Protein AF-A0A537CFG8-F1 (afdb_monomer_lite)

Structure (mmCIF, N/CA/C/O backbone):
data_AF-A0A537CFG8-F1
#
_entry.id   AF-A0A537CFG8-F1
#
loop_
_atom_site.group_PDB
_atom_site.id
_atom_site.type_symbol
_atom_site.label_atom_id
_atom_site.label_alt_id
_atom_site.label_comp_id
_atom_site.label_asym_id
_atom_site.label_entity_id
_atom_site.label_seq_id
_atom_site.pdbx_PDB_ins_code
_atom_site.Cartn_x
_atom_site.Cartn_y
_atom_site.Cartn_z
_atom_site.occupancy
_atom_site.B_iso_or_equiv
_atom_site.auth_seq_id
_atom_site.auth_comp_id
_atom_site.auth_asym_id
_atom_site.auth_atom_id
_atom_site.pdbx_PDB_model_num
ATOM 1 N N . ALA A 1 1 ? -37.998 22.849 23.685 1.00 47.81 1 ALA A N 1
ATOM 2 C CA . ALA A 1 1 ? -37.611 21.467 23.330 1.00 47.81 1 ALA A CA 1
ATOM 3 C C . ALA A 1 1 ? -36.150 21.443 22.891 1.00 47.81 1 ALA A C 1
ATOM 5 O O . ALA A 1 1 ? -35.760 22.312 22.112 1.00 47.81 1 ALA A O 1
ATOM 6 N N . ALA A 1 2 ? -35.348 20.499 23.396 1.00 52.47 2 ALA A N 1
ATOM 7 C CA . ALA A 1 2 ? -33.994 20.275 22.889 1.00 52.47 2 ALA A CA 1
ATOM 8 C C . ALA A 1 2 ? -34.054 19.975 21.375 1.00 52.47 2 ALA A C 1
ATOM 10 O O . ALA A 1 2 ? -35.013 19.341 20.922 1.00 52.47 2 ALA A O 1
ATOM 11 N N . PRO A 1 3 ? -33.104 20.468 20.563 1.00 64.00 3 PRO A N 1
ATOM 12 C CA . PRO A 1 3 ? -33.109 20.185 19.133 1.00 64.00 3 PRO A CA 1
ATOM 13 C C . PRO A 1 3 ? -33.022 18.672 18.893 1.00 64.00 3 PRO A C 1
ATOM 15 O O . PRO A 1 3 ? -32.267 17.980 19.573 1.00 64.00 3 PRO A O 1
ATOM 18 N N . ARG A 1 4 ? -33.783 18.164 17.910 1.00 79.81 4 ARG A N 1
ATOM 19 C CA . ARG A 1 4 ? -33.703 16.754 17.493 1.00 79.81 4 ARG A CA 1
ATOM 20 C C . ARG A 1 4 ? -32.241 16.372 17.189 1.00 79.81 4 ARG A C 1
ATOM 22 O O . ARG A 1 4 ? -31.518 17.207 16.620 1.00 79.81 4 ARG A O 1
ATOM 29 N N . PRO A 1 5 ? -31.818 15.129 17.494 1.00 91.31 5 PRO A N 1
ATOM 30 C CA . PRO A 1 5 ? -30.469 14.655 17.198 1.00 91.31 5 PRO A CA 1
ATOM 31 C C . PRO A 1 5 ? -30.077 14.884 15.734 1.00 91.31 5 PRO A C 1
ATOM 33 O O . PRO A 1 5 ? -30.924 14.929 14.838 1.00 91.31 5 PRO A O 1
ATOM 36 N N . PHE A 1 6 ? -28.775 15.045 15.485 1.00 95.44 6 PHE A N 1
ATOM 37 C CA . PHE A 1 6 ? -28.215 15.275 14.148 1.00 95.44 6 PHE A CA 1
ATOM 38 C C . PHE A 1 6 ? -28.726 14.256 13.119 1.00 95.44 6 PHE A C 1
ATOM 40 O O . PHE A 1 6 ? -29.239 14.652 12.073 1.00 95.44 6 PHE A O 1
ATOM 47 N N . ALA A 1 7 ? -28.646 12.962 13.445 1.00 96.50 7 ALA A N 1
ATOM 48 C CA . ALA A 1 7 ? -29.046 11.887 12.546 1.00 96.50 7 ALA A CA 1
ATOM 49 C C . ALA A 1 7 ? -30.533 11.959 12.183 1.00 96.50 7 ALA A C 1
ATOM 51 O O . ALA A 1 7 ? -30.870 11.923 11.004 1.00 96.50 7 ALA A O 1
ATOM 52 N N . SER A 1 8 ? -31.418 12.179 13.161 1.00 96.00 8 SER A N 1
ATOM 53 C CA . SER A 1 8 ? -32.866 12.269 12.933 1.00 96.00 8 SER A CA 1
ATOM 54 C C . SER A 1 8 ? -33.247 13.409 11.982 1.00 96.00 8 SER A C 1
ATOM 56 O O . SER A 1 8 ? -34.162 13.265 11.174 1.00 96.00 8 SER A O 1
ATOM 58 N N . ARG A 1 9 ? -32.541 14.548 12.045 1.00 96.38 9 ARG A N 1
ATOM 59 C CA . ARG A 1 9 ? -32.751 15.671 11.112 1.00 96.38 9 ARG A CA 1
ATOM 60 C C . ARG A 1 9 ? -32.265 15.349 9.701 1.00 96.38 9 ARG A C 1
ATOM 62 O O . ARG A 1 9 ? -32.934 15.720 8.742 1.00 96.38 9 ARG A O 1
ATOM 69 N N . LEU A 1 10 ? -31.127 14.663 9.575 1.00 96.62 10 LEU A N 1
ATOM 70 C CA . LEU A 1 10 ? -30.616 14.201 8.281 1.00 96.62 10 LEU A CA 1
ATOM 71 C C . LEU A 1 10 ? -31.558 13.183 7.637 1.00 96.62 10 LEU A C 1
ATOM 73 O O . LEU A 1 10 ? -31.867 13.318 6.458 1.00 96.62 10 LEU A O 1
ATOM 77 N N . ILE A 1 11 ? -32.025 12.205 8.413 1.00 97.44 11 ILE A N 1
ATOM 78 C CA . ILE A 1 11 ? -32.939 11.155 7.954 1.00 97.44 11 ILE A CA 1
ATOM 79 C C . ILE A 1 11 ? -34.236 11.774 7.424 1.00 97.44 11 ILE A C 1
ATOM 81 O O . ILE A 1 11 ? -34.634 11.479 6.300 1.00 97.44 11 ILE A O 1
ATOM 85 N N . ALA A 1 12 ? -34.863 12.676 8.190 1.00 96.88 12 ALA A N 1
ATOM 86 C CA . ALA A 1 12 ? -36.084 13.359 7.758 1.00 96.88 12 ALA A CA 1
ATOM 87 C C . ALA A 1 12 ? -35.869 14.156 6.461 1.00 96.88 12 ALA A C 1
ATOM 89 O O . ALA A 1 12 ? -36.651 14.048 5.523 1.00 96.88 12 ALA A O 1
ATOM 90 N N . TRP A 1 13 ? -34.762 14.900 6.377 1.00 97.31 13 TRP A N 1
ATOM 91 C CA . TRP A 1 13 ? -34.423 15.659 5.176 1.00 97.31 13 TRP A CA 1
ATOM 92 C C . TRP A 1 13 ? -34.191 14.768 3.953 1.00 97.31 13 TRP A C 1
ATOM 94 O O . TRP A 1 13 ? -34.640 15.115 2.865 1.00 97.31 13 TRP A O 1
ATOM 104 N N . GLN A 1 14 ? -33.516 13.627 4.109 1.00 96.44 14 GLN A N 1
ATOM 105 C CA . GLN A 1 14 ? -33.256 12.726 2.988 1.00 96.44 14 GLN A CA 1
ATOM 106 C C . GLN A 1 14 ? -34.551 12.156 2.424 1.00 96.44 14 GLN A C 1
ATOM 108 O O . GLN A 1 14 ? -34.687 12.145 1.209 1.00 96.44 14 GLN A O 1
ATOM 113 N N . LYS A 1 15 ? -35.506 11.772 3.281 1.00 95.31 15 LYS A N 1
ATOM 114 C CA . LYS A 1 15 ? -36.804 11.228 2.851 1.00 95.31 15 LYS A CA 1
ATOM 115 C C . LYS A 1 15 ? -37.617 12.225 2.012 1.00 95.31 15 LYS A C 1
ATOM 117 O O . LYS A 1 15 ? -38.385 11.808 1.156 1.00 95.31 15 LYS A O 1
ATOM 122 N N . GLU A 1 16 ? -37.458 13.527 2.251 1.00 94.81 16 GLU A N 1
ATOM 123 C CA . GLU A 1 16 ? -38.231 14.575 1.566 1.00 94.81 16 GLU A CA 1
ATOM 124 C C . GLU A 1 16 ? -37.489 15.244 0.398 1.00 94.81 16 GLU A C 1
ATOM 126 O O . GLU A 1 16 ? -38.110 15.707 -0.559 1.00 94.81 16 GLU A O 1
ATOM 131 N N . ARG A 1 17 ? -36.165 15.400 0.511 1.00 92.81 17 ARG A N 1
ATOM 132 C CA . ARG A 1 17 ? -35.345 16.279 -0.344 1.00 92.81 17 ARG A CA 1
ATOM 133 C C . ARG A 1 17 ? -34.036 15.635 -0.812 1.00 92.81 17 ARG A C 1
ATOM 135 O O . ARG A 1 17 ? -33.270 16.292 -1.520 1.00 92.81 17 ARG A O 1
ATOM 142 N N . GLY A 1 18 ? -33.748 14.406 -0.382 1.00 89.75 18 GLY A N 1
ATOM 143 C CA . GLY A 1 18 ? -32.568 13.648 -0.789 1.00 89.75 18 GLY A CA 1
ATOM 144 C C . GLY A 1 18 ? -32.639 13.189 -2.245 1.00 89.75 18 GLY A C 1
ATOM 145 O O . GLY A 1 18 ? -33.624 13.411 -2.949 1.00 89.75 18 GLY A O 1
ATOM 146 N N . ARG A 1 19 ? -31.565 12.552 -2.722 1.00 90.62 19 ARG A N 1
ATOM 147 C CA . ARG A 1 19 ? -31.555 11.943 -4.058 1.00 90.62 19 ARG A CA 1
ATOM 148 C C . ARG A 1 19 ? -32.155 10.544 -3.993 1.00 90.62 19 ARG A C 1
ATOM 150 O O . ARG A 1 19 ? -31.791 9.764 -3.111 1.00 90.62 19 ARG A O 1
ATOM 157 N N . HIS A 1 20 ? -33.006 10.227 -4.965 1.00 90.25 20 HIS A N 1
ATOM 158 C CA . HIS A 1 20 ? -33.690 8.932 -5.087 1.00 90.25 20 HIS A CA 1
ATOM 159 C C . HIS A 1 20 ? -33.648 8.355 -6.513 1.00 90.25 20 HIS A C 1
ATOM 161 O O . HIS A 1 20 ? -34.312 7.360 -6.791 1.00 90.25 20 HIS A O 1
ATOM 167 N N . ASP A 1 21 ? -32.912 8.993 -7.423 1.00 88.56 21 ASP A N 1
ATOM 168 C CA . ASP A 1 21 ? -32.909 8.745 -8.866 1.00 88.56 21 ASP A CA 1
ATOM 169 C C . ASP A 1 21 ? -31.646 8.019 -9.369 1.00 88.56 21 ASP A C 1
ATOM 171 O O . ASP A 1 21 ? -31.475 7.819 -10.576 1.00 88.56 21 ASP A O 1
ATOM 175 N N . LEU A 1 22 ? -30.734 7.617 -8.474 1.00 90.56 22 LEU A N 1
ATOM 176 C CA . LEU A 1 22 ? -29.480 6.985 -8.885 1.00 90.56 22 LEU A CA 1
ATOM 177 C C . LEU A 1 22 ? -29.689 5.503 -9.257 1.00 90.56 22 LEU A C 1
ATOM 179 O O . LEU A 1 22 ? -30.390 4.792 -8.542 1.00 90.56 22 LEU A O 1
ATOM 183 N N . PRO A 1 23 ? -29.025 4.973 -10.307 1.00 91.12 23 PRO A N 1
ATOM 184 C CA . PRO A 1 23 ? -29.243 3.594 -10.777 1.00 91.12 23 PRO A CA 1
ATOM 185 C C . PRO A 1 23 ? -28.908 2.480 -9.775 1.00 91.12 23 PRO A C 1
ATOM 187 O O . PRO A 1 23 ? -29.306 1.337 -9.977 1.00 91.12 23 PRO A O 1
ATOM 190 N N . TRP A 1 24 ? -28.109 2.796 -8.759 1.00 92.44 24 TRP A N 1
ATOM 191 C CA . TRP A 1 24 ? -27.683 1.890 -7.690 1.00 92.44 24 TRP A CA 1
ATOM 192 C C . TRP A 1 24 ? -28.426 2.150 -6.371 1.00 92.44 24 TRP A C 1
ATOM 194 O O . TRP A 1 24 ? -28.102 1.538 -5.359 1.00 92.44 24 TRP A O 1
ATOM 204 N N . GLN A 1 25 ? -29.406 3.058 -6.362 1.00 87.88 25 GLN A N 1
ATOM 205 C CA . GLN A 1 25 ? -30.354 3.189 -5.257 1.00 87.88 25 GLN A CA 1
ATOM 206 C C . GLN A 1 25 ? -31.491 2.172 -5.415 1.00 87.88 25 GLN A C 1
ATOM 208 O O . GLN A 1 25 ? -31.711 1.633 -6.498 1.00 87.88 25 GLN A O 1
ATOM 213 N N . HIS A 1 26 ? -32.210 1.908 -4.320 1.00 85.50 26 HIS A N 1
ATOM 214 C CA . HIS A 1 26 ? -33.339 0.961 -4.265 1.00 85.50 26 HIS A CA 1
ATOM 215 C C . HIS A 1 26 ? -32.971 -0.497 -4.564 1.00 85.50 26 HIS A C 1
ATOM 217 O O . HIS A 1 26 ? -33.808 -1.288 -4.989 1.00 85.50 26 HIS A O 1
ATOM 223 N N . THR A 1 27 ? -31.719 -0.871 -4.312 1.00 91.25 27 THR A N 1
ATOM 224 C CA . THR A 1 27 ? -31.264 -2.259 -4.356 1.00 91.25 27 THR A CA 1
ATOM 225 C C . THR A 1 27 ? -30.522 -2.616 -3.074 1.00 91.25 27 THR A C 1
ATOM 227 O O . THR A 1 27 ? -29.831 -1.778 -2.499 1.00 91.25 27 THR A O 1
ATOM 230 N N . ARG A 1 28 ? -30.663 -3.873 -2.645 1.00 93.94 28 ARG A N 1
ATOM 231 C CA . ARG A 1 28 ? -29.850 -4.494 -1.584 1.00 93.94 28 ARG A CA 1
ATOM 232 C C . ARG A 1 28 ? -28.825 -5.486 -2.134 1.00 93.94 28 ARG A C 1
ATOM 234 O O . ARG A 1 28 ? -28.157 -6.181 -1.377 1.00 93.94 28 ARG A O 1
ATOM 241 N N . ASP A 1 29 ? -28.692 -5.558 -3.456 1.00 96.50 29 ASP A N 1
ATOM 242 C CA . ASP A 1 29 ? -27.673 -6.373 -4.103 1.00 96.50 29 ASP A CA 1
ATOM 243 C C . ASP A 1 29 ? -26.280 -5.793 -3.808 1.00 96.50 29 ASP A C 1
ATOM 245 O O . ASP A 1 29 ? -25.894 -4.736 -4.319 1.00 96.50 29 ASP A O 1
ATOM 249 N N . ALA A 1 30 ? -25.521 -6.509 -2.976 1.00 96.31 30 ALA A N 1
ATOM 250 C CA . ALA A 1 30 ? -24.191 -6.111 -2.540 1.00 96.31 30 ALA A CA 1
ATOM 251 C C . ALA A 1 30 ? -23.211 -5.931 -3.707 1.00 96.31 30 ALA A C 1
ATOM 253 O O . ALA A 1 30 ? -22.389 -5.017 -3.655 1.00 96.31 30 ALA A O 1
ATOM 254 N N . TYR A 1 31 ? -23.325 -6.728 -4.777 1.00 97.38 31 TYR A N 1
ATOM 255 C CA . TYR A 1 31 ? -22.478 -6.587 -5.961 1.00 97.38 31 TYR A CA 1
ATOM 256 C C . TYR A 1 31 ? -22.736 -5.248 -6.655 1.00 97.38 31 TYR A C 1
ATOM 258 O O . TYR A 1 31 ? -21.806 -4.486 -6.933 1.00 97.38 31 TYR A O 1
ATOM 266 N N . ARG A 1 32 ? -24.013 -4.920 -6.864 1.00 97.38 32 ARG A N 1
ATOM 267 C CA . ARG A 1 32 ? -24.445 -3.656 -7.473 1.00 97.38 32 ARG A CA 1
ATOM 268 C C . ARG A 1 32 ? -24.040 -2.440 -6.650 1.00 97.38 32 ARG A C 1
ATOM 270 O O . ARG A 1 32 ? -23.576 -1.460 -7.235 1.00 97.38 32 ARG A O 1
ATOM 277 N N . VAL A 1 33 ? -24.210 -2.503 -5.330 1.00 96.62 33 VAL A N 1
ATOM 278 C CA . VAL A 1 33 ? -23.815 -1.435 -4.400 1.00 96.62 33 VAL A CA 1
ATOM 279 C C . VAL A 1 33 ? -22.296 -1.258 -4.416 1.00 96.62 33 VAL A C 1
ATOM 281 O O . VAL A 1 33 ? -21.796 -0.160 -4.668 1.00 96.62 33 VAL A O 1
ATOM 284 N N . TRP A 1 34 ? -21.543 -2.343 -4.228 1.00 97.25 34 TRP A N 1
ATOM 285 C CA . TRP A 1 34 ? -20.081 -2.323 -4.238 1.00 97.25 34 TRP A CA 1
ATOM 286 C C . TRP A 1 34 ? -19.519 -1.762 -5.543 1.00 97.25 34 TRP A C 1
ATOM 288 O O . TRP A 1 34 ? -18.650 -0.888 -5.513 1.00 97.25 34 TRP A O 1
ATOM 298 N N . LEU A 1 35 ? -20.049 -2.194 -6.689 1.00 96.75 35 LEU A N 1
ATOM 299 C CA . LEU A 1 35 ? -19.605 -1.715 -7.991 1.00 96.75 35 LEU A CA 1
ATOM 300 C C . LEU A 1 35 ? -19.775 -0.195 -8.122 1.00 96.75 35 LEU A C 1
ATOM 302 O O . LEU A 1 35 ? -18.840 0.489 -8.553 1.00 96.75 35 LEU A O 1
ATOM 306 N N . SER A 1 36 ? -20.926 0.353 -7.709 1.00 95.31 36 SER A N 1
ATOM 307 C CA . SER A 1 36 ? -21.123 1.807 -7.704 1.00 95.31 36 SER A CA 1
ATOM 308 C C . SER A 1 36 ? -20.156 2.518 -6.762 1.00 95.31 36 SER A C 1
ATOM 310 O O . SER A 1 36 ? -19.538 3.507 -7.162 1.00 95.31 36 SER A O 1
ATOM 312 N N . GLU A 1 37 ? -19.947 1.987 -5.557 1.00 94.44 37 GLU A N 1
ATOM 313 C CA . GLU A 1 37 ? -19.079 2.593 -4.549 1.00 94.44 37 GLU A CA 1
ATOM 314 C C . GLU A 1 37 ? -17.620 2.662 -5.019 1.00 94.44 37 GLU A C 1
ATOM 316 O O . GLU A 1 37 ? -16.972 3.706 -4.901 1.00 94.44 37 GLU A O 1
ATOM 321 N N . ILE A 1 38 ? -17.100 1.595 -5.635 1.00 92.62 38 ILE A N 1
ATOM 322 C CA . ILE A 1 38 ? -15.740 1.598 -6.194 1.00 92.62 38 ILE A CA 1
ATOM 323 C C . ILE A 1 38 ? -15.625 2.574 -7.369 1.00 92.62 38 ILE A C 1
ATOM 325 O O . ILE A 1 38 ? -14.628 3.303 -7.477 1.00 92.62 38 ILE A O 1
ATOM 329 N N . MET A 1 39 ? -16.630 2.636 -8.247 1.00 92.56 39 MET A N 1
ATOM 330 C CA . MET A 1 39 ? -16.626 3.574 -9.371 1.00 92.56 39 MET A CA 1
ATOM 331 C C . MET A 1 39 ? -16.688 5.034 -8.916 1.00 92.56 39 MET A C 1
ATOM 333 O O . MET A 1 39 ? -16.021 5.873 -9.523 1.00 92.56 39 MET A O 1
ATOM 337 N N . LEU A 1 40 ? -17.409 5.341 -7.836 1.00 90.69 40 LEU A N 1
ATOM 338 C CA . LEU A 1 40 ? -17.570 6.696 -7.296 1.00 90.69 40 LEU A CA 1
ATOM 339 C C . LEU A 1 40 ? -16.331 7.228 -6.563 1.00 90.69 40 LEU A C 1
ATOM 341 O O . LEU A 1 40 ? -16.207 8.438 -6.357 1.00 90.69 40 LEU A O 1
ATOM 345 N N . GLN A 1 41 ? -15.356 6.378 -6.230 1.00 86.31 41 GLN A N 1
ATOM 346 C CA . GLN A 1 41 ? -14.103 6.831 -5.623 1.00 86.31 41 GLN A CA 1
ATOM 347 C C . GLN A 1 41 ? -13.390 7.861 -6.519 1.00 86.31 41 GLN A C 1
ATOM 349 O O . GLN A 1 41 ? -12.895 7.553 -7.601 1.00 86.31 41 GLN A O 1
ATOM 354 N N . GLN A 1 42 ? -13.320 9.115 -6.064 1.00 79.06 42 GLN A N 1
ATOM 355 C CA . GLN A 1 42 ? -12.720 10.231 -6.815 1.00 79.06 42 GLN A CA 1
ATOM 356 C C . GLN A 1 42 ? -13.336 10.457 -8.213 1.00 79.06 42 GLN A C 1
ATOM 358 O O . GLN A 1 42 ? -12.688 11.033 -9.084 1.00 79.06 42 GLN A O 1
ATOM 363 N N . THR A 1 43 ? -14.579 10.019 -8.439 1.00 84.69 43 THR A N 1
ATOM 364 C CA . THR A 1 43 ? -15.265 10.143 -9.733 1.00 84.69 43 THR A CA 1
ATOM 365 C C . THR A 1 43 ? -16.671 10.703 -9.528 1.00 84.69 43 THR A C 1
ATOM 367 O O . THR A 1 43 ? -17.353 10.367 -8.567 1.00 84.69 43 THR A O 1
ATOM 370 N N . GLN A 1 44 ? -17.113 11.593 -10.417 1.00 85.56 44 GLN A N 1
ATOM 371 C CA . GLN A 1 44 ? -18.433 12.216 -10.311 1.00 85.56 44 GLN A CA 1
ATOM 372 C C . GLN A 1 44 ? -19.552 11.263 -10.744 1.00 85.56 44 GLN A C 1
ATOM 374 O O . GLN A 1 44 ? -19.392 10.499 -11.694 1.00 85.56 44 GLN A O 1
ATOM 379 N N . VAL A 1 45 ? -20.714 11.383 -10.098 1.00 89.56 45 VAL A N 1
ATOM 380 C CA . VAL A 1 45 ? -21.908 10.555 -10.349 1.00 89.56 45 VAL A CA 1
ATOM 381 C C . VAL A 1 45 ? -22.304 10.530 -11.826 1.00 89.56 45 VAL A C 1
ATOM 383 O O . VAL A 1 45 ? -22.460 9.451 -12.389 1.00 89.56 45 VAL A O 1
ATOM 386 N N . ALA A 1 46 ? -22.395 11.696 -12.474 1.00 89.19 46 ALA A N 1
ATOM 387 C CA . ALA A 1 46 ? -22.775 11.795 -13.885 1.00 89.19 46 ALA A CA 1
ATOM 388 C C . ALA A 1 46 ? -21.830 11.007 -14.810 1.00 89.19 46 ALA A C 1
ATOM 390 O O . ALA A 1 46 ? -22.275 10.387 -15.772 1.00 89.19 46 ALA A O 1
ATOM 391 N N . THR A 1 47 ? -20.534 10.977 -14.482 1.00 89.50 47 THR A N 1
ATOM 392 C CA . THR A 1 47 ? -19.538 10.181 -15.207 1.00 89.50 47 THR A CA 1
ATOM 393 C C . THR A 1 47 ? -19.722 8.687 -14.960 1.00 89.50 47 THR A C 1
ATOM 395 O O . THR A 1 47 ? -19.533 7.904 -15.882 1.00 89.50 47 THR A O 1
ATOM 398 N N . VAL A 1 48 ? -20.088 8.277 -13.741 1.00 94.25 48 VAL A N 1
ATOM 399 C CA . VAL A 1 48 ? -20.209 6.860 -13.356 1.00 94.25 48 VAL A CA 1
ATOM 400 C C . VAL A 1 48 ? -21.433 6.185 -13.974 1.00 94.25 48 VAL A C 1
ATOM 402 O O . VAL A 1 48 ? -21.319 5.046 -14.414 1.00 94.25 48 VAL A O 1
ATOM 405 N N . ILE A 1 49 ? -22.580 6.865 -14.059 1.00 94.56 49 ILE A N 1
ATOM 406 C CA . ILE A 1 49 ? -23.853 6.286 -14.537 1.00 94.56 49 ILE A CA 1
ATOM 407 C C . ILE A 1 49 ? -23.720 5.456 -15.835 1.00 94.56 49 ILE A C 1
ATOM 409 O O . ILE A 1 49 ? -24.143 4.296 -15.832 1.00 94.56 49 ILE A O 1
ATOM 413 N N . PRO A 1 50 ? -23.142 5.971 -16.942 1.00 94.12 50 PRO A N 1
ATOM 414 C CA . PRO A 1 50 ? -23.016 5.185 -18.170 1.00 94.12 50 PRO A CA 1
ATOM 415 C C . PRO A 1 50 ? -22.045 4.001 -18.033 1.00 94.12 50 PRO A C 1
ATOM 417 O O . PRO A 1 50 ? -22.279 2.957 -18.640 1.00 94.12 50 PRO A O 1
ATOM 420 N N . TYR A 1 51 ? -20.988 4.123 -17.220 1.00 94.62 51 TYR A N 1
ATOM 421 C CA . TYR A 1 51 ? -20.050 3.023 -16.970 1.00 94.62 51 TYR A CA 1
ATOM 422 C C . TYR A 1 51 ? -20.717 1.921 -16.161 1.00 94.62 51 TYR A C 1
ATOM 424 O O . TYR A 1 51 ? -20.627 0.765 -16.546 1.00 94.62 51 TYR A O 1
ATOM 432 N N . TYR A 1 52 ? -21.432 2.285 -15.100 1.00 96.69 52 TYR A N 1
ATOM 433 C CA . TYR A 1 52 ? -22.162 1.358 -14.248 1.00 96.69 52 TYR A CA 1
ATOM 434 C C . TYR A 1 52 ? -23.147 0.500 -15.049 1.00 96.69 52 TYR A C 1
ATOM 436 O O . TYR A 1 52 ? -23.111 -0.725 -14.970 1.00 96.69 52 TYR A O 1
ATOM 444 N N . ARG A 1 53 ? -23.966 1.133 -15.902 1.00 96.12 53 ARG A N 1
ATOM 445 C CA . ARG A 1 53 ? -24.930 0.429 -16.765 1.00 96.12 53 ARG A CA 1
ATOM 446 C C . ARG A 1 53 ? -24.248 -0.541 -17.729 1.00 96.12 53 ARG A C 1
ATOM 448 O O . ARG A 1 53 ? -24.656 -1.691 -17.826 1.00 96.12 53 ARG A O 1
ATOM 455 N N . ARG A 1 54 ? -23.193 -0.089 -18.415 1.00 94.88 54 ARG A N 1
ATOM 456 C CA . ARG A 1 54 ? -22.397 -0.933 -19.318 1.00 94.88 54 ARG A CA 1
ATOM 457 C C . ARG A 1 54 ? -21.751 -2.107 -18.584 1.00 94.88 54 ARG A C 1
ATOM 459 O O . ARG A 1 54 ? -21.703 -3.205 -19.125 1.00 94.88 54 ARG A O 1
ATOM 466 N N . PHE A 1 55 ? -21.232 -1.862 -17.386 1.00 95.94 55 PHE A N 1
ATOM 467 C CA . PHE A 1 55 ? -20.596 -2.887 -16.575 1.00 95.94 55 PHE A CA 1
ATOM 468 C C . PHE A 1 55 ? -21.584 -3.964 -16.163 1.00 95.94 55 PHE A C 1
ATOM 470 O O . PHE A 1 55 ? -21.296 -5.125 -16.394 1.00 95.94 55 PHE A O 1
ATOM 477 N N . LEU A 1 56 ? -22.755 -3.585 -15.650 1.00 96.50 56 LEU A N 1
ATOM 478 C CA . LEU A 1 56 ? -23.791 -4.551 -15.284 1.00 96.50 56 LEU A CA 1
ATOM 479 C C . LEU A 1 56 ? -24.351 -5.319 -16.484 1.00 96.50 56 LEU A C 1
ATOM 481 O O . LEU A 1 56 ? -24.760 -6.463 -16.337 1.00 96.50 56 LEU A O 1
ATOM 485 N N . ALA A 1 57 ? -24.370 -4.713 -17.673 1.00 96.94 57 ALA A N 1
ATOM 486 C CA . ALA A 1 57 ? -24.763 -5.423 -18.888 1.00 96.94 57 ALA A CA 1
ATOM 487 C C . ALA A 1 57 ? -23.745 -6.506 -19.291 1.00 96.94 57 ALA A C 1
ATOM 489 O O . ALA A 1 57 ? -24.133 -7.530 -19.840 1.00 96.94 57 ALA A O 1
ATOM 490 N N . ALA A 1 58 ? -22.451 -6.280 -19.039 1.00 96.44 58 ALA A N 1
ATOM 491 C CA . ALA A 1 58 ? -21.388 -7.236 -19.358 1.00 96.44 58 ALA A CA 1
ATOM 492 C C . ALA A 1 58 ? -21.137 -8.256 -18.235 1.00 96.44 58 ALA A C 1
ATOM 494 O O . ALA A 1 58 ? -20.829 -9.411 -18.512 1.00 96.44 58 ALA A O 1
ATOM 495 N N . PHE A 1 59 ? -21.252 -7.815 -16.985 1.00 97.44 59 PHE A N 1
ATOM 496 C CA . PHE A 1 59 ? -21.019 -8.578 -15.765 1.00 97.44 59 PHE A CA 1
ATOM 497 C C . PHE A 1 59 ? -22.231 -8.377 -14.845 1.00 97.44 59 PHE A C 1
ATOM 499 O O . PHE A 1 59 ? -22.254 -7.439 -14.046 1.00 97.44 59 PHE A O 1
ATOM 506 N N . PRO A 1 60 ? -23.293 -9.181 -15.010 1.00 96.56 60 PRO A N 1
ATOM 507 C CA . PRO A 1 60 ? -24.522 -9.015 -14.238 1.00 96.56 60 PRO A CA 1
ATOM 508 C C . PRO A 1 60 ? -24.356 -9.344 -12.747 1.00 96.56 60 PRO A C 1
ATOM 510 O O . PRO A 1 60 ? -25.151 -8.866 -11.938 1.00 96.56 60 PRO A O 1
ATOM 513 N N . ASP A 1 61 ? -23.330 -10.113 -12.381 1.00 96.81 61 ASP A N 1
ATOM 514 C CA . ASP A 1 61 ? -23.064 -10.574 -11.017 1.00 96.81 61 ASP A CA 1
ATOM 515 C C . ASP A 1 61 ? -21.553 -10.637 -10.700 1.00 96.81 61 ASP A C 1
ATOM 517 O O . ASP A 1 61 ? -20.684 -10.392 -11.545 1.00 96.81 61 ASP A O 1
ATOM 521 N N . VAL A 1 62 ? -21.216 -10.953 -9.446 1.00 97.38 62 VAL A N 1
ATOM 522 C CA . VAL A 1 62 ? -19.815 -11.041 -9.006 1.00 97.38 62 VAL A CA 1
ATOM 523 C C . VAL A 1 62 ? -19.069 -12.216 -9.644 1.00 97.38 62 VAL A C 1
ATOM 525 O O . VAL A 1 62 ? -17.875 -12.094 -9.916 1.00 97.38 62 VAL A O 1
ATOM 528 N N . ALA A 1 63 ? -19.762 -13.321 -9.937 1.00 97.56 63 ALA A N 1
ATOM 529 C CA . ALA A 1 63 ? -19.167 -14.523 -10.516 1.00 97.56 63 ALA A CA 1
ATOM 530 C C . ALA A 1 63 ? -18.706 -14.286 -11.961 1.00 97.56 63 ALA A C 1
ATOM 532 O O . ALA A 1 63 ? -17.564 -14.585 -12.311 1.00 97.56 63 ALA A O 1
ATOM 533 N N . SER A 1 64 ? -19.553 -13.662 -12.780 1.00 97.75 64 SER A N 1
ATOM 534 C CA . SER A 1 64 ? -19.229 -13.248 -14.147 1.00 97.75 64 SER A CA 1
ATOM 535 C C . SER A 1 64 ? -18.087 -12.231 -14.184 1.00 97.75 64 SER A C 1
ATOM 537 O O . SER A 1 64 ? -17.211 -12.334 -15.044 1.00 97.75 64 SER A O 1
ATOM 539 N N . LEU A 1 65 ? -18.026 -11.297 -13.226 1.00 96.69 65 LEU A N 1
ATOM 540 C CA . LEU A 1 65 ? -16.886 -10.385 -13.099 1.00 96.69 65 LEU A CA 1
ATOM 541 C C . LEU A 1 65 ? -15.589 -11.121 -12.718 1.00 96.69 65 LEU A C 1
ATOM 543 O O . LEU A 1 65 ? -14.535 -10.818 -13.278 1.00 96.69 65 LEU A O 1
ATOM 547 N N . ALA A 1 66 ? -15.646 -12.062 -11.774 1.00 96.56 66 ALA A N 1
ATOM 548 C CA . ALA A 1 66 ? -14.484 -12.820 -11.308 1.00 96.56 66 ALA A CA 1
ATOM 549 C C . ALA A 1 66 ? -13.897 -13.730 -12.400 1.00 96.56 66 ALA A C 1
ATOM 551 O O . ALA A 1 66 ? -12.674 -13.805 -12.553 1.00 96.56 66 ALA A O 1
ATOM 552 N N . ALA A 1 67 ? -14.770 -14.379 -13.178 1.00 96.00 67 ALA A N 1
ATOM 553 C CA . ALA A 1 67 ? -14.400 -15.280 -14.268 1.00 96.00 67 ALA A CA 1
ATOM 554 C C . ALA A 1 67 ? -13.841 -14.548 -15.500 1.00 96.00 67 ALA A C 1
ATOM 556 O O . ALA A 1 67 ? -13.107 -15.136 -16.295 1.00 96.00 67 ALA A O 1
ATOM 557 N N . ALA A 1 68 ? -14.170 -13.265 -15.678 1.00 93.38 68 ALA A N 1
ATOM 558 C CA . ALA A 1 68 ? -13.730 -12.501 -16.836 1.00 93.38 68 ALA A CA 1
ATOM 559 C C . ALA A 1 68 ? -12.199 -12.306 -16.869 1.00 93.38 68 ALA A C 1
ATOM 561 O O . ALA A 1 68 ? -11.577 -12.085 -15.824 1.00 93.38 68 ALA A O 1
ATOM 562 N N . PRO A 1 69 ? -11.574 -12.276 -18.061 1.00 89.00 69 PRO A N 1
ATOM 563 C CA . PRO A 1 69 ? -10.202 -11.800 -18.210 1.00 89.00 69 PRO A CA 1
ATOM 564 C C . PRO A 1 69 ? -10.059 -10.351 -17.723 1.00 89.00 69 PRO A C 1
ATOM 566 O O . PRO A 1 69 ? -10.937 -9.511 -17.954 1.00 89.00 69 PRO A O 1
ATOM 569 N N . VAL A 1 70 ? -8.929 -10.026 -17.088 1.00 84.06 70 VAL A N 1
ATOM 570 C CA . VAL A 1 70 ? -8.680 -8.673 -16.556 1.00 84.06 70 VAL A CA 1
ATOM 571 C C . VAL A 1 70 ? -8.657 -7.620 -17.671 1.00 84.06 70 VAL A C 1
ATOM 573 O O . VAL A 1 70 ? -9.049 -6.474 -17.470 1.00 84.06 70 VAL A O 1
ATOM 576 N N . GLU A 1 71 ? -8.279 -8.006 -18.886 1.00 83.38 71 GLU A N 1
ATOM 577 C CA . GLU A 1 71 ? -8.304 -7.171 -20.084 1.00 83.38 71 GLU A CA 1
ATOM 578 C C . GLU A 1 71 ? -9.711 -6.650 -20.378 1.00 83.38 71 GLU A C 1
ATOM 580 O O . GLU A 1 71 ? -9.882 -5.45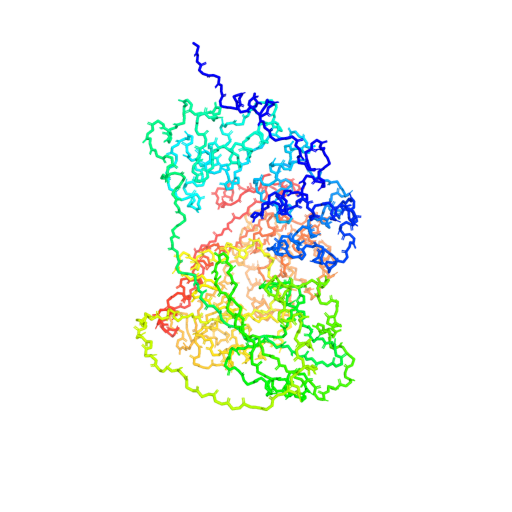6 -20.632 1.00 83.38 71 GLU A O 1
ATOM 585 N N . ARG A 1 72 ? -10.728 -7.517 -20.276 1.00 87.69 72 ARG A N 1
ATOM 586 C CA . ARG A 1 72 ? -12.125 -7.141 -20.518 1.00 87.69 72 ARG A CA 1
ATOM 587 C C . ARG A 1 72 ? -12.622 -6.155 -19.463 1.00 87.69 72 ARG A C 1
ATOM 589 O O . ARG A 1 72 ? -13.313 -5.189 -19.785 1.00 87.69 72 ARG A O 1
ATOM 596 N N . MET A 1 73 ? -12.214 -6.356 -18.209 1.00 88.38 73 MET A N 1
ATOM 597 C CA . MET A 1 73 ? -12.451 -5.407 -17.120 1.00 88.38 73 MET A CA 1
ATOM 598 C C . MET A 1 73 ? -11.832 -4.034 -17.433 1.00 88.38 73 MET A C 1
ATOM 600 O O . MET A 1 73 ? -12.502 -3.005 -17.326 1.00 88.38 73 MET A O 1
ATOM 604 N N . LEU A 1 74 ? -10.567 -3.995 -17.859 1.00 86.81 74 LEU A N 1
ATOM 605 C CA . LEU A 1 74 ? -9.860 -2.749 -18.175 1.00 86.81 74 LEU A CA 1
ATOM 606 C C . LEU A 1 74 ? -10.435 -2.024 -19.395 1.00 86.81 74 LEU A C 1
ATOM 608 O O . LEU A 1 74 ? -10.476 -0.793 -19.402 1.00 86.81 74 LEU A O 1
ATOM 612 N N . GLU A 1 75 ? -10.903 -2.761 -20.400 1.00 86.12 75 GLU A N 1
ATOM 613 C CA . GLU A 1 75 ? -11.576 -2.215 -21.578 1.00 86.12 75 GLU A CA 1
ATOM 614 C C . GLU A 1 75 ? -12.845 -1.448 -21.183 1.00 86.12 75 GLU A C 1
ATOM 616 O O . GLU A 1 75 ? -12.991 -0.266 -21.506 1.00 86.12 75 GLU A O 1
ATOM 621 N N . LEU A 1 76 ? -13.722 -2.074 -20.392 1.00 89.12 76 LEU A N 1
ATOM 622 C CA . LEU A 1 76 ? -14.967 -1.455 -19.930 1.00 89.12 76 LEU A CA 1
ATOM 623 C C . LEU A 1 76 ? -14.712 -0.294 -18.951 1.00 89.12 76 LEU A C 1
ATOM 625 O O . LEU A 1 76 ? -15.481 0.677 -18.929 1.00 89.12 76 LEU A O 1
ATOM 629 N N . TRP A 1 77 ? -13.622 -0.359 -18.174 1.00 89.38 77 TRP A N 1
ATOM 630 C CA . TRP A 1 77 ? -13.181 0.697 -17.248 1.00 89.38 77 TRP A CA 1
ATOM 631 C C . TRP A 1 77 ? -12.435 1.845 -17.946 1.00 89.38 77 TRP A C 1
ATOM 633 O O . TRP A 1 77 ? -12.237 2.918 -17.365 1.00 89.38 77 TRP A O 1
ATOM 643 N N . SER A 1 78 ? -12.006 1.642 -19.195 1.00 82.62 78 SER A N 1
ATOM 644 C CA . SER A 1 78 ? -11.208 2.604 -19.950 1.00 82.62 78 SER A CA 1
ATOM 645 C C . SER A 1 78 ? -11.913 3.953 -20.052 1.00 82.62 78 SER A C 1
ATOM 647 O O . SER A 1 78 ? -13.042 4.061 -20.526 1.00 82.62 78 SER A O 1
ATOM 649 N N . GLY A 1 79 ? -11.224 5.000 -19.596 1.00 78.94 79 GLY A N 1
ATOM 650 C CA . GLY A 1 79 ? -11.742 6.368 -19.553 1.00 78.94 79 GLY A CA 1
ATOM 651 C C . GLY A 1 79 ? -12.325 6.809 -18.206 1.00 78.94 79 GLY A C 1
ATOM 652 O O . GLY A 1 79 ? -12.431 8.021 -18.002 1.00 78.94 79 GLY A O 1
ATOM 653 N N . LEU A 1 80 ? -12.610 5.884 -17.277 1.00 81.00 80 LEU A N 1
ATOM 654 C CA . LEU A 1 80 ? -13.070 6.211 -15.916 1.00 81.00 80 LEU A CA 1
ATOM 655 C C . LEU A 1 80 ? -11.925 6.709 -15.015 1.00 81.00 80 LEU A C 1
ATOM 657 O O . LEU A 1 80 ? -12.141 7.461 -14.067 1.00 81.00 80 LEU A O 1
ATOM 661 N N . GLY A 1 81 ? -10.687 6.327 -15.342 1.00 75.88 81 GLY A N 1
ATOM 662 C CA . GLY A 1 81 ? -9.482 6.744 -14.630 1.00 75.88 81 GLY A CA 1
ATOM 663 C C . GLY A 1 81 ? -9.221 5.963 -13.338 1.00 75.88 81 GLY A C 1
ATOM 664 O O . GLY A 1 81 ? -10.054 5.207 -12.836 1.00 75.88 81 GLY A O 1
ATOM 665 N N . TYR A 1 82 ? -8.015 6.148 -12.795 1.00 74.88 82 TYR A N 1
ATOM 666 C CA . TYR A 1 82 ? -7.519 5.452 -11.603 1.00 74.88 82 TYR A CA 1
ATOM 667 C C . TYR A 1 82 ? -7.653 3.917 -11.701 1.00 74.88 82 TYR A C 1
ATOM 669 O O . TYR A 1 82 ? -8.270 3.267 -10.860 1.00 74.88 82 TYR A O 1
ATOM 677 N N . TYR A 1 83 ? -7.036 3.346 -12.740 1.00 79.38 83 TYR A N 1
ATOM 678 C CA . TYR A 1 83 ? -7.113 1.932 -13.145 1.00 79.38 83 TYR A CA 1
ATOM 679 C C . TYR A 1 83 ? -6.725 0.911 -12.074 1.00 79.38 83 TYR A C 1
ATOM 681 O O . TYR A 1 83 ? -7.175 -0.229 -12.117 1.00 79.38 83 TYR A O 1
ATOM 689 N N . ARG A 1 84 ? -5.967 1.326 -11.054 1.00 77.75 84 ARG A N 1
ATOM 690 C CA . ARG A 1 84 ? -5.721 0.500 -9.866 1.00 77.75 84 ARG A CA 1
ATOM 691 C C . ARG A 1 84 ? -7.028 0.031 -9.211 1.00 77.75 84 ARG A C 1
ATOM 693 O O . ARG A 1 84 ? -7.060 -1.075 -8.689 1.00 77.75 84 ARG A O 1
ATOM 700 N N . ARG A 1 85 ? -8.097 0.838 -9.265 1.00 86.56 85 ARG A N 1
ATOM 701 C CA . ARG A 1 85 ? -9.432 0.451 -8.779 1.00 86.56 85 ARG A CA 1
ATOM 702 C C . ARG A 1 85 ? -10.015 -0.721 -9.559 1.00 86.56 85 ARG A C 1
ATOM 704 O O . ARG A 1 85 ? -10.556 -1.617 -8.935 1.00 86.56 85 ARG A O 1
ATOM 711 N N . ALA A 1 86 ? -9.849 -0.747 -10.881 1.00 86.94 86 ALA A N 1
ATOM 712 C CA . ALA A 1 86 ? -10.344 -1.837 -11.717 1.00 86.94 86 ALA A CA 1
ATOM 713 C C . ALA A 1 86 ? -9.647 -3.162 -11.382 1.00 86.94 86 ALA A C 1
ATOM 715 O O . ALA A 1 86 ? -10.302 -4.169 -11.139 1.00 86.94 86 ALA A O 1
ATOM 716 N N . HIS A 1 87 ? -8.315 -3.128 -11.274 1.00 82.38 87 HIS A N 1
ATOM 717 C CA . HIS A 1 87 ? -7.508 -4.283 -10.868 1.00 82.38 87 HIS A CA 1
ATOM 718 C C . HIS A 1 87 ? -7.858 -4.785 -9.466 1.00 82.38 87 HIS A C 1
ATOM 720 O O . HIS A 1 87 ? -7.937 -5.986 -9.228 1.00 82.38 87 HIS A O 1
ATOM 726 N N . LEU A 1 88 ? -8.053 -3.870 -8.512 1.00 86.06 88 LEU A N 1
ATOM 727 C CA . LEU A 1 88 ? -8.464 -4.233 -7.156 1.00 86.06 88 LEU A CA 1
ATOM 728 C C . LEU A 1 88 ? -9.877 -4.812 -7.127 1.00 86.06 88 LEU A C 1
ATOM 730 O O . LEU A 1 88 ? -10.080 -5.819 -6.466 1.00 86.06 88 LEU A O 1
ATOM 734 N N . ALA A 1 89 ? -10.813 -4.229 -7.877 1.00 92.00 89 ALA A N 1
ATOM 735 C CA . ALA A 1 89 ? -12.173 -4.738 -7.971 1.00 92.00 89 ALA A CA 1
ATOM 736 C C . ALA A 1 89 ? -12.207 -6.147 -8.571 1.00 92.00 89 ALA A C 1
ATOM 738 O O . ALA A 1 89 ? -12.860 -7.022 -8.021 1.00 92.00 89 ALA A O 1
ATOM 739 N N . HIS A 1 90 ? -11.446 -6.404 -9.638 1.00 93.69 90 HIS A N 1
ATOM 740 C CA . HIS A 1 90 ? -11.350 -7.745 -10.222 1.00 93.69 90 HIS A CA 1
ATOM 741 C C . HIS A 1 90 ? -10.785 -8.770 -9.235 1.00 93.69 90 HIS A C 1
ATOM 743 O O . HIS A 1 90 ? -11.350 -9.847 -9.076 1.00 93.69 90 HIS A O 1
ATOM 749 N N . ARG A 1 91 ? -9.724 -8.410 -8.500 1.00 91.06 91 ARG A N 1
ATOM 750 C CA . ARG A 1 91 ? -9.183 -9.268 -7.435 1.00 91.06 91 ARG A CA 1
ATOM 751 C C . ARG A 1 91 ? -10.185 -9.511 -6.312 1.00 91.06 91 ARG A C 1
ATOM 753 O O . ARG A 1 91 ? -10.331 -10.646 -5.894 1.00 91.06 91 ARG A O 1
ATOM 760 N N . ALA A 1 92 ? -10.891 -8.480 -5.857 1.00 92.75 92 ALA A N 1
ATOM 761 C CA . ALA A 1 92 ? -11.918 -8.638 -4.836 1.00 92.75 92 ALA A CA 1
ATOM 762 C C . ALA A 1 92 ? -13.085 -9.511 -5.314 1.00 92.75 92 ALA A C 1
ATOM 764 O O . ALA A 1 92 ? -13.559 -10.326 -4.536 1.00 92.75 92 ALA A O 1
ATOM 765 N N . ALA A 1 93 ? -13.503 -9.410 -6.582 1.00 96.81 93 ALA A N 1
ATOM 766 C CA . ALA A 1 93 ? -14.508 -10.313 -7.147 1.00 96.81 93 ALA A CA 1
ATOM 767 C C . ALA A 1 93 ? -14.055 -11.778 -7.072 1.00 96.81 93 ALA A C 1
ATOM 769 O O . ALA A 1 93 ? -14.833 -12.627 -6.648 1.00 96.81 93 ALA A O 1
ATOM 770 N N . LYS A 1 94 ? -12.788 -12.058 -7.415 1.00 95.25 94 LYS A N 1
ATOM 771 C CA . LYS A 1 94 ? -12.197 -13.398 -7.270 1.00 95.25 94 LYS A CA 1
ATOM 772 C C . LYS A 1 94 ? -12.181 -13.861 -5.819 1.00 95.25 94 LYS A C 1
ATOM 774 O O . LYS A 1 94 ? -12.743 -14.902 -5.533 1.00 95.25 94 LYS A O 1
ATOM 779 N N . THR A 1 95 ? -11.681 -13.039 -4.896 1.00 94.94 95 THR A N 1
ATOM 780 C CA . THR A 1 95 ? -11.717 -13.329 -3.452 1.00 94.94 95 THR A CA 1
ATOM 781 C C . THR A 1 95 ? -13.135 -13.644 -2.957 1.00 94.94 95 THR A C 1
ATOM 783 O O . THR A 1 95 ? -13.329 -14.589 -2.206 1.00 94.94 95 THR A O 1
ATOM 786 N N . ILE A 1 96 ? -14.155 -12.903 -3.402 1.00 95.56 96 ILE A N 1
ATOM 787 C CA . ILE A 1 96 ? -15.554 -13.167 -3.023 1.00 95.56 96 ILE A CA 1
ATOM 788 C C . ILE A 1 96 ? -16.033 -14.531 -3.532 1.00 95.56 96 ILE A C 1
ATOM 790 O O . ILE A 1 96 ? -16.743 -15.236 -2.818 1.00 95.56 96 ILE A O 1
ATOM 794 N N . VAL A 1 97 ? -15.662 -14.920 -4.750 1.00 97.19 97 VAL A N 1
ATOM 795 C CA . VAL A 1 97 ? -16.018 -16.235 -5.299 1.00 97.19 97 VAL A CA 1
ATOM 796 C C . VAL A 1 97 ? -15.251 -17.350 -4.590 1.00 97.19 97 VAL A C 1
ATOM 798 O O . VAL A 1 97 ? -15.874 -18.291 -4.103 1.00 97.19 97 VAL A O 1
ATOM 801 N N . ASP A 1 98 ? -13.934 -17.206 -4.484 1.00 92.81 98 ASP A N 1
ATOM 802 C CA . ASP A 1 98 ? -13.018 -18.253 -4.035 1.00 92.81 98 ASP A CA 1
ATOM 803 C C . ASP A 1 98 ? -13.097 -18.485 -2.517 1.00 92.81 98 ASP A C 1
ATOM 805 O O . ASP A 1 98 ? -13.137 -19.626 -2.063 1.00 92.81 98 ASP A O 1
ATOM 809 N N . GLU A 1 99 ? -13.153 -17.414 -1.719 1.00 93.69 99 GLU A N 1
ATOM 810 C CA . GLU A 1 99 ? -13.088 -17.486 -0.250 1.00 93.69 99 GLU A CA 1
ATOM 811 C C . GLU A 1 99 ? -14.462 -17.344 0.419 1.00 93.69 99 GLU A C 1
ATOM 813 O O . GLU A 1 99 ? -14.661 -17.814 1.539 1.00 93.69 99 GLU A O 1
ATOM 818 N N . HIS A 1 100 ? -15.429 -16.715 -0.257 1.00 91.69 100 HIS A N 1
ATOM 819 C CA . HIS A 1 100 ? -16.765 -16.454 0.294 1.00 91.69 100 HIS A CA 1
ATOM 820 C C . HIS A 1 100 ? -17.907 -17.130 -0.486 1.00 91.69 100 HIS A C 1
ATOM 822 O O . HIS A 1 100 ? -19.080 -16.824 -0.259 1.00 91.69 100 HIS A O 1
ATOM 828 N N . GLY A 1 101 ? -17.595 -18.054 -1.403 1.00 92.81 101 GLY A N 1
ATOM 829 C CA . GLY A 1 101 ? -18.596 -18.844 -2.130 1.00 92.81 101 GLY A CA 1
ATOM 830 C C . GLY A 1 101 ? -19.518 -18.011 -3.025 1.00 92.81 101 GLY A C 1
ATOM 831 O O . GLY A 1 101 ? -20.675 -18.371 -3.231 1.00 92.81 101 GLY A O 1
ATOM 832 N N . GLY A 1 102 ? -19.043 -16.863 -3.511 1.00 92.31 102 GLY A N 1
ATOM 833 C CA . GLY A 1 102 ? -19.808 -15.944 -4.358 1.00 92.31 102 GLY A CA 1
ATOM 834 C C . GLY A 1 102 ? -20.748 -15.008 -3.593 1.00 92.31 102 GLY A C 1
ATOM 835 O O . GLY A 1 102 ? -21.437 -14.201 -4.218 1.00 92.31 102 GLY A O 1
ATOM 836 N N . ALA A 1 103 ? -20.767 -15.064 -2.259 1.00 94.19 103 ALA A N 1
ATOM 837 C CA . ALA A 1 103 ? -21.568 -14.181 -1.421 1.00 94.19 103 ALA A CA 1
ATOM 838 C C . ALA A 1 103 ? -20.701 -13.093 -0.778 1.00 94.19 103 ALA A C 1
ATOM 840 O O . ALA A 1 103 ? -19.641 -13.362 -0.220 1.00 94.19 103 ALA A O 1
ATOM 841 N N . PHE A 1 104 ? -21.166 -11.843 -0.803 1.00 93.81 104 PHE A N 1
ATOM 842 C CA . PHE A 1 104 ? -20.476 -10.774 -0.083 1.00 93.81 104 PHE A CA 1
ATOM 843 C C . PHE A 1 104 ? -20.525 -11.018 1.434 1.00 93.81 104 PHE A C 1
ATOM 845 O O . PHE A 1 104 ? -21.605 -11.318 1.962 1.00 93.81 104 PHE A O 1
ATOM 852 N N . PRO A 1 105 ? -19.406 -10.824 2.159 1.00 93.88 105 PRO A N 1
ATOM 853 C CA . PRO A 1 105 ? -19.441 -10.807 3.613 1.00 93.88 105 PRO A CA 1
ATOM 854 C C . PRO A 1 105 ? -20.361 -9.683 4.105 1.00 93.88 105 PRO A C 1
ATOM 856 O O . PRO A 1 105 ? -20.465 -8.636 3.471 1.00 93.88 105 PRO A O 1
ATOM 859 N N . ARG A 1 106 ? -21.035 -9.901 5.241 1.00 92.75 106 ARG A N 1
ATOM 860 C CA . ARG A 1 106 ? -21.983 -8.928 5.820 1.00 92.75 106 ARG A CA 1
ATOM 861 C C . ARG A 1 106 ? -21.342 -7.963 6.813 1.00 92.75 106 ARG A C 1
ATOM 863 O O . ARG A 1 106 ? -21.829 -6.851 6.996 1.00 92.75 106 ARG A O 1
ATOM 870 N N . ASP A 1 107 ? -20.274 -8.407 7.468 1.00 89.62 107 ASP A N 1
ATOM 871 C CA . ASP A 1 107 ? -19.562 -7.629 8.473 1.00 89.62 107 ASP A CA 1
ATOM 872 C C . ASP A 1 107 ? -18.668 -6.554 7.832 1.00 89.62 107 ASP A C 1
ATOM 874 O O . ASP A 1 107 ? -18.012 -6.788 6.815 1.00 89.62 107 ASP A O 1
ATOM 878 N N . VAL A 1 108 ? -18.613 -5.371 8.450 1.00 91.06 108 VAL A N 1
ATOM 879 C CA . VAL A 1 108 ? -17.845 -4.227 7.936 1.00 91.06 108 VAL A CA 1
ATOM 880 C C . VAL A 1 108 ? -16.348 -4.532 7.886 1.00 91.06 108 VAL A C 1
ATOM 882 O O . VAL A 1 108 ? -15.686 -4.125 6.930 1.00 91.06 108 VAL A O 1
ATOM 885 N N . ALA A 1 109 ? -15.793 -5.221 8.887 1.00 90.94 109 ALA A N 1
ATOM 886 C CA . ALA A 1 109 ? -14.370 -5.548 8.914 1.00 90.94 109 ALA A CA 1
ATOM 887 C C . ALA A 1 109 ? -14.030 -6.602 7.854 1.00 90.94 109 ALA A C 1
ATOM 889 O O . ALA A 1 109 ? -13.043 -6.440 7.137 1.00 90.94 109 ALA A O 1
ATOM 890 N N . ALA A 1 110 ? -14.890 -7.607 7.677 1.00 90.19 110 ALA A N 1
ATOM 891 C CA . ALA A 1 110 ? -14.746 -8.596 6.610 1.00 90.19 110 ALA A CA 1
ATOM 892 C C . ALA A 1 110 ? -14.834 -7.961 5.208 1.00 90.19 110 ALA A C 1
ATOM 894 O O . ALA A 1 110 ? -13.989 -8.225 4.357 1.00 90.19 110 ALA A O 1
ATOM 895 N N . ILE A 1 111 ? -15.782 -7.045 4.969 1.00 91.94 111 ILE A N 1
ATOM 896 C CA . ILE A 1 111 ? -15.847 -6.291 3.704 1.00 91.94 111 ILE A CA 1
ATOM 897 C C . ILE A 1 111 ? -14.592 -5.418 3.521 1.00 91.94 111 ILE A C 1
ATOM 899 O O . ILE A 1 111 ? -14.089 -5.288 2.407 1.00 91.94 111 ILE A O 1
ATOM 903 N N . ALA A 1 112 ? -14.060 -4.818 4.591 1.00 91.88 112 ALA A N 1
ATOM 904 C CA . ALA A 1 112 ? -12.846 -3.998 4.534 1.00 91.88 112 ALA A CA 1
ATOM 905 C C . ALA A 1 112 ? -11.561 -4.805 4.277 1.00 91.88 112 ALA A C 1
ATOM 907 O O . ALA A 1 112 ? -10.562 -4.221 3.855 1.00 91.88 112 ALA A O 1
ATOM 908 N N . ALA A 1 113 ? -11.571 -6.117 4.520 1.00 90.62 113 ALA A N 1
ATOM 909 C CA . ALA A 1 113 ? -10.457 -7.003 4.191 1.00 90.62 113 ALA A CA 1
ATOM 910 C C . ALA A 1 113 ? -10.354 -7.274 2.679 1.00 90.62 113 ALA A C 1
ATOM 912 O O . ALA A 1 113 ? -9.274 -7.599 2.181 1.00 90.62 113 ALA A O 1
ATOM 913 N N . LEU A 1 114 ? -11.444 -7.082 1.926 1.00 89.19 114 LEU A N 1
ATOM 914 C CA . LEU A 1 114 ? -11.450 -7.298 0.483 1.00 89.19 114 LEU A CA 1
ATOM 915 C C . LEU A 1 114 ? -10.525 -6.302 -0.251 1.00 89.19 114 LEU A C 1
ATOM 917 O O . LEU A 1 114 ? -10.484 -5.105 0.073 1.00 89.19 114 LEU A O 1
ATOM 921 N N . PRO A 1 115 ? -9.812 -6.746 -1.306 1.00 86.44 115 PRO A N 1
ATOM 922 C CA . PRO A 1 115 ? -8.886 -5.909 -2.058 1.00 86.44 115 PRO A CA 1
ATOM 923 C C . PRO A 1 115 ? -9.476 -4.566 -2.521 1.00 86.44 115 PRO A C 1
ATOM 925 O O . PRO A 1 115 ? -10.391 -4.485 -3.334 1.00 86.44 115 PRO A O 1
ATOM 928 N N . GLY A 1 116 ? -8.873 -3.468 -2.056 1.00 81.56 116 GLY A N 1
ATOM 929 C CA . GLY A 1 116 ? -9.213 -2.113 -2.505 1.00 81.56 116 GLY A CA 1
ATOM 930 C C . GLY A 1 116 ? -10.440 -1.492 -1.850 1.00 81.56 116 GLY A C 1
ATOM 931 O O . GLY A 1 116 ? -10.810 -0.375 -2.224 1.00 81.56 116 GLY A O 1
ATOM 932 N N . ILE A 1 117 ? -11.024 -2.159 -0.856 1.00 88.44 117 ILE A N 1
ATOM 933 C CA . ILE A 1 117 ? -12.114 -1.614 -0.058 1.00 88.44 117 ILE A CA 1
ATOM 934 C C . ILE A 1 117 ? -11.537 -1.009 1.226 1.00 88.44 117 ILE A C 1
ATOM 936 O O . ILE A 1 117 ? -10.876 -1.671 2.012 1.00 88.44 117 ILE A O 1
ATOM 940 N N . GLY A 1 118 ? -11.735 0.295 1.424 1.00 86.12 118 GLY A N 1
ATOM 941 C CA . GLY A 1 118 ? -11.343 0.974 2.663 1.00 86.12 118 GLY A CA 1
ATOM 942 C C . GLY A 1 118 ? -12.484 1.016 3.679 1.00 86.12 118 GLY A C 1
ATOM 943 O O . GLY A 1 118 ? -13.645 0.873 3.304 1.00 86.12 118 GLY A O 1
ATOM 944 N N . ARG A 1 119 ? -12.168 1.331 4.943 1.00 92.25 119 ARG A N 1
ATOM 945 C CA . ARG A 1 119 ? -13.123 1.425 6.069 1.00 92.25 119 ARG A CA 1
ATOM 946 C C . ARG A 1 119 ? -14.454 2.106 5.719 1.00 92.25 119 ARG A C 1
ATOM 948 O O . ARG A 1 119 ? -15.515 1.549 5.966 1.00 92.25 119 ARG A O 1
ATOM 955 N N . SER A 1 120 ? -14.400 3.305 5.133 1.00 93.88 120 SER A N 1
ATOM 956 C CA . SER A 1 120 ? -15.612 4.063 4.779 1.00 93.88 120 SER A CA 1
ATOM 957 C C . SER A 1 120 ? -16.428 3.394 3.675 1.00 93.88 120 SER A C 1
ATOM 959 O O . SER A 1 120 ? -17.649 3.476 3.696 1.00 93.88 120 SER A O 1
ATOM 961 N N . THR A 1 121 ? -15.765 2.790 2.689 1.00 94.44 121 THR A N 1
ATOM 962 C CA . THR A 1 121 ? -16.434 2.105 1.577 1.00 94.44 121 THR A CA 1
ATOM 963 C C . THR A 1 121 ? -17.073 0.811 2.067 1.00 94.44 121 THR A C 1
ATOM 965 O O . THR A 1 121 ? -18.211 0.530 1.718 1.00 94.44 121 THR A O 1
ATOM 968 N N . ALA A 1 122 ? -16.386 0.067 2.936 1.00 95.75 122 ALA A N 1
ATOM 969 C CA . ALA A 1 122 ? -16.932 -1.129 3.563 1.00 95.75 122 ALA A CA 1
ATOM 970 C C . ALA A 1 122 ? -18.187 -0.820 4.387 1.00 95.75 122 ALA A C 1
ATOM 972 O O . ALA A 1 122 ? -19.198 -1.491 4.225 1.00 95.75 122 ALA A O 1
ATOM 973 N N . ALA A 1 123 ? -18.151 0.242 5.200 1.00 96.00 123 ALA A N 1
ATOM 974 C CA . ALA A 1 123 ? -19.311 0.684 5.969 1.00 96.00 123 ALA A CA 1
ATOM 975 C C . ALA A 1 123 ? -20.493 1.089 5.073 1.00 96.00 123 ALA A C 1
ATOM 977 O O . ALA A 1 123 ? -21.624 0.727 5.375 1.00 96.00 123 ALA A O 1
ATOM 978 N N . ALA A 1 124 ? -20.241 1.786 3.957 1.00 96.06 124 ALA A N 1
ATOM 979 C CA . ALA A 1 124 ? -21.290 2.146 3.002 1.00 96.06 124 ALA A CA 1
ATOM 980 C C . ALA A 1 124 ? -21.936 0.906 2.362 1.00 96.06 124 ALA A C 1
ATOM 982 O O . ALA A 1 124 ? -23.159 0.793 2.344 1.00 96.06 124 ALA A O 1
ATOM 983 N N . ILE A 1 125 ? -21.124 -0.050 1.895 1.00 96.31 125 ILE A N 1
ATOM 984 C CA . ILE A 1 125 ? -21.613 -1.311 1.317 1.00 96.31 125 ILE A CA 1
ATOM 985 C C . ILE A 1 125 ? -22.438 -2.082 2.346 1.00 96.31 125 ILE A C 1
ATOM 987 O O . ILE A 1 125 ? -23.552 -2.501 2.047 1.00 96.31 125 ILE A O 1
ATOM 991 N N . ALA A 1 126 ? -21.911 -2.235 3.563 1.00 96.50 126 ALA A N 1
ATOM 992 C CA . ALA A 1 126 ? -22.569 -2.983 4.623 1.00 96.50 126 ALA A CA 1
ATOM 993 C C . ALA A 1 126 ? -23.898 -2.341 5.046 1.00 96.50 126 ALA A C 1
ATOM 995 O O . ALA A 1 126 ? -24.886 -3.046 5.246 1.00 96.50 126 ALA A O 1
ATOM 996 N N . ALA A 1 127 ? -23.942 -1.007 5.134 1.00 95.81 127 ALA A N 1
ATOM 997 C CA . ALA A 1 127 ? -25.168 -0.274 5.411 1.00 95.81 127 ALA A CA 1
ATOM 998 C C . ALA A 1 127 ? -26.197 -0.508 4.297 1.00 95.81 127 ALA A C 1
ATOM 1000 O O . ALA A 1 127 ? -27.268 -1.037 4.564 1.00 95.81 127 ALA A O 1
ATOM 1001 N N . PHE A 1 128 ? -25.871 -0.197 3.041 1.00 96.00 128 PHE A N 1
ATOM 1002 C CA . PHE A 1 128 ? -26.851 -0.260 1.951 1.00 96.00 128 PHE A CA 1
ATOM 1003 C C . PHE A 1 128 ? -27.303 -1.682 1.593 1.00 96.00 128 PHE A C 1
ATOM 1005 O O . PHE A 1 128 ? -28.474 -1.882 1.277 1.00 96.00 128 PHE A O 1
ATOM 1012 N N . ALA A 1 129 ? -26.406 -2.670 1.642 1.00 96.56 129 ALA A N 1
ATOM 1013 C CA . ALA A 1 129 ? -26.742 -4.047 1.281 1.00 96.56 129 ALA A CA 1
ATOM 1014 C C . ALA A 1 129 ? -27.353 -4.840 2.447 1.00 96.56 129 ALA A C 1
ATOM 1016 O O . ALA A 1 129 ? -28.237 -5.669 2.230 1.00 96.56 129 ALA A O 1
ATOM 1017 N N . PHE A 1 130 ? -26.898 -4.594 3.681 1.00 96.06 130 PHE A N 1
ATOM 1018 C CA . PHE A 1 130 ? -27.196 -5.463 4.826 1.00 96.06 130 PHE A CA 1
ATOM 1019 C C . PHE A 1 130 ? -27.780 -4.739 6.045 1.00 96.06 130 PHE A C 1
ATOM 1021 O O . PHE A 1 130 ? -28.048 -5.395 7.048 1.00 96.06 130 PHE A O 1
ATOM 1028 N N . GLY A 1 131 ? -27.974 -3.419 5.991 1.00 94.50 131 GLY A N 1
ATOM 1029 C CA . GLY A 1 131 ? -28.452 -2.634 7.134 1.00 94.50 131 GLY A CA 1
ATOM 1030 C C . GLY A 1 131 ? -27.447 -2.573 8.289 1.00 94.50 131 GLY A C 1
ATOM 1031 O O . GLY A 1 131 ? -27.828 -2.329 9.432 1.00 94.50 131 GLY A O 1
ATOM 1032 N N . ALA A 1 132 ? -26.159 -2.829 8.032 1.00 94.81 132 ALA A N 1
ATOM 1033 C CA . ALA A 1 132 ? -25.149 -2.842 9.083 1.00 94.81 132 ALA A CA 1
ATOM 1034 C C . ALA A 1 132 ? -24.826 -1.421 9.571 1.00 94.81 132 ALA A C 1
ATOM 1036 O O . ALA A 1 132 ? -24.605 -0.496 8.785 1.00 94.81 132 ALA A O 1
ATOM 1037 N N . ARG A 1 133 ? -24.732 -1.257 10.893 1.00 94.88 133 ARG A N 1
ATOM 1038 C CA . ARG A 1 133 ? -24.404 0.023 11.526 1.00 94.88 133 ARG A CA 1
ATOM 1039 C C . ARG A 1 133 ? -22.912 0.335 11.394 1.00 94.88 133 ARG A C 1
ATOM 1041 O O . ARG A 1 133 ? -22.085 -0.284 12.057 1.00 94.88 133 ARG A O 1
ATOM 1048 N N . GLY A 1 134 ? -22.560 1.325 10.572 1.00 94.69 134 GLY A N 1
ATOM 1049 C CA . GLY A 1 134 ? -21.166 1.715 10.342 1.00 94.69 134 GLY A CA 1
ATOM 1050 C C . GLY A 1 134 ? -20.997 3.167 9.897 1.00 94.69 134 GLY A C 1
ATOM 1051 O O . GLY A 1 134 ? -21.807 3.705 9.148 1.00 94.69 134 GLY A O 1
ATOM 1052 N N . ALA A 1 135 ? -19.927 3.817 10.362 1.00 96.62 135 ALA A N 1
ATOM 1053 C CA . ALA A 1 135 ? -19.622 5.200 10.004 1.00 96.62 135 ALA A CA 1
ATOM 1054 C C . ALA A 1 135 ? -18.926 5.301 8.641 1.00 96.62 135 ALA A C 1
ATOM 1056 O O . ALA A 1 135 ? -17.976 4.571 8.352 1.00 96.62 135 ALA A O 1
ATOM 1057 N N . ILE A 1 136 ? -19.349 6.281 7.842 1.00 96.50 136 ILE A N 1
ATOM 1058 C CA . ILE A 1 136 ? -18.685 6.677 6.598 1.00 96.50 136 ILE A CA 1
ATOM 1059 C C . ILE A 1 136 ? -17.911 7.984 6.798 1.00 96.50 136 ILE A C 1
ATOM 1061 O O . ILE A 1 136 ? -18.292 8.836 7.603 1.00 96.50 136 ILE A O 1
ATOM 1065 N N . LEU A 1 137 ? -16.821 8.162 6.053 1.00 95.50 137 LEU A N 1
ATOM 1066 C CA . LEU A 1 137 ? -15.986 9.359 6.118 1.00 95.50 137 LEU A CA 1
ATOM 1067 C C . LEU A 1 137 ? -15.269 9.640 4.784 1.00 95.50 137 LEU A C 1
ATOM 1069 O O . LEU A 1 137 ? -14.040 9.748 4.712 1.00 95.50 137 LEU A O 1
ATOM 1073 N N . ASP A 1 138 ? -16.044 9.764 3.707 1.00 90.88 138 ASP A N 1
ATOM 1074 C CA . ASP A 1 138 ? -15.529 10.179 2.400 1.00 90.88 138 ASP A CA 1
ATOM 1075 C C . ASP A 1 138 ? -15.157 11.683 2.369 1.00 90.88 138 ASP A C 1
ATOM 1077 O O . ASP A 1 138 ? -15.332 12.425 3.337 1.00 90.88 138 ASP A O 1
ATOM 1081 N N . GLY A 1 139 ? -14.639 12.181 1.241 1.00 89.06 139 GLY A N 1
ATOM 1082 C CA . GLY A 1 139 ? -14.243 13.592 1.120 1.00 89.06 139 GLY A CA 1
ATOM 1083 C C . GLY A 1 139 ? -15.389 14.605 1.300 1.00 89.06 139 GLY A C 1
ATOM 1084 O O . GLY A 1 139 ? -15.145 15.742 1.720 1.00 89.06 139 GLY A O 1
ATOM 1085 N N . ASN A 1 140 ? -16.631 14.219 1.001 1.00 93.75 140 ASN A N 1
ATOM 1086 C CA . ASN A 1 140 ? -17.813 15.052 1.203 1.00 93.75 140 ASN A CA 1
ATOM 1087 C C . ASN A 1 140 ? -18.225 15.069 2.673 1.00 93.75 140 ASN A C 1
ATOM 1089 O O . ASN A 1 140 ? -18.419 16.148 3.237 1.00 93.75 140 ASN A O 1
ATOM 1093 N N . VAL A 1 141 ? -18.256 13.903 3.309 1.00 97.00 141 VAL A N 1
ATOM 1094 C CA . VAL A 1 141 ? -18.575 13.746 4.725 1.00 97.00 141 VAL A CA 1
ATOM 1095 C C . VAL A 1 141 ? -17.519 14.412 5.604 1.00 97.00 141 VAL A C 1
ATOM 1097 O O . VAL A 1 141 ? -17.879 15.162 6.509 1.00 97.00 141 VAL A O 1
ATOM 1100 N N . LYS A 1 142 ? -16.222 14.272 5.290 1.00 97.44 142 LYS A N 1
ATOM 1101 C CA . LYS A 1 142 ? -15.137 15.001 5.978 1.00 97.44 142 LYS A CA 1
ATOM 1102 C C . LYS A 1 142 ? -15.406 16.505 6.017 1.00 97.44 142 LYS A C 1
ATOM 1104 O O . LYS A 1 142 ? -15.227 17.134 7.054 1.00 97.44 142 LYS A O 1
ATOM 1109 N N . ARG A 1 143 ? -15.871 17.090 4.907 1.00 97.69 143 ARG A N 1
ATOM 1110 C CA . ARG A 1 143 ? -16.209 18.520 4.831 1.00 97.69 143 ARG A CA 1
ATOM 1111 C C . ARG A 1 143 ? -17.443 18.870 5.660 1.00 97.69 143 ARG A C 1
ATOM 1113 O O . ARG A 1 143 ? -17.407 19.872 6.371 1.00 97.69 143 ARG A O 1
ATOM 1120 N N . VAL A 1 144 ? -18.506 18.070 5.567 1.00 98.50 144 VAL A N 1
ATOM 1121 C CA . VAL A 1 144 ? -19.733 18.257 6.359 1.00 98.50 144 VAL A CA 1
ATOM 1122 C C . VAL A 1 144 ? -19.405 18.243 7.848 1.00 98.50 144 VAL A C 1
ATOM 1124 O O . VAL A 1 144 ? -19.736 19.195 8.548 1.00 98.50 144 VAL A O 1
ATOM 1127 N N . LEU A 1 145 ? -18.708 17.208 8.322 1.00 98.56 145 LEU A N 1
ATOM 1128 C CA . LEU A 1 145 ? -18.397 17.034 9.739 1.00 98.56 145 LEU A CA 1
ATOM 1129 C C . LEU A 1 145 ? -17.380 18.059 10.240 1.00 98.56 145 LEU A C 1
ATOM 1131 O O . LEU A 1 145 ? -17.565 18.596 11.330 1.00 98.56 145 LEU A O 1
ATOM 1135 N N . ALA A 1 146 ? -16.368 18.408 9.438 1.00 98.50 146 ALA A N 1
ATOM 1136 C CA . ALA A 1 146 ? -15.433 19.474 9.794 1.00 98.50 146 ALA A CA 1
ATOM 1137 C C . ALA A 1 146 ? -16.153 20.810 10.009 1.00 98.50 146 ALA A C 1
ATOM 1139 O O . ALA A 1 146 ? -15.880 21.514 10.977 1.00 98.50 146 ALA A O 1
ATOM 1140 N N . ARG A 1 147 ? -17.110 21.150 9.138 1.00 98.62 147 ARG A N 1
ATOM 1141 C CA . ARG A 1 147 ? -17.901 22.379 9.267 1.00 98.62 147 ARG A CA 1
ATOM 1142 C C . ARG A 1 147 ? -18.897 22.307 10.420 1.00 98.62 147 ARG A C 1
ATOM 1144 O O . ARG A 1 147 ? -18.959 23.239 11.216 1.00 98.62 147 ARG A O 1
ATOM 1151 N N . HIS A 1 148 ? -19.655 21.216 10.527 1.00 98.56 148 HIS A N 1
ATOM 1152 C CA . HIS A 1 148 ? -20.679 21.058 11.562 1.00 98.56 148 HIS A CA 1
ATOM 1153 C C . HIS A 1 148 ? -20.070 21.084 12.963 1.00 98.56 148 HIS A C 1
ATOM 1155 O O . HIS A 1 148 ? -20.530 21.852 13.800 1.00 98.56 148 HIS A O 1
ATOM 1161 N N . ALA A 1 149 ? -18.996 20.324 13.186 1.00 98.00 149 ALA A N 1
ATOM 1162 C CA . ALA A 1 149 ? -18.330 20.225 14.482 1.00 98.00 149 ALA A CA 1
ATOM 1163 C C . ALA A 1 149 ? -17.222 21.274 14.702 1.00 98.00 149 ALA A C 1
ATOM 1165 O O . ALA A 1 149 ? -16.642 21.326 15.780 1.00 98.00 149 ALA A O 1
ATOM 1166 N N . GLY A 1 150 ? -16.898 22.097 13.698 1.00 97.88 150 GLY A N 1
ATOM 1167 C CA . GLY A 1 150 ? -15.852 23.122 13.806 1.00 97.88 150 GLY A CA 1
ATOM 1168 C C . GLY A 1 150 ? -14.422 22.574 13.868 1.00 97.88 150 GLY A C 1
ATOM 1169 O O . GLY A 1 150 ? -13.524 23.261 14.357 1.00 97.88 150 GLY A O 1
ATOM 1170 N N . ILE A 1 151 ? -14.197 21.349 13.384 1.00 98.19 151 ILE A N 1
ATOM 1171 C CA . ILE A 1 151 ? -12.892 20.679 13.410 1.00 98.19 151 ILE A CA 1
ATOM 1172 C C . ILE A 1 151 ? -11.963 21.360 12.398 1.00 98.19 151 ILE A C 1
ATOM 1174 O O . ILE A 1 151 ? -12.167 21.280 11.185 1.00 98.19 151 ILE A O 1
ATOM 1178 N N . ALA A 1 152 ? -10.939 22.040 12.914 1.00 96.44 152 ALA A N 1
ATOM 1179 C CA . ALA A 1 152 ? -9.946 22.759 12.126 1.00 96.44 152 ALA A CA 1
ATOM 1180 C C . ALA A 1 152 ? -8.800 21.858 11.647 1.00 96.44 152 ALA A C 1
ATOM 1182 O O . ALA A 1 152 ? -8.459 20.875 12.299 1.00 96.44 152 ALA A O 1
ATOM 1183 N N . GLY A 1 153 ? -8.175 22.245 10.533 1.00 95.50 153 GLY A N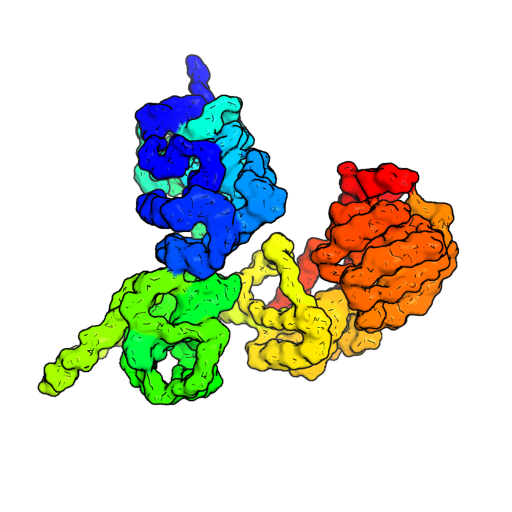 1
ATOM 1184 C CA . GLY A 1 153 ? -7.012 21.564 9.959 1.00 95.50 153 GLY A CA 1
ATOM 1185 C C . GLY A 1 153 ? -7.314 20.809 8.664 1.00 95.50 153 GLY A C 1
ATOM 1186 O O . GLY A 1 153 ? -8.452 20.788 8.179 1.00 95.50 153 GLY A O 1
ATOM 1187 N N . PHE A 1 154 ? -6.263 20.253 8.058 1.00 94.38 154 PHE A N 1
ATOM 1188 C CA . PHE A 1 154 ? -6.370 19.523 6.802 1.00 94.38 154 PHE A CA 1
ATOM 1189 C C . PHE A 1 154 ? -6.846 18.086 7.089 1.00 94.38 154 PHE A C 1
ATOM 1191 O O . PHE A 1 154 ? -6.212 17.388 7.873 1.00 94.38 154 PHE A O 1
ATOM 1198 N N . PRO A 1 155 ? -7.921 17.574 6.454 1.00 91.00 155 PRO A N 1
ATOM 1199 C CA . PRO A 1 155 ? -8.465 16.245 6.765 1.00 91.00 155 PRO A CA 1
ATOM 1200 C C . PRO A 1 155 ? -7.577 15.049 6.389 1.00 91.00 155 PRO A C 1
ATOM 1202 O O . PRO A 1 155 ? -8.028 13.908 6.518 1.00 91.00 155 PRO A O 1
ATOM 1205 N N . GLY A 1 156 ? -6.386 15.297 5.834 1.00 85.00 156 GLY A N 1
ATOM 1206 C CA . GLY A 1 156 ? -5.345 14.287 5.639 1.00 85.00 156 GLY A CA 1
ATOM 1207 C C . GLY A 1 156 ? -4.312 14.242 6.769 1.00 85.00 156 GLY A C 1
ATOM 1208 O O . GLY A 1 156 ? -3.474 13.349 6.756 1.00 85.00 156 GLY A O 1
ATOM 1209 N N . ASP A 1 157 ? -4.362 15.167 7.732 1.00 90.38 157 ASP A N 1
ATOM 1210 C CA . ASP A 1 157 ? -3.536 15.107 8.936 1.00 90.38 157 ASP A CA 1
ATOM 1211 C C . ASP A 1 157 ? -4.129 14.082 9.910 1.00 90.38 157 ASP A C 1
ATOM 1213 O O . ASP A 1 157 ? -5.318 14.148 10.237 1.00 90.38 157 ASP A O 1
ATOM 1217 N N . THR A 1 158 ? -3.303 13.180 10.445 1.00 89.00 158 THR A N 1
ATOM 1218 C CA . THR A 1 158 ? -3.740 12.072 11.317 1.00 89.00 158 THR A CA 1
ATOM 1219 C C . THR A 1 158 ? -4.598 12.536 12.498 1.00 89.00 158 THR A C 1
ATOM 1221 O O . THR A 1 158 ? -5.597 11.902 12.836 1.00 89.00 158 THR A O 1
ATOM 1224 N N . LYS A 1 159 ? -4.245 13.670 13.123 1.00 93.44 159 LYS A N 1
ATOM 1225 C CA . LYS A 1 159 ? -4.994 14.241 14.256 1.00 93.44 159 LYS A CA 1
ATOM 1226 C C . LYS A 1 159 ? -6.400 14.693 13.846 1.00 93.44 159 LYS A C 1
ATOM 1228 O O . LYS A 1 159 ? -7.362 14.427 14.562 1.00 93.44 159 LYS A O 1
ATOM 1233 N N . VAL A 1 160 ? -6.512 15.360 12.699 1.00 95.00 160 VAL A N 1
ATOM 1234 C CA . VAL A 1 160 ? -7.782 15.879 12.169 1.00 95.00 160 VAL A CA 1
ATOM 1235 C C . VAL A 1 160 ? -8.656 14.724 11.693 1.00 95.00 160 VAL A C 1
ATOM 1237 O O . VAL A 1 160 ? -9.843 14.674 12.004 1.00 95.00 160 VAL A O 1
ATOM 1240 N N . GLU A 1 161 ? -8.067 13.759 10.987 1.00 94.38 161 GLU A N 1
ATOM 1241 C CA . GLU A 1 161 ? -8.767 12.567 10.517 1.00 94.38 161 GLU A CA 1
ATOM 1242 C C . GLU A 1 161 ? -9.325 11.730 11.676 1.00 94.38 161 GLU A C 1
ATOM 1244 O O . GLU A 1 161 ? -10.480 11.312 11.618 1.00 94.38 161 GLU A O 1
ATOM 1249 N N . ARG A 1 162 ? -8.561 11.551 12.763 1.00 96.38 162 ARG A N 1
ATOM 1250 C CA . ARG A 1 162 ? -9.035 10.860 13.973 1.00 96.38 162 ARG A CA 1
ATOM 1251 C C . ARG A 1 162 ? -10.239 11.561 14.604 1.00 96.38 162 ARG A C 1
ATOM 1253 O O . ARG A 1 162 ? -11.220 10.896 14.922 1.00 96.38 162 ARG A O 1
ATOM 1260 N N . ALA A 1 163 ? -10.189 12.887 14.744 1.00 97.62 163 ALA A N 1
ATOM 1261 C CA . ALA A 1 163 ? -11.304 13.665 15.287 1.00 97.62 163 ALA A CA 1
ATOM 1262 C C . ALA A 1 163 ? -12.563 13.556 14.408 1.00 97.62 163 ALA A C 1
ATOM 1264 O O . ALA A 1 163 ? -13.679 13.454 14.914 1.00 97.62 163 ALA A O 1
ATOM 1265 N N . LEU A 1 164 ? -12.389 13.534 13.083 1.00 98.12 164 LEU A N 1
ATOM 1266 C CA . LEU A 1 164 ? -13.488 13.347 12.139 1.00 98.12 164 LEU A CA 1
ATOM 1267 C C . LEU A 1 164 ? -14.102 11.943 12.228 1.00 98.12 164 LEU A C 1
ATOM 1269 O O . LEU A 1 164 ? -15.325 11.830 12.184 1.00 98.12 164 LEU A O 1
ATOM 1273 N N . TRP A 1 165 ? -13.291 10.894 12.393 1.00 97.69 165 TRP A N 1
ATOM 1274 C CA . TRP A 1 165 ? -13.783 9.527 12.604 1.00 97.69 165 TRP A CA 1
ATOM 1275 C C . TRP A 1 165 ? -14.573 9.388 13.902 1.00 97.69 165 TRP A C 1
ATOM 1277 O O . TRP A 1 165 ? -15.712 8.932 13.862 1.00 97.69 165 TRP A O 1
ATOM 1287 N N . GLN A 1 166 ? -14.021 9.870 15.019 1.00 98.00 166 GLN A N 1
ATOM 1288 C CA . GLN A 1 166 ? -14.719 9.886 16.310 1.00 98.00 166 GLN A CA 1
ATOM 1289 C C . GLN A 1 166 ? -16.057 10.620 16.204 1.00 98.00 166 GLN A C 1
ATOM 1291 O O . GLN A 1 166 ? -17.081 10.168 16.718 1.00 98.00 166 GLN A O 1
ATOM 1296 N N . ARG A 1 167 ? -16.074 11.747 15.480 1.00 98.00 167 ARG A N 1
ATOM 1297 C CA . ARG A 1 167 ? -17.309 12.490 15.252 1.00 98.00 167 ARG A CA 1
ATOM 1298 C C . ARG A 1 167 ? -18.303 11.695 14.411 1.00 98.00 167 ARG A C 1
ATOM 1300 O O . ARG A 1 167 ? -19.471 11.659 14.780 1.00 98.00 167 ARG A O 1
ATOM 1307 N N . ALA A 1 168 ? -17.869 11.059 13.326 1.00 98.12 168 ALA A N 1
ATOM 1308 C CA . ALA A 1 168 ? -18.739 10.246 12.478 1.00 98.12 168 ALA A CA 1
ATOM 1309 C C . ALA A 1 168 ? -19.373 9.083 13.258 1.00 98.12 168 ALA A C 1
ATOM 1311 O O . ALA A 1 168 ? -20.575 8.859 13.147 1.00 98.12 168 ALA A O 1
ATOM 1312 N N . GLU A 1 169 ? -18.586 8.399 14.092 1.00 97.75 169 GLU A N 1
ATOM 1313 C CA . GLU A 1 169 ? -19.035 7.300 14.957 1.00 97.75 169 GLU A CA 1
ATOM 1314 C C . GLU A 1 169 ? -20.051 7.770 16.005 1.00 97.75 169 GLU A C 1
ATOM 1316 O O . GLU A 1 169 ? -21.094 7.143 16.173 1.00 97.75 169 GLU A O 1
ATOM 1321 N N . SER A 1 170 ? -19.807 8.920 16.646 1.00 96.88 170 SER A N 1
ATOM 1322 C CA . SER A 1 170 ? -20.715 9.484 17.660 1.00 96.88 170 SER A CA 1
ATOM 1323 C C . SER A 1 170 ? -22.097 9.884 17.125 1.00 96.88 170 SER A C 1
ATOM 1325 O O . SER A 1 170 ? -23.010 10.138 17.906 1.00 96.88 170 SER A O 1
ATOM 1327 N N . LEU A 1 171 ? -22.239 10.004 15.802 1.00 96.88 171 LEU A N 1
ATOM 1328 C CA . LEU A 1 171 ? -23.455 10.474 15.137 1.00 96.88 171 LEU A CA 1
ATOM 1329 C C . LEU A 1 171 ? -24.279 9.335 14.528 1.00 96.88 171 LEU A C 1
ATOM 1331 O O . LEU A 1 171 ? -25.310 9.610 13.916 1.00 96.88 171 LEU A O 1
ATOM 1335 N N . LEU A 1 172 ? -23.838 8.081 14.669 1.00 96.62 172 LEU A N 1
ATOM 1336 C CA . LEU A 1 172 ? -24.549 6.930 14.121 1.00 96.62 172 LEU A CA 1
ATOM 1337 C C . LEU A 1 172 ? -25.912 6.746 14.802 1.00 96.62 172 LEU A C 1
ATOM 1339 O O . LEU A 1 172 ? -25.939 6.566 16.025 1.00 96.62 172 LEU A O 1
ATOM 1343 N N . PRO A 1 173 ? -27.022 6.724 14.043 1.00 96.25 173 PRO A N 1
ATOM 1344 C CA . PRO A 1 173 ? -28.331 6.436 14.613 1.00 96.25 173 PRO A CA 1
ATOM 1345 C C . PRO A 1 173 ? -28.432 4.970 15.052 1.00 96.25 173 PRO A C 1
ATOM 1347 O O . PRO A 1 173 ? -27.600 4.142 14.671 1.00 96.25 173 PRO A O 1
ATOM 1350 N N . GLU A 1 174 ? -29.440 4.670 15.866 1.00 92.50 174 GLU A N 1
ATOM 1351 C CA . GLU A 1 174 ? -29.813 3.294 16.219 1.00 92.50 174 GLU A CA 1
ATOM 1352 C C . GLU A 1 174 ? -30.580 2.628 15.066 1.00 92.50 174 GLU A C 1
ATOM 1354 O O . GLU A 1 174 ? -30.243 1.508 14.694 1.00 92.50 174 GLU A O 1
ATOM 1359 N N . ASP A 1 175 ? -31.484 3.375 14.419 1.00 92.69 175 ASP A N 1
ATOM 1360 C CA . ASP A 1 175 ? -32.322 2.925 13.299 1.00 92.69 175 ASP A CA 1
ATOM 1361 C C . ASP A 1 175 ? -32.097 3.752 12.015 1.00 92.69 175 ASP A C 1
ATOM 1363 O O . ASP A 1 175 ? -31.453 4.804 12.035 1.00 92.69 175 ASP A O 1
ATOM 1367 N N . ASP A 1 176 ? -32.664 3.309 10.884 1.00 95.31 176 ASP A N 1
ATOM 1368 C CA . ASP A 1 176 ? -32.617 4.009 9.585 1.00 95.31 176 ASP A CA 1
ATOM 1369 C C . ASP A 1 176 ? -31.178 4.305 9.093 1.00 95.31 176 ASP A C 1
ATOM 1371 O O . ASP A 1 176 ? -30.891 5.363 8.512 1.00 95.31 176 ASP A O 1
ATOM 1375 N N . ILE A 1 177 ? -30.240 3.374 9.319 1.00 96.12 177 ILE A N 1
ATOM 1376 C CA . ILE A 1 177 ? -28.824 3.570 8.981 1.00 96.12 177 ILE A CA 1
ATOM 1377 C C . ILE A 1 177 ? -28.602 3.793 7.483 1.00 96.12 177 ILE A C 1
ATOM 1379 O O . ILE A 1 177 ? -27.771 4.625 7.107 1.00 96.12 177 ILE A O 1
ATOM 1383 N N . GLU A 1 178 ? -29.343 3.104 6.617 1.00 95.25 178 GLU A N 1
ATOM 1384 C CA . GLU A 1 178 ? -29.226 3.255 5.166 1.00 95.25 178 GLU A CA 1
ATOM 1385 C C . GLU A 1 178 ? -29.621 4.672 4.748 1.00 95.25 178 GLU A C 1
ATOM 1387 O O . GLU A 1 178 ? -28.872 5.364 4.051 1.00 95.25 178 GLU A O 1
ATOM 1392 N N . THR A 1 179 ? -30.763 5.144 5.254 1.00 96.50 179 THR A N 1
ATOM 1393 C CA . THR A 1 179 ? -31.250 6.502 5.013 1.00 96.50 179 THR A CA 1
ATOM 1394 C C . THR A 1 179 ? -30.279 7.540 5.560 1.00 96.50 179 THR A C 1
ATOM 1396 O O . THR A 1 179 ? -29.965 8.499 4.859 1.00 96.50 179 THR A O 1
ATOM 1399 N N . TYR A 1 180 ? -29.752 7.352 6.771 1.00 97.81 180 TYR A N 1
ATOM 1400 C CA . TYR A 1 180 ? -28.753 8.248 7.355 1.00 97.81 180 TYR A CA 1
ATOM 1401 C C . TYR A 1 180 ? -27.463 8.309 6.530 1.00 97.81 180 TYR A C 1
ATOM 1403 O O . TYR A 1 180 ? -26.937 9.394 6.272 1.00 97.81 180 TYR A O 1
ATOM 1411 N N . THR A 1 181 ? -26.962 7.156 6.088 1.00 96.44 181 THR A N 1
ATOM 1412 C CA . THR A 1 181 ? -25.735 7.048 5.291 1.00 96.44 181 THR A CA 1
ATOM 1413 C C . THR A 1 181 ? -25.903 7.787 3.964 1.00 96.44 181 THR A C 1
ATOM 1415 O O . THR A 1 181 ? -25.081 8.646 3.628 1.00 96.44 181 THR A O 1
ATOM 1418 N N . GLN A 1 182 ? -27.018 7.553 3.261 1.00 95.62 182 GLN A N 1
ATOM 1419 C CA . GLN A 1 182 ? -27.362 8.282 2.039 1.00 95.62 182 GLN A CA 1
ATOM 1420 C C . GLN A 1 182 ? -27.537 9.783 2.306 1.00 95.62 182 GLN A C 1
ATOM 1422 O O . GLN A 1 182 ? -27.012 10.604 1.554 1.00 95.62 182 GLN A O 1
ATOM 1427 N N . ALA A 1 183 ? -28.219 10.155 3.394 1.00 96.88 183 ALA A N 1
ATOM 1428 C CA . ALA A 1 183 ? -28.449 11.545 3.779 1.00 96.88 183 ALA A CA 1
ATOM 1429 C C . ALA A 1 183 ? -27.134 12.301 3.959 1.00 96.88 183 ALA A C 1
ATOM 1431 O O . ALA A 1 183 ? -26.982 13.426 3.487 1.00 96.88 183 ALA A O 1
ATOM 1432 N N . LEU A 1 184 ? -26.167 11.681 4.635 1.00 97.50 184 LEU A N 1
ATOM 1433 C CA . LEU A 1 184 ? -24.880 12.294 4.928 1.00 97.50 184 LEU A CA 1
ATOM 1434 C C . LEU A 1 184 ? -24.046 12.496 3.652 1.00 97.50 184 LEU A C 1
ATOM 1436 O O . LEU A 1 184 ? -23.437 13.558 3.476 1.00 97.50 184 LEU A O 1
ATOM 1440 N N . MET A 1 185 ? -24.073 11.524 2.733 1.00 94.69 185 MET A N 1
ATOM 1441 C CA . MET A 1 185 ? -23.455 11.646 1.407 1.00 94.69 185 MET A CA 1
ATOM 1442 C C . MET A 1 185 ? -24.130 12.738 0.561 1.00 94.69 185 MET A C 1
ATOM 1444 O O . MET A 1 185 ? -23.449 13.604 0.002 1.00 94.69 185 MET A O 1
ATOM 1448 N N . ASP A 1 186 ? -25.464 12.740 0.498 1.00 95.50 186 ASP A N 1
ATOM 1449 C CA . ASP A 1 186 ? -26.262 13.698 -0.274 1.00 95.50 186 ASP A CA 1
ATOM 1450 C C . ASP A 1 186 ? -26.100 15.123 0.236 1.00 95.50 186 ASP A C 1
ATOM 1452 O O . ASP A 1 186 ? -25.927 16.051 -0.560 1.00 95.50 186 ASP A O 1
ATOM 1456 N N . LEU A 1 187 ? -26.086 15.299 1.558 1.00 97.69 187 LEU A N 1
ATOM 1457 C CA . LEU A 1 187 ? -25.868 16.587 2.197 1.00 97.69 187 LEU A CA 1
ATOM 1458 C C . LEU A 1 187 ? -24.533 17.183 1.751 1.00 97.69 187 LEU A C 1
ATOM 1460 O O . LEU A 1 187 ? -24.466 18.350 1.365 1.00 97.69 187 LEU A O 1
ATOM 1464 N N . GLY A 1 188 ? -23.466 16.384 1.763 1.00 96.19 188 GLY A N 1
ATOM 1465 C CA . GLY A 1 188 ? -22.161 16.820 1.284 1.00 96.19 188 GLY A CA 1
ATOM 1466 C C . GLY A 1 188 ? -22.148 17.099 -0.221 1.00 96.19 188 GLY A C 1
ATOM 1467 O O . GLY A 1 188 ? -21.550 18.089 -0.648 1.00 96.19 188 GLY A O 1
ATOM 1468 N N . ALA A 1 189 ? -22.815 16.268 -1.019 1.00 92.81 189 ALA A N 1
ATOM 1469 C CA . ALA A 1 189 ? -22.807 16.359 -2.476 1.00 92.81 189 ALA A CA 1
ATOM 1470 C C . ALA A 1 189 ? -23.657 17.508 -3.049 1.00 92.81 189 ALA A C 1
ATOM 1472 O O . ALA A 1 189 ? -23.319 18.014 -4.116 1.00 92.81 189 ALA A O 1
ATOM 1473 N N . THR A 1 190 ? -24.735 17.918 -2.372 1.00 94.56 190 THR A N 1
ATOM 1474 C CA . THR A 1 190 ? -25.756 18.821 -2.949 1.00 94.56 190 THR A CA 1
ATOM 1475 C C . THR A 1 190 ? -25.999 20.106 -2.153 1.00 94.56 190 THR A C 1
ATOM 1477 O O . THR A 1 190 ? -26.426 21.108 -2.729 1.00 94.56 190 THR A O 1
ATOM 1480 N N . VAL A 1 191 ? -25.690 20.121 -0.850 1.00 97.69 191 VAL A N 1
ATOM 1481 C CA . VAL A 1 191 ? -26.007 21.249 0.044 1.00 97.69 191 VAL A CA 1
ATOM 1482 C C . VAL A 1 191 ? -24.747 21.867 0.639 1.00 97.69 191 VAL A C 1
ATOM 1484 O O . VAL A 1 191 ? -24.449 23.039 0.402 1.00 97.69 191 VAL A O 1
ATOM 1487 N N . CYS A 1 192 ? -23.966 21.093 1.393 1.00 97.88 192 CYS A N 1
ATOM 1488 C CA . CYS A 1 192 ? -22.720 21.530 2.017 1.00 97.88 192 CYS A CA 1
ATOM 1489 C C . CYS A 1 192 ? -21.574 21.516 0.993 1.00 97.88 192 CYS A C 1
ATOM 1491 O O . CYS A 1 192 ? -20.555 20.847 1.167 1.00 97.88 192 CYS A O 1
ATOM 1493 N N . LEU A 1 193 ? -21.749 22.244 -0.108 1.00 95.75 193 LEU A N 1
ATOM 1494 C CA . LEU A 1 193 ? -20.817 22.304 -1.228 1.00 95.75 193 LEU A CA 1
ATOM 1495 C C . LEU A 1 193 ? -19.497 22.972 -0.835 1.00 95.75 193 LEU A C 1
ATOM 1497 O O . LEU A 1 193 ? -19.434 23.796 0.080 1.00 95.75 193 LEU A O 1
ATOM 1501 N N . ARG A 1 194 ? -18.410 22.612 -1.526 1.00 91.88 194 ARG A N 1
ATOM 1502 C CA . ARG A 1 194 ? -17.092 23.223 -1.288 1.00 91.88 194 ARG A CA 1
ATOM 1503 C C . ARG A 1 194 ? -17.151 24.735 -1.504 1.00 91.88 194 ARG A C 1
ATOM 1505 O O . ARG A 1 194 ? -16.738 25.481 -0.621 1.00 91.88 194 ARG A O 1
ATOM 1512 N N . GLN A 1 195 ? -17.682 25.135 -2.653 1.00 92.75 195 GLN A N 1
ATOM 1513 C CA . GLN A 1 195 ? -17.953 26.516 -3.035 1.00 92.75 195 GLN A CA 1
ATOM 1514 C C . GLN A 1 195 ? -19.457 26.767 -2.927 1.00 92.75 195 GLN A C 1
ATOM 1516 O O . GLN A 1 195 ? -20.240 25.888 -3.280 1.00 92.75 195 GLN A O 1
ATOM 1521 N N . SER A 1 196 ? -19.836 27.940 -2.422 1.00 93.31 196 SER A N 1
ATOM 1522 C CA . SER A 1 196 ? -21.232 28.390 -2.310 1.00 93.31 196 SER A CA 1
ATOM 1523 C C . SER A 1 196 ? -22.189 27.355 -1.680 1.00 93.31 196 SER A C 1
ATOM 1525 O O . SER A 1 196 ? -23.156 26.936 -2.319 1.00 93.31 196 SER A O 1
ATOM 1527 N N . PRO A 1 197 ? -21.928 26.888 -0.440 1.00 96.94 197 PRO A N 1
ATOM 1528 C CA . PRO A 1 197 ? -22.826 25.959 0.238 1.00 96.94 197 PRO A CA 1
ATOM 1529 C C . PRO A 1 197 ? -24.190 26.596 0.512 1.00 96.94 197 PRO A C 1
ATOM 1531 O O . PRO A 1 197 ? -24.289 27.752 0.918 1.00 96.94 197 PRO A O 1
ATOM 1534 N N . ARG A 1 198 ? -25.247 25.800 0.360 1.00 97.44 198 ARG A N 1
ATOM 1535 C CA . ARG A 1 198 ? -26.642 26.212 0.552 1.00 97.44 198 ARG A CA 1
ATOM 1536 C C . ARG A 1 198 ? -27.030 26.109 2.028 1.00 97.44 198 ARG A C 1
ATOM 1538 O O . ARG A 1 198 ? -27.841 25.270 2.408 1.00 97.44 198 ARG A O 1
ATOM 1545 N N . CYS A 1 199 ? -26.395 26.915 2.878 1.00 97.12 199 CYS A N 1
ATOM 1546 C CA . CYS A 1 199 ? -26.559 26.837 4.334 1.00 97.12 199 CYS A CA 1
ATOM 1547 C C . CYS A 1 199 ? -28.013 27.018 4.797 1.00 97.12 199 CYS A C 1
ATOM 1549 O O . CYS A 1 199 ? -28.394 26.396 5.785 1.00 97.12 199 CYS A O 1
ATOM 1551 N N . ASP A 1 200 ? -28.826 27.802 4.089 1.00 95.12 200 ASP A N 1
ATOM 1552 C CA . ASP A 1 200 ? -30.244 28.013 4.427 1.00 95.12 200 ASP A CA 1
ATOM 1553 C C . ASP A 1 200 ? -31.117 26.786 4.159 1.00 95.12 200 ASP A C 1
ATOM 1555 O O . ASP A 1 200 ? -32.088 26.554 4.868 1.00 95.12 200 ASP A O 1
ATOM 1559 N N . ALA A 1 201 ? -30.713 25.942 3.207 1.00 94.69 201 ALA A N 1
ATOM 1560 C CA . ALA A 1 201 ? -31.367 24.671 2.907 1.00 94.69 201 ALA A CA 1
ATOM 1561 C C . ALA A 1 201 ? -30.773 23.487 3.698 1.00 94.69 201 ALA A C 1
ATOM 1563 O O . ALA A 1 201 ? -31.147 22.338 3.466 1.00 94.69 201 ALA A O 1
ATOM 1564 N N . CYS A 1 202 ? -29.808 23.728 4.593 1.00 97.38 202 CYS A N 1
ATOM 1565 C CA . CYS A 1 202 ? -29.115 22.662 5.309 1.00 97.38 202 CYS A CA 1
ATOM 1566 C C . CYS A 1 202 ? -29.886 22.237 6.577 1.00 97.38 202 CYS A C 1
ATOM 1568 O O . CYS A 1 202 ? -30.062 23.054 7.485 1.00 97.38 202 CYS A O 1
ATOM 1570 N N . PRO A 1 203 ? -30.269 20.949 6.716 1.00 96.94 203 PRO A N 1
ATOM 1571 C CA . PRO A 1 203 ? -31.073 20.459 7.845 1.00 96.94 203 PRO A CA 1
ATOM 1572 C C . PRO A 1 203 ? -30.357 20.546 9.203 1.00 96.94 203 PRO A C 1
ATOM 1574 O O . PRO A 1 203 ? -30.981 20.506 10.265 1.00 96.94 203 PRO A O 1
ATOM 1577 N N . VAL A 1 204 ? -29.030 20.690 9.182 1.00 96.94 204 VAL A N 1
ATOM 1578 C CA . VAL A 1 204 ? -28.168 20.783 10.372 1.00 96.94 204 VAL A CA 1
ATOM 1579 C C . VAL A 1 204 ? -27.461 22.126 10.489 1.00 96.94 204 VAL A C 1
ATOM 1581 O O . VAL A 1 204 ? -26.427 22.246 11.138 1.00 96.94 204 VAL A O 1
ATOM 1584 N N . ALA A 1 205 ? -28.003 23.167 9.854 1.00 96.69 205 ALA A N 1
ATOM 1585 C CA . ALA A 1 205 ? -27.376 24.481 9.878 1.00 96.69 205 ALA A CA 1
ATOM 1586 C C . ALA A 1 205 ? -27.492 25.191 11.232 1.00 96.69 205 ALA A C 1
ATOM 1588 O O . ALA A 1 205 ? -26.607 25.971 11.575 1.00 96.69 205 ALA A O 1
ATOM 1589 N N . ARG A 1 206 ? -28.567 24.920 11.986 1.00 94.44 206 ARG A N 1
ATOM 1590 C CA . ARG A 1 206 ? -28.897 25.603 13.249 1.00 94.44 206 ARG A CA 1
ATOM 1591 C C . ARG A 1 206 ? -27.790 25.490 14.303 1.00 94.44 206 ARG A C 1
ATOM 1593 O O . ARG A 1 206 ? -27.570 26.428 15.054 1.00 94.44 206 ARG A O 1
ATOM 1600 N N . ASP A 1 207 ? -27.115 24.350 14.350 1.00 95.56 207 ASP A N 1
ATOM 1601 C CA . ASP A 1 207 ? -26.056 24.005 15.303 1.00 95.56 207 ASP A CA 1
ATOM 1602 C C . ASP A 1 207 ? -24.695 23.794 14.617 1.00 95.56 207 ASP A C 1
ATOM 1604 O O . ASP A 1 207 ? -23.769 23.250 15.210 1.00 95.56 207 ASP A O 1
ATOM 1608 N N . CYS A 1 208 ? -24.556 24.222 13.359 1.00 98.19 208 CYS A N 1
ATOM 1609 C CA . CYS A 1 208 ? -23.298 24.130 12.627 1.00 98.19 208 CYS A CA 1
ATOM 1610 C C . CYS A 1 208 ? -22.305 25.180 13.142 1.00 98.19 208 CYS A C 1
ATOM 1612 O O . CYS A 1 208 ? -22.487 26.380 12.915 1.00 98.19 208 CYS A O 1
ATOM 1614 N N . VAL A 1 209 ? -21.216 24.724 13.767 1.00 98.44 209 VAL A N 1
ATOM 1615 C CA . VAL A 1 209 ? -20.170 25.588 14.337 1.00 98.44 209 VAL A CA 1
ATOM 1616 C C . VAL A 1 209 ? -19.573 26.515 13.280 1.00 98.44 209 VAL A C 1
ATOM 1618 O O . VAL A 1 209 ? -19.471 27.718 13.495 1.00 98.44 209 VAL A O 1
ATOM 1621 N N . ALA A 1 210 ? -19.253 26.002 12.089 1.00 98.19 210 ALA A N 1
ATOM 1622 C CA . ALA A 1 210 ? -18.694 26.835 11.029 1.00 98.19 210 ALA A CA 1
ATOM 1623 C C . ALA A 1 210 ? -19.672 27.900 10.513 1.00 98.19 210 ALA A C 1
ATOM 1625 O O . ALA A 1 210 ? -19.215 28.951 10.074 1.00 98.19 210 ALA A O 1
ATOM 1626 N N . ARG A 1 211 ? -20.992 27.654 10.545 1.00 97.75 211 ARG A N 1
ATOM 1627 C CA . ARG A 1 211 ? -21.993 28.669 10.172 1.00 97.75 211 ARG A CA 1
ATOM 1628 C C . ARG A 1 211 ? -22.071 29.747 11.247 1.00 97.75 211 ARG A C 1
ATOM 1630 O O . ARG A 1 211 ? -21.987 30.920 10.908 1.00 97.75 211 ARG A O 1
ATOM 1637 N N . ARG A 1 212 ? -22.196 29.337 12.513 1.00 97.81 212 ARG A N 1
ATOM 1638 C CA . ARG A 1 212 ? -22.254 30.233 13.677 1.00 97.81 212 ARG A CA 1
ATOM 1639 C C . ARG A 1 212 ? -21.027 31.147 13.751 1.00 97.81 212 ARG A C 1
ATOM 1641 O O . ARG A 1 212 ? -21.179 32.338 13.973 1.00 97.81 212 ARG A O 1
ATOM 1648 N N . ASP A 1 213 ? -19.841 30.595 13.502 1.00 97.88 213 ASP A N 1
ATOM 1649 C CA . ASP A 1 213 ? -18.564 31.302 13.668 1.00 97.88 213 ASP A CA 1
ATOM 1650 C C . ASP A 1 213 ? -18.060 31.966 12.370 1.00 97.88 213 ASP A C 1
ATOM 1652 O O . ASP A 1 213 ? -16.944 32.475 12.332 1.00 97.88 213 ASP A O 1
ATOM 1656 N N . GLY A 1 214 ? -18.815 31.906 11.264 1.00 96.81 214 GLY A N 1
ATOM 1657 C CA . GLY A 1 214 ? -18.381 32.470 9.976 1.00 96.81 214 GLY A CA 1
ATOM 1658 C C . GLY A 1 214 ? -17.194 31.745 9.315 1.00 96.81 214 GLY A C 1
ATOM 1659 O O . GLY A 1 214 ? -16.500 32.306 8.473 1.00 96.81 214 GLY A O 1
ATOM 1660 N N . ARG A 1 215 ? -16.945 30.473 9.654 1.00 97.44 215 ARG A N 1
ATOM 1661 C CA . ARG A 1 215 ? -15.770 29.679 9.227 1.00 97.44 215 ARG A CA 1
ATOM 1662 C C . ARG A 1 215 ? -16.035 28.709 8.070 1.00 97.44 215 ARG A C 1
ATOM 1664 O O . ARG A 1 215 ? -15.201 27.853 7.778 1.00 97.44 215 ARG A O 1
ATOM 1671 N N . ILE A 1 216 ? -17.171 28.822 7.380 1.00 97.06 216 ILE A N 1
ATOM 1672 C CA . ILE A 1 216 ? -17.556 27.924 6.271 1.00 97.06 216 ILE A CA 1
ATOM 1673 C C . ILE A 1 216 ? -16.508 27.881 5.143 1.00 97.06 216 ILE A C 1
ATOM 1675 O O . ILE A 1 216 ? -16.236 26.807 4.597 1.00 97.06 216 ILE A O 1
ATOM 1679 N N . GLY A 1 217 ? -15.914 29.030 4.803 1.00 93.81 217 GLY A N 1
ATOM 1680 C CA . GLY A 1 217 ? -14.863 29.130 3.782 1.00 93.81 217 GLY A CA 1
ATOM 1681 C C . GLY A 1 217 ? -13.495 28.617 4.245 1.00 93.81 217 GLY A C 1
ATOM 1682 O O . GLY A 1 217 ? -12.689 28.202 3.417 1.00 93.81 217 GLY A O 1
ATOM 1683 N N . ALA A 1 218 ? -13.252 28.600 5.558 1.00 94.31 218 ALA A N 1
ATOM 1684 C CA . ALA A 1 218 ? -11.988 28.174 6.156 1.00 94.31 218 ALA A CA 1
ATOM 1685 C C . ALA A 1 218 ? -11.946 26.672 6.484 1.00 94.31 218 ALA A C 1
ATOM 1687 O O . ALA A 1 218 ? -10.862 26.110 6.643 1.00 94.31 218 ALA A O 1
ATOM 1688 N N . LEU A 1 219 ? -13.111 26.025 6.616 1.00 96.19 219 LEU A N 1
ATOM 1689 C CA . LEU A 1 219 ? -13.224 24.633 7.041 1.00 96.19 219 LEU A CA 1
ATOM 1690 C C . LEU A 1 219 ? -13.750 23.703 5.934 1.00 96.19 219 LEU A C 1
ATOM 1692 O O . LEU A 1 219 ? -14.769 24.003 5.300 1.00 96.19 219 LEU A O 1
ATOM 1696 N N . PRO A 1 220 ? -13.127 22.524 5.753 1.00 96.44 220 PRO A N 1
ATOM 1697 C CA . PRO A 1 220 ? -11.838 22.126 6.327 1.00 96.44 220 PRO A CA 1
ATOM 1698 C C . PRO A 1 220 ? -10.675 22.906 5.689 1.00 96.44 220 PRO A C 1
ATOM 1700 O O . PRO A 1 220 ? -10.824 23.440 4.586 1.00 96.44 220 PRO A O 1
ATOM 1703 N N . ALA A 1 221 ? -9.510 22.932 6.345 1.00 94.19 221 ALA A N 1
ATOM 1704 C CA . ALA A 1 221 ? -8.345 23.596 5.766 1.00 94.19 221 ALA A CA 1
ATOM 1705 C C . ALA A 1 221 ? -7.935 22.895 4.452 1.00 94.19 221 ALA A C 1
ATOM 1707 O O . ALA A 1 221 ? -8.071 21.667 4.329 1.00 94.19 221 ALA A O 1
ATOM 1708 N N . PRO A 1 222 ? -7.463 23.645 3.439 1.00 88.62 222 PRO A N 1
ATOM 1709 C CA . PRO A 1 222 ? -7.037 23.054 2.181 1.00 88.62 222 PRO A CA 1
ATOM 1710 C C . PRO A 1 222 ? -5.837 22.128 2.393 1.00 88.62 222 PRO A C 1
ATOM 1712 O O . PRO A 1 222 ? -5.059 22.293 3.330 1.00 88.62 222 PRO A O 1
ATOM 1715 N N . ARG A 1 223 ? -5.660 21.173 1.472 1.00 84.19 223 ARG A N 1
ATOM 1716 C CA . ARG A 1 223 ? -4.418 20.398 1.398 1.00 84.19 223 ARG A CA 1
ATOM 1717 C C . ARG A 1 223 ? -3.239 21.371 1.277 1.00 84.19 223 ARG A C 1
ATOM 1719 O O . ARG A 1 223 ? -3.312 22.241 0.403 1.00 84.19 223 ARG A O 1
ATOM 1726 N N . PRO A 1 224 ? -2.176 21.222 2.087 1.00 82.75 224 PRO A N 1
ATOM 1727 C CA . PRO A 1 224 ? -0.960 22.006 1.923 1.00 82.75 224 PRO A CA 1
ATOM 1728 C C . PRO A 1 224 ? -0.476 21.923 0.474 1.00 82.75 224 PRO A C 1
ATOM 1730 O O . PRO A 1 224 ? -0.403 20.829 -0.097 1.00 82.75 224 PRO A O 1
ATOM 1733 N N . LYS A 1 225 ? -0.207 23.079 -0.142 1.00 73.81 225 LYS A N 1
ATOM 1734 C CA . LYS A 1 225 ? 0.320 23.124 -1.507 1.00 73.81 225 LYS A CA 1
ATOM 1735 C C . LYS A 1 225 ? 1.687 22.441 -1.508 1.00 73.81 225 LYS A C 1
ATOM 1737 O O . LYS A 1 225 ? 2.538 22.762 -0.687 1.00 73.81 225 LYS A O 1
ATOM 1742 N N . ARG A 1 226 ? 1.871 21.501 -2.426 1.00 68.38 226 ARG A N 1
ATOM 1743 C CA . ARG A 1 226 ? 3.169 20.922 -2.771 1.00 68.38 226 ARG A CA 1
ATOM 1744 C C . ARG A 1 226 ? 3.394 21.172 -4.249 1.00 68.38 226 ARG A C 1
ATOM 1746 O O . ARG A 1 226 ? 2.432 21.113 -5.022 1.00 68.38 226 ARG A O 1
ATOM 1753 N N . GLU A 1 227 ? 4.629 21.457 -4.630 1.00 71.62 227 GLU A N 1
ATOM 1754 C CA . GLU A 1 227 ? 4.997 21.446 -6.040 1.00 71.62 227 GLU A CA 1
ATOM 1755 C C . GLU A 1 227 ? 4.812 20.028 -6.575 1.00 71.62 227 GLU A C 1
ATOM 1757 O O . GLU A 1 227 ? 5.264 19.056 -5.974 1.00 71.62 227 GLU A O 1
ATOM 1762 N N . LEU A 1 228 ? 4.055 19.904 -7.665 1.00 69.25 228 LEU A N 1
ATOM 1763 C CA . LEU A 1 228 ? 3.871 18.621 -8.325 1.00 69.25 228 LEU A CA 1
ATOM 1764 C C . LEU A 1 228 ? 5.091 18.388 -9.220 1.00 69.25 228 LEU A C 1
ATOM 1766 O O . LEU A 1 228 ? 5.322 19.218 -10.103 1.00 69.25 228 LEU A O 1
ATOM 1770 N N . PRO A 1 229 ? 5.831 17.278 -9.051 1.00 74.69 229 PRO A N 1
ATOM 1771 C CA . PRO A 1 229 ? 6.918 16.928 -9.950 1.00 74.69 229 PRO A CA 1
ATOM 1772 C C . PRO A 1 229 ? 6.455 16.957 -11.409 1.00 74.69 229 PRO A C 1
ATOM 1774 O O . PRO A 1 229 ? 5.359 16.486 -11.732 1.00 74.69 229 PRO A O 1
ATOM 1777 N N . LEU A 1 230 ? 7.290 17.505 -12.289 1.00 74.31 230 LEU A N 1
ATOM 1778 C CA . LEU A 1 230 ? 7.083 17.460 -13.733 1.00 74.31 230 LEU A CA 1
ATOM 1779 C C . LEU A 1 230 ? 7.869 16.280 -14.298 1.00 74.31 230 LEU A C 1
ATOM 1781 O O . LEU A 1 230 ? 9.067 16.146 -14.047 1.00 74.31 230 LEU A O 1
ATOM 1785 N N . ARG A 1 231 ? 7.191 15.425 -15.056 1.00 84.56 231 ARG A N 1
ATOM 1786 C CA . ARG A 1 231 ? 7.786 14.309 -15.792 1.00 84.56 231 ARG A CA 1
ATOM 1787 C C . ARG A 1 231 ? 7.525 14.520 -17.274 1.00 84.56 231 ARG A C 1
ATOM 1789 O O . ARG A 1 231 ? 6.454 14.997 -17.635 1.00 84.56 231 ARG A O 1
ATOM 1796 N N . ALA A 1 232 ? 8.473 14.135 -18.113 1.00 85.81 232 ALA A N 1
ATOM 1797 C CA . ALA A 1 232 ? 8.321 14.175 -19.558 1.00 85.81 232 ALA A CA 1
ATOM 1798 C C . ALA A 1 232 ? 8.725 12.827 -20.151 1.00 85.81 232 ALA A C 1
ATOM 1800 O O . ALA A 1 232 ? 9.646 12.181 -19.650 1.00 85.81 232 ALA A O 1
ATOM 1801 N N . VAL A 1 233 ? 8.020 12.406 -21.197 1.00 91.19 233 VAL A N 1
ATOM 1802 C CA . VAL A 1 233 ? 8.292 11.164 -21.925 1.00 91.19 233 VAL A CA 1
ATOM 1803 C C . VAL A 1 233 ? 7.996 11.371 -23.405 1.00 91.19 233 VAL A C 1
ATOM 1805 O O . VAL A 1 233 ? 7.033 12.060 -23.751 1.00 91.19 233 VAL A O 1
ATOM 1808 N N . SER A 1 234 ? 8.799 10.771 -24.276 1.00 92.50 234 SER A N 1
ATOM 1809 C CA . SER A 1 234 ? 8.463 10.648 -25.694 1.00 92.50 234 SER A CA 1
ATOM 1810 C C . SER A 1 234 ? 7.611 9.400 -25.901 1.00 92.50 234 SER A C 1
ATOM 1812 O O . SER A 1 234 ? 7.907 8.347 -25.340 1.00 92.50 234 SER A O 1
ATOM 1814 N N . VAL A 1 235 ? 6.537 9.515 -26.683 1.00 93.44 235 VAL A N 1
ATOM 1815 C CA . VAL A 1 235 ? 5.672 8.381 -27.042 1.00 93.44 235 VAL A CA 1
ATOM 1816 C C . VAL A 1 235 ? 5.718 8.150 -28.543 1.00 93.44 235 VAL A C 1
ATOM 1818 O O . VAL A 1 235 ? 5.491 9.076 -29.321 1.00 93.44 235 VAL A O 1
ATOM 1821 N N . LEU A 1 236 ? 6.026 6.926 -28.957 1.00 93.12 236 LEU A N 1
ATOM 1822 C CA . LEU A 1 236 ? 6.244 6.590 -30.360 1.00 93.12 236 LEU A CA 1
ATOM 1823 C C . LEU A 1 236 ? 4.933 6.181 -31.025 1.00 93.12 236 LEU A C 1
ATOM 1825 O O . LEU A 1 236 ? 4.282 5.231 -30.597 1.00 93.12 236 LEU A O 1
ATOM 1829 N N . LEU A 1 237 ? 4.556 6.873 -32.098 1.00 91.69 237 LEU A N 1
ATOM 1830 C CA . LEU A 1 237 ? 3.468 6.444 -32.976 1.00 91.69 237 LEU A CA 1
ATOM 1831 C C . LEU A 1 237 ? 4.094 5.671 -34.138 1.00 91.69 237 LEU A C 1
ATOM 1833 O O . LEU A 1 237 ? 4.302 6.226 -35.215 1.00 91.69 237 LEU A O 1
ATOM 1837 N N . LEU A 1 238 ? 4.450 4.413 -33.876 1.00 91.06 238 LEU A N 1
ATOM 1838 C CA . LEU A 1 238 ? 4.982 3.495 -34.880 1.00 91.06 238 LEU A CA 1
ATOM 1839 C C . LEU A 1 238 ? 3.835 2.973 -35.737 1.00 91.06 238 LEU A C 1
ATOM 1841 O O . LEU A 1 238 ? 2.957 2.272 -35.231 1.00 91.06 238 LEU A O 1
ATOM 1845 N N . GLU A 1 239 ? 3.842 3.326 -37.017 1.00 86.88 239 GLU A N 1
ATOM 1846 C CA . GLU A 1 239 ? 2.758 3.010 -37.940 1.00 86.88 239 GLU A CA 1
ATOM 1847 C C . GLU A 1 239 ? 3.224 2.102 -39.080 1.00 86.88 239 GLU A C 1
ATOM 1849 O O . GLU A 1 239 ? 4.271 2.328 -39.694 1.00 86.88 239 GLU A O 1
ATOM 1854 N N . ARG A 1 240 ? 2.405 1.097 -39.403 1.00 85.81 240 ARG A N 1
ATOM 1855 C CA . ARG A 1 240 ? 2.592 0.211 -40.553 1.00 85.81 240 ARG A CA 1
ATOM 1856 C C . ARG A 1 240 ? 1.229 -0.205 -41.100 1.00 85.81 240 ARG A C 1
ATOM 1858 O O . ARG A 1 240 ? 0.369 -0.588 -40.326 1.00 85.81 240 ARG A O 1
ATOM 1865 N N . HIS A 1 241 ? 1.015 -0.156 -42.416 1.00 82.31 241 HIS A N 1
ATOM 1866 C CA . HIS A 1 241 ? -0.224 -0.636 -43.064 1.00 82.31 241 HIS A CA 1
ATOM 1867 C C . HIS A 1 241 ? -1.549 -0.179 -42.398 1.00 82.31 241 HIS A C 1
ATOM 1869 O O . HIS A 1 241 ? -2.520 -0.926 -42.395 1.00 82.31 241 HIS A O 1
ATOM 1875 N N . ASN A 1 242 ? -1.624 1.059 -41.883 1.00 81.00 242 ASN A N 1
ATOM 1876 C CA . ASN A 1 242 ? -2.795 1.595 -41.158 1.00 81.00 242 ASN A CA 1
ATOM 1877 C C . ASN A 1 242 ? -3.066 0.951 -39.776 1.00 81.00 242 ASN A C 1
ATOM 1879 O O . ASN A 1 242 ? -4.160 1.080 -39.221 1.00 81.00 242 ASN A O 1
ATOM 1883 N N . GLU A 1 243 ? -2.056 0.302 -39.211 1.00 86.88 243 GLU A N 1
ATOM 1884 C CA . GLU A 1 243 ? -1.993 -0.202 -37.844 1.00 86.88 243 GLU A CA 1
ATOM 1885 C C . GLU A 1 243 ? -0.993 0.628 -37.035 1.00 86.88 243 GLU A C 1
ATOM 1887 O O . GLU A 1 243 ? -0.028 1.169 -37.583 1.00 86.88 243 GLU A O 1
ATOM 1892 N N . VAL A 1 244 ? -1.206 0.702 -35.724 1.00 90.38 244 VAL A N 1
ATOM 1893 C CA . VAL A 1 244 ? -0.273 1.310 -34.773 1.00 90.38 244 VAL A CA 1
ATOM 1894 C C . VAL A 1 244 ? 0.246 0.255 -33.809 1.00 90.38 244 VAL A C 1
ATOM 1896 O O . VAL A 1 244 ? -0.516 -0.597 -33.348 1.00 90.38 244 VAL A O 1
ATOM 1899 N N . LEU A 1 245 ? 1.536 0.320 -33.489 1.00 90.75 245 LEU A N 1
ATOM 1900 C CA . LEU A 1 245 ? 2.114 -0.535 -32.464 1.00 90.75 245 LEU A CA 1
ATOM 1901 C C . LEU A 1 245 ? 1.705 -0.044 -31.074 1.00 90.75 245 LEU A C 1
ATOM 1903 O O . LEU A 1 245 ? 1.901 1.120 -30.716 1.00 90.75 245 LEU A O 1
ATOM 1907 N N . LEU A 1 246 ? 1.191 -0.964 -30.273 1.00 91.00 246 LEU A N 1
ATOM 1908 C CA . LEU A 1 246 ? 0.936 -0.797 -28.856 1.00 91.00 246 LEU A CA 1
ATOM 1909 C C . LEU A 1 246 ? 1.839 -1.737 -28.060 1.00 91.00 246 LEU A C 1
ATOM 1911 O O . LEU A 1 246 ? 2.093 -2.871 -28.457 1.00 91.00 246 LEU A O 1
ATOM 1915 N N . GLU A 1 247 ? 2.279 -1.267 -26.902 1.00 90.19 247 GLU A N 1
ATOM 1916 C CA . GLU A 1 247 ? 3.045 -2.031 -25.926 1.00 90.19 247 GLU A CA 1
ATOM 1917 C C . GLU A 1 247 ? 2.254 -2.127 -24.619 1.00 90.19 247 GLU A C 1
ATOM 1919 O O . GLU A 1 247 ? 1.651 -1.153 -24.144 1.00 90.19 247 GLU A O 1
ATOM 1924 N N . LYS A 1 248 ? 2.211 -3.328 -24.041 1.00 88.12 248 LYS A N 1
ATOM 1925 C CA . LYS A 1 248 ? 1.516 -3.581 -22.783 1.00 88.12 248 LYS A CA 1
ATOM 1926 C C . LYS A 1 248 ? 2.328 -2.986 -21.641 1.00 88.12 248 LYS A C 1
ATOM 1928 O O . LYS A 1 248 ? 3.494 -3.312 -21.440 1.00 88.12 248 LYS A O 1
ATOM 1933 N N . ARG A 1 249 ? 1.695 -2.111 -20.861 1.00 85.75 249 ARG A N 1
ATOM 1934 C CA . ARG A 1 249 ? 2.307 -1.531 -19.667 1.00 85.75 249 ARG A CA 1
ATOM 1935 C C . ARG A 1 249 ? 2.559 -2.619 -18.622 1.00 85.75 249 ARG A C 1
ATOM 1937 O O . ARG A 1 249 ? 1.726 -3.523 -18.491 1.00 85.75 249 ARG A O 1
ATOM 1944 N N . PRO A 1 250 ? 3.636 -2.497 -17.824 1.00 75.31 250 PRO A N 1
ATOM 1945 C CA . PRO A 1 250 ? 3.906 -3.418 -16.726 1.00 75.31 250 PRO A CA 1
ATOM 1946 C C . PRO A 1 250 ? 2.704 -3.584 -15.788 1.00 75.31 250 PRO A C 1
ATOM 1948 O O . PRO A 1 250 ? 1.834 -2.716 -15.698 1.00 75.31 250 PRO A O 1
ATOM 1951 N N . ALA A 1 251 ? 2.671 -4.681 -15.032 1.00 64.00 251 ALA A N 1
ATOM 1952 C CA . ALA A 1 251 ? 1.599 -4.958 -14.070 1.00 64.00 251 ALA A CA 1
ATOM 1953 C C . ALA A 1 251 ? 1.540 -3.955 -12.895 1.00 64.00 251 ALA A C 1
ATOM 1955 O O . ALA A 1 251 ? 0.565 -3.930 -12.142 1.00 64.00 251 ALA A O 1
ATOM 1956 N N . ILE A 1 252 ? 2.562 -3.106 -12.746 1.00 53.97 252 ILE A N 1
ATOM 1957 C CA . ILE A 1 252 ? 2.681 -2.078 -11.710 1.00 53.97 252 ILE A CA 1
ATOM 1958 C C . ILE A 1 252 ? 3.050 -0.719 -12.317 1.00 53.97 252 ILE A C 1
ATOM 1960 O O . ILE A 1 252 ? 3.595 -0.630 -13.414 1.00 53.97 252 ILE A O 1
ATOM 1964 N N . GLY A 1 253 ? 2.762 0.358 -11.585 1.00 64.75 253 GLY A N 1
ATOM 1965 C CA . GLY A 1 253 ? 3.102 1.722 -11.991 1.00 64.75 253 GLY A CA 1
ATOM 1966 C C . GLY A 1 253 ? 1.999 2.448 -12.770 1.00 64.75 253 GLY A C 1
ATOM 1967 O O . GLY A 1 253 ? 0.804 2.158 -12.647 1.00 64.75 253 GLY A O 1
ATOM 1968 N N . VAL A 1 254 ? 2.395 3.477 -13.522 1.00 74.75 254 VAL A N 1
ATOM 1969 C CA . VAL A 1 254 ? 1.463 4.345 -14.255 1.00 74.75 254 VAL A CA 1
ATOM 1970 C C . VAL A 1 254 ? 0.817 3.555 -15.393 1.00 74.75 254 VAL A C 1
ATOM 1972 O O . VAL A 1 254 ? 1.511 2.985 -16.232 1.00 74.75 254 VAL A O 1
ATOM 1975 N N . TRP A 1 255 ? -0.522 3.551 -15.412 1.00 79.81 255 TRP A N 1
ATOM 1976 C CA . TRP A 1 255 ? -1.342 2.838 -16.403 1.00 79.81 255 TRP A CA 1
ATOM 1977 C C . TRP A 1 255 ? -1.127 1.319 -16.434 1.00 79.81 255 TRP A C 1
ATOM 1979 O O . TRP A 1 255 ? -1.266 0.700 -17.483 1.00 79.81 255 TRP A O 1
ATOM 1989 N N . ALA A 1 256 ? -0.828 0.730 -15.274 1.00 73.50 256 ALA A N 1
ATOM 1990 C CA . ALA A 1 256 ? -0.562 -0.695 -15.122 1.00 73.50 256 ALA A CA 1
ATOM 1991 C C . ALA A 1 256 ? -1.549 -1.605 -15.881 1.00 73.50 256 ALA A C 1
ATOM 1993 O O . ALA A 1 256 ? -2.770 -1.488 -15.713 1.00 73.50 256 ALA A O 1
ATOM 1994 N N . GLY A 1 257 ? -1.008 -2.512 -16.698 1.00 78.88 257 GLY A N 1
ATOM 1995 C CA . GLY A 1 257 ? -1.757 -3.497 -17.485 1.00 78.88 257 GLY A CA 1
ATOM 1996 C C . GLY A 1 257 ? -2.546 -2.955 -18.685 1.00 78.88 257 GLY A C 1
ATOM 1997 O O . GLY A 1 257 ? -3.163 -3.750 -19.392 1.00 78.88 257 GLY A O 1
ATOM 1998 N N . LEU A 1 258 ? -2.547 -1.639 -18.936 1.00 85.38 258 LEU A N 1
ATOM 1999 C CA . LEU A 1 258 ? -3.134 -1.068 -20.152 1.00 85.38 258 LEU A CA 1
ATOM 2000 C C . LEU A 1 258 ? -2.211 -1.251 -21.355 1.00 85.38 258 LEU A C 1
ATOM 2002 O O . LEU A 1 258 ? -0.997 -1.366 -21.209 1.00 85.38 258 LEU A O 1
ATOM 2006 N N . TRP A 1 259 ? -2.788 -1.185 -22.548 1.00 89.38 259 TRP A N 1
ATOM 2007 C CA . TRP A 1 259 ? -2.019 -0.952 -23.766 1.00 89.38 259 TRP A CA 1
ATOM 2008 C C . TRP A 1 259 ? -1.643 0.531 -23.852 1.00 89.38 259 TRP A C 1
ATOM 2010 O O . TRP A 1 259 ? -2.439 1.393 -23.483 1.00 89.38 259 TRP A O 1
ATOM 2020 N N . SER A 1 260 ? -0.442 0.853 -24.319 1.00 92.00 260 SER A N 1
ATOM 2021 C CA . SER A 1 260 ? 0.011 2.232 -24.536 1.00 92.00 260 SER A CA 1
ATOM 2022 C C . SER A 1 260 ? 0.890 2.310 -25.780 1.00 92.00 260 SER A C 1
ATOM 2024 O O . SER A 1 260 ? 1.286 1.288 -26.328 1.00 92.00 260 SER A O 1
ATOM 2026 N N . LEU A 1 261 ? 1.206 3.524 -26.218 1.00 92.25 261 LEU A N 1
ATOM 2027 C CA . LEU A 1 261 ? 2.280 3.730 -27.186 1.00 92.25 261 LEU A CA 1
ATOM 2028 C C . LEU A 1 261 ? 3.634 3.418 -26.516 1.00 92.25 261 LEU A C 1
ATOM 2030 O O . LEU A 1 261 ? 3.770 3.723 -25.323 1.00 92.25 261 LEU A O 1
ATOM 2034 N N . PRO A 1 262 ? 4.619 2.853 -27.240 1.00 92.12 262 PRO A N 1
ATOM 2035 C CA . PRO A 1 262 ? 5.973 2.674 -26.721 1.00 92.12 262 PRO A CA 1
ATOM 2036 C C . PRO A 1 262 ? 6.574 3.992 -26.226 1.00 92.12 262 PRO A C 1
ATOM 2038 O O . PRO A 1 262 ? 6.369 5.048 -26.830 1.00 92.12 262 PRO A O 1
ATOM 2041 N N . GLU A 1 263 ? 7.303 3.931 -25.114 1.00 91.31 263 GLU A N 1
ATOM 2042 C CA . GLU A 1 263 ? 7.812 5.098 -24.386 1.00 91.31 263 GLU A CA 1
ATOM 2043 C C . GLU A 1 263 ? 9.344 5.107 -24.337 1.00 91.31 263 GLU A C 1
ATOM 2045 O O . GLU A 1 263 ? 9.976 4.078 -24.107 1.00 91.31 263 GLU A O 1
ATOM 2050 N N . LEU A 1 264 ? 9.937 6.294 -24.466 1.00 90.62 264 LEU A N 1
ATOM 2051 C CA . LEU A 1 264 ? 11.366 6.529 -24.254 1.00 90.62 264 LEU A CA 1
ATOM 2052 C C . LEU A 1 264 ? 11.617 7.888 -23.589 1.00 90.62 264 LEU A C 1
ATOM 2054 O O . LEU A 1 264 ? 10.729 8.744 -23.520 1.00 90.62 264 LEU A O 1
ATOM 2058 N N . ALA A 1 265 ? 12.834 8.088 -23.080 1.00 85.62 265 ALA A N 1
ATOM 2059 C CA . ALA A 1 265 ? 13.232 9.376 -22.519 1.00 85.62 265 ALA A CA 1
ATOM 2060 C C . ALA A 1 265 ? 13.118 10.493 -23.585 1.00 85.62 265 ALA A C 1
ATOM 2062 O O . ALA A 1 265 ? 13.383 10.224 -24.758 1.00 85.62 265 ALA A O 1
ATOM 2063 N N . PRO A 1 266 ? 12.721 11.730 -23.220 1.00 79.06 266 PRO A N 1
ATOM 2064 C CA . PRO A 1 266 ? 12.490 12.817 -24.181 1.00 79.06 266 PRO A CA 1
ATOM 2065 C C . PRO A 1 266 ? 13.660 13.132 -25.123 1.00 79.06 266 PRO A C 1
ATOM 2067 O O . PRO A 1 266 ? 13.442 13.614 -26.229 1.00 79.06 266 PRO A O 1
ATOM 2070 N N . ASP A 1 267 ? 14.882 12.875 -24.669 1.00 82.31 267 ASP A N 1
ATOM 2071 C CA . ASP A 1 267 ? 16.158 13.154 -25.325 1.00 82.31 267 ASP A CA 1
ATOM 2072 C C . ASP A 1 267 ? 16.810 11.915 -25.962 1.00 82.31 267 ASP A C 1
ATOM 2074 O O . ASP A 1 267 ? 17.899 12.008 -26.526 1.00 82.31 267 ASP A O 1
ATOM 2078 N N . ALA A 1 268 ? 16.163 10.751 -25.883 1.00 86.50 268 ALA A N 1
ATOM 2079 C CA . ALA A 1 268 ? 16.692 9.524 -26.460 1.00 86.50 268 ALA A CA 1
ATOM 2080 C C . ALA A 1 268 ? 16.572 9.506 -27.994 1.00 86.50 268 ALA A C 1
ATOM 2082 O O . ALA A 1 268 ? 15.594 9.982 -28.574 1.00 86.50 268 ALA A O 1
ATOM 2083 N N . ASP A 1 269 ? 17.556 8.889 -28.653 1.00 91.25 269 ASP A N 1
ATOM 2084 C CA . ASP A 1 269 ? 17.544 8.669 -30.100 1.00 91.25 269 ASP A CA 1
ATOM 2085 C C . ASP A 1 269 ? 16.478 7.629 -30.477 1.00 91.25 269 ASP A C 1
ATOM 2087 O O . ASP A 1 269 ? 16.597 6.434 -30.185 1.00 91.25 269 ASP A O 1
ATOM 2091 N N . VAL A 1 270 ? 15.424 8.103 -31.142 1.00 90.88 270 VAL A N 1
ATOM 2092 C CA . VAL A 1 270 ? 14.260 7.303 -31.535 1.00 90.88 270 VAL A CA 1
ATOM 2093 C C . VAL A 1 270 ? 14.618 6.225 -32.557 1.00 90.88 270 VAL A C 1
ATOM 2095 O O . VAL A 1 270 ? 14.125 5.101 -32.447 1.00 90.88 270 VAL A O 1
ATOM 2098 N N . VAL A 1 271 ? 15.466 6.534 -33.542 1.00 90.88 271 VAL A N 1
ATOM 2099 C CA . VAL A 1 271 ? 15.812 5.592 -34.619 1.00 90.88 271 VAL A CA 1
ATOM 2100 C C . VAL A 1 271 ? 16.685 4.478 -34.053 1.00 90.88 271 VAL A C 1
ATOM 2102 O O . VAL A 1 271 ? 16.398 3.297 -34.266 1.00 90.88 271 VAL A O 1
ATOM 2105 N N . ALA A 1 272 ? 17.700 4.842 -33.264 1.00 89.62 272 ALA A N 1
ATOM 2106 C CA . ALA A 1 272 ? 18.550 3.872 -32.582 1.00 89.62 272 ALA A CA 1
ATOM 2107 C C . ALA A 1 272 ? 17.738 2.988 -31.624 1.00 89.62 272 ALA A C 1
ATOM 2109 O O . ALA A 1 272 ? 17.921 1.769 -31.603 1.00 89.62 272 ALA A O 1
ATOM 2110 N N . HIS A 1 273 ? 16.794 3.577 -30.880 1.00 89.06 273 HIS A N 1
ATOM 2111 C CA . HIS A 1 273 ? 15.898 2.833 -30.000 1.00 89.06 273 HIS A CA 1
ATOM 2112 C C . HIS A 1 273 ? 15.035 1.828 -30.773 1.00 89.06 273 HIS A C 1
ATOM 2114 O O . HIS A 1 273 ? 14.992 0.660 -30.395 1.00 89.06 273 HIS A O 1
ATOM 2120 N N . CYS A 1 274 ? 14.390 2.236 -31.872 1.00 88.56 274 CYS A N 1
ATOM 2121 C CA . CYS A 1 274 ? 13.546 1.335 -32.664 1.00 88.56 274 CYS A CA 1
ATOM 2122 C C . CYS A 1 274 ? 14.344 0.166 -33.252 1.00 88.56 274 CYS A C 1
ATOM 2124 O O . CYS A 1 274 ? 13.889 -0.980 -33.217 1.00 88.56 274 CYS A O 1
ATOM 2126 N N . LYS A 1 275 ? 15.571 0.433 -33.710 1.00 87.19 275 LYS A N 1
ATOM 2127 C CA . LYS A 1 275 ? 16.475 -0.602 -34.209 1.00 87.19 275 LYS A CA 1
ATOM 2128 C C . LYS A 1 275 ? 16.917 -1.566 -33.108 1.00 87.19 275 LYS A C 1
ATOM 2130 O O . LYS A 1 275 ? 16.922 -2.772 -33.325 1.00 87.19 275 LYS A O 1
ATOM 2135 N N . ALA A 1 276 ? 17.248 -1.067 -31.919 1.00 85.50 276 ALA A N 1
ATOM 2136 C CA . ALA A 1 276 ? 17.693 -1.905 -30.806 1.00 85.50 276 ALA A CA 1
ATOM 2137 C C . ALA A 1 276 ? 16.552 -2.719 -30.168 1.00 85.50 276 ALA A C 1
ATOM 2139 O O . ALA A 1 276 ? 16.726 -3.899 -29.874 1.00 85.50 276 ALA A O 1
ATOM 2140 N N . ARG A 1 277 ? 15.387 -2.097 -29.947 1.00 85.62 277 ARG A N 1
ATOM 2141 C CA . ARG A 1 277 ? 14.257 -2.689 -29.212 1.00 85.62 277 ARG A CA 1
ATOM 2142 C C . ARG A 1 277 ? 13.333 -3.525 -30.092 1.00 85.62 277 ARG A C 1
ATOM 2144 O O . ARG A 1 277 ? 12.808 -4.529 -29.613 1.00 85.62 277 ARG A O 1
ATOM 2151 N N . PHE A 1 278 ? 13.112 -3.103 -31.336 1.00 85.75 278 PHE A N 1
ATOM 2152 C CA . PHE A 1 278 ? 12.149 -3.728 -32.249 1.00 85.75 278 PHE A CA 1
ATOM 2153 C C . PHE A 1 278 ? 12.800 -4.326 -33.501 1.00 85.75 278 PHE A C 1
ATOM 2155 O O . PHE A 1 278 ? 12.102 -4.945 -34.303 1.00 85.75 278 PHE A O 1
ATOM 2162 N N . ALA A 1 279 ? 14.115 -4.138 -33.694 1.00 86.25 279 ALA A N 1
ATOM 2163 C CA . ALA A 1 279 ? 14.812 -4.487 -34.935 1.00 86.25 279 ALA A CA 1
ATOM 2164 C C . ALA A 1 279 ? 14.119 -3.908 -36.185 1.00 86.25 279 ALA A C 1
ATOM 2166 O O . ALA A 1 279 ? 14.120 -4.523 -37.249 1.00 86.25 279 ALA A O 1
ATOM 2167 N N . ALA A 1 280 ? 13.517 -2.724 -36.030 1.00 86.56 280 ALA A N 1
ATOM 2168 C CA . ALA A 1 280 ? 12.745 -2.042 -37.058 1.00 86.56 280 ALA A CA 1
ATOM 2169 C C . ALA A 1 280 ? 13.504 -0.827 -37.602 1.00 86.56 280 ALA A C 1
ATOM 2171 O O . ALA A 1 280 ? 14.006 -0.017 -36.817 1.00 86.56 280 ALA A O 1
ATOM 2172 N N . ASP A 1 281 ? 13.530 -0.666 -38.928 1.00 87.56 281 ASP A N 1
ATOM 2173 C CA . ASP A 1 281 ? 13.962 0.583 -39.557 1.00 87.56 281 ASP A CA 1
ATOM 2174 C C . ASP A 1 281 ? 12.759 1.517 -39.708 1.00 87.56 281 ASP A C 1
ATOM 2176 O O . ASP A 1 281 ? 11.717 1.155 -40.272 1.00 87.56 281 ASP A O 1
ATOM 2180 N N . VAL A 1 282 ? 12.910 2.737 -39.196 1.00 90.06 282 VAL A N 1
ATOM 2181 C CA . VAL A 1 282 ? 11.835 3.729 -39.115 1.00 90.06 282 VAL A CA 1
ATOM 2182 C C . VAL A 1 282 ? 12.276 5.064 -39.704 1.00 90.06 282 VAL A C 1
ATOM 2184 O O . VAL A 1 282 ? 13.427 5.466 -39.535 1.00 90.06 282 VAL A O 1
ATOM 2187 N N . ALA A 1 283 ? 11.355 5.774 -40.352 1.00 90.19 283 ALA A N 1
ATOM 2188 C CA . ALA A 1 283 ? 11.528 7.181 -40.702 1.00 90.19 283 ALA A CA 1
ATOM 2189 C C . ALA A 1 283 ? 10.740 8.067 -39.737 1.00 90.19 283 ALA A C 1
ATOM 2191 O O . ALA A 1 283 ? 9.552 7.844 -39.498 1.00 90.19 283 ALA A O 1
ATOM 2192 N N . LEU A 1 284 ? 11.408 9.082 -39.189 1.00 91.62 284 LEU A N 1
ATOM 2193 C CA . LEU A 1 284 ? 10.775 10.062 -38.312 1.00 91.62 284 LEU A CA 1
ATOM 2194 C C . LEU A 1 284 ? 9.939 11.047 -39.128 1.00 91.62 284 LEU A C 1
ATOM 2196 O O . LEU A 1 284 ? 10.404 11.593 -40.128 1.00 91.62 284 LEU A O 1
ATOM 2200 N N . GLU A 1 285 ? 8.732 11.326 -38.652 1.00 88.88 285 GLU A N 1
ATOM 2201 C CA . GLU A 1 285 ? 7.901 12.414 -39.166 1.00 88.88 285 GLU A CA 1
ATOM 2202 C C . GLU A 1 285 ? 7.909 13.612 -38.204 1.00 88.88 285 GLU A C 1
ATOM 2204 O O . GLU A 1 285 ? 8.509 13.575 -37.128 1.00 88.88 285 GLU A O 1
ATOM 2209 N N . SER A 1 286 ? 7.252 14.715 -38.575 1.00 88.56 286 SER A N 1
ATOM 2210 C CA . SER A 1 286 ? 7.186 15.891 -37.701 1.00 88.56 286 SER A CA 1
ATOM 2211 C C . SER A 1 286 ? 6.490 15.560 -36.367 1.00 88.56 286 SER A C 1
ATOM 2213 O O . SER A 1 286 ? 5.397 14.981 -36.385 1.00 88.56 286 SER A O 1
ATOM 2215 N N . PRO A 1 287 ? 7.068 15.953 -35.213 1.00 89.56 287 PRO A N 1
ATOM 2216 C CA . PRO A 1 287 ? 6.482 15.674 -33.907 1.00 89.56 287 PRO A CA 1
ATOM 2217 C C . PRO A 1 287 ? 5.111 16.338 -33.761 1.00 89.56 287 PRO A C 1
ATOM 2219 O O . PRO A 1 287 ? 4.870 17.451 -34.243 1.00 89.56 287 PRO A O 1
ATOM 2222 N N . LEU A 1 288 ? 4.200 15.664 -33.060 1.00 90.31 288 LEU A N 1
ATOM 2223 C CA . LEU A 1 288 ? 2.908 16.248 -32.715 1.00 90.31 288 LEU A CA 1
ATOM 2224 C C . LEU A 1 288 ? 3.051 17.159 -31.485 1.00 90.31 288 LEU A C 1
ATOM 2226 O O . LEU A 1 288 ? 3.958 16.974 -30.673 1.00 90.31 288 LEU A O 1
ATOM 2230 N N . PRO A 1 289 ? 2.135 18.126 -31.283 1.00 91.81 289 PRO A N 1
ATOM 2231 C CA . PRO A 1 289 ? 2.168 18.965 -30.089 1.00 91.81 289 PRO A CA 1
ATOM 2232 C C . PRO A 1 289 ? 2.080 18.155 -28.797 1.00 91.81 289 PRO A C 1
ATOM 2234 O O . PRO A 1 289 ? 1.310 17.193 -28.709 1.00 91.81 289 PRO A O 1
ATOM 2237 N N . ALA A 1 290 ? 2.856 18.587 -27.802 1.00 91.38 290 ALA A N 1
ATOM 2238 C CA . ALA A 1 290 ? 2.936 17.932 -26.507 1.00 91.38 290 ALA A CA 1
ATOM 2239 C C . ALA A 1 290 ? 1.567 17.865 -25.814 1.00 91.38 290 ALA A C 1
ATOM 2241 O O . ALA A 1 290 ? 0.726 18.761 -25.943 1.00 91.38 290 ALA A O 1
ATOM 2242 N N . ILE A 1 291 ? 1.346 16.781 -25.075 1.00 91.75 291 ILE A N 1
ATOM 2243 C CA . ILE A 1 291 ? 0.109 16.521 -24.343 1.00 91.75 291 ILE A CA 1
ATOM 2244 C C . ILE A 1 291 ? 0.409 16.620 -22.856 1.00 91.75 291 ILE A C 1
ATOM 2246 O O . ILE A 1 291 ? 1.125 15.789 -22.302 1.00 91.75 291 ILE A O 1
ATOM 2250 N N . GLU A 1 292 ? -0.196 17.603 -22.203 1.00 89.62 292 GLU A N 1
ATOM 2251 C CA . GLU A 1 292 ? -0.131 17.759 -20.755 1.00 89.62 292 GLU A CA 1
ATOM 2252 C C . GLU A 1 292 ? -1.192 16.892 -20.073 1.00 89.62 292 GLU A C 1
ATOM 2254 O O . GLU A 1 292 ? -2.390 16.980 -20.366 1.00 89.62 292 GLU A O 1
ATOM 2259 N N . HIS A 1 293 ? -0.766 16.060 -19.127 1.00 86.12 293 HIS A N 1
ATOM 2260 C CA . HIS A 1 293 ? -1.654 15.225 -18.333 1.00 86.12 293 HIS A CA 1
ATOM 2261 C C . HIS A 1 293 ? -1.339 15.336 -16.840 1.00 86.12 293 HIS A C 1
ATOM 2263 O O . HIS A 1 293 ? -0.265 14.969 -16.368 1.00 86.12 293 HIS A O 1
ATOM 2269 N N . GLY A 1 294 ? -2.305 15.835 -16.068 1.00 78.88 294 GLY A N 1
ATOM 2270 C CA . GLY A 1 294 ? -2.176 15.966 -14.620 1.00 78.88 294 GLY A CA 1
ATOM 2271 C C . GLY A 1 294 ? -2.583 14.695 -13.879 1.00 78.88 294 GLY A C 1
ATOM 2272 O O . GLY A 1 294 ? -3.716 14.234 -14.009 1.00 78.88 294 GLY A O 1
ATOM 2273 N N . PHE A 1 295 ? -1.694 14.192 -13.026 1.00 74.94 295 PHE A N 1
ATOM 2274 C CA . PHE A 1 295 ? -2.024 13.255 -11.958 1.00 74.94 295 PHE A CA 1
ATOM 2275 C C . PHE A 1 295 ? -2.155 14.004 -10.626 1.00 74.94 295 PHE A C 1
ATOM 2277 O O . PHE A 1 295 ? -1.718 15.141 -10.464 1.00 74.94 295 PHE A O 1
ATOM 2284 N N . THR A 1 296 ? -2.730 13.346 -9.620 1.00 61.41 296 THR A N 1
ATOM 2285 C CA . THR A 1 296 ? -2.864 13.909 -8.262 1.00 61.41 296 THR A CA 1
ATOM 2286 C C . THR A 1 296 ? -1.529 14.129 -7.540 1.00 61.41 296 THR A C 1
ATOM 2288 O O . THR A 1 296 ? -1.514 14.776 -6.493 1.00 61.41 296 THR A O 1
ATOM 2291 N N . HIS A 1 297 ? -0.438 13.564 -8.065 1.00 62.81 297 HIS A N 1
ATOM 2292 C CA . HIS A 1 297 ? 0.882 13.504 -7.433 1.00 62.81 297 HIS A CA 1
ATOM 2293 C C . HIS A 1 297 ? 2.046 13.888 -8.368 1.00 62.81 297 HIS A C 1
ATOM 2295 O O . HIS A 1 297 ? 3.161 14.002 -7.887 1.00 62.81 297 HIS A O 1
ATOM 2301 N N . PHE A 1 298 ? 1.811 14.123 -9.666 1.00 78.81 298 PHE A N 1
ATOM 2302 C CA . PHE A 1 298 ? 2.784 14.687 -10.619 1.00 78.81 298 PHE A CA 1
ATOM 2303 C C . PHE A 1 298 ? 2.058 15.183 -11.882 1.00 78.81 298 PHE A C 1
ATOM 2305 O O . PHE A 1 298 ? 0.875 14.890 -12.071 1.00 78.81 298 PHE A O 1
ATOM 2312 N N . ARG A 1 299 ? 2.741 15.911 -12.766 1.00 78.62 299 ARG A N 1
ATOM 2313 C CA . ARG A 1 299 ? 2.266 16.184 -14.135 1.00 78.62 299 ARG A CA 1
ATOM 2314 C C . ARG A 1 299 ? 3.158 15.471 -15.142 1.00 78.62 299 ARG A C 1
ATOM 2316 O O . ARG A 1 299 ? 4.366 15.397 -14.938 1.00 78.62 299 ARG A O 1
ATOM 2323 N N . LEU A 1 300 ? 2.550 14.935 -16.192 1.00 86.50 300 LEU A N 1
ATOM 2324 C CA . LEU A 1 300 ? 3.222 14.237 -17.278 1.00 86.50 300 LEU A CA 1
ATOM 2325 C C . LEU A 1 300 ? 3.032 15.000 -18.583 1.00 86.50 300 LEU A C 1
ATOM 2327 O O . LEU A 1 300 ? 1.898 15.166 -19.030 1.00 86.50 300 LEU A O 1
ATOM 2331 N N . THR A 1 301 ? 4.136 15.374 -19.208 1.00 91.69 301 THR A N 1
ATOM 2332 C CA . THR A 1 301 ? 4.178 15.858 -20.583 1.00 91.69 301 THR A CA 1
ATOM 2333 C C . THR A 1 301 ? 4.509 14.683 -21.499 1.00 91.69 301 THR A C 1
ATOM 2335 O O . THR A 1 301 ? 5.556 14.051 -21.355 1.00 91.69 301 THR A O 1
ATOM 2338 N N . LEU A 1 302 ? 3.612 14.358 -22.429 1.00 92.88 302 LEU A N 1
ATOM 2339 C CA . LEU A 1 302 ? 3.875 13.374 -23.477 1.00 92.88 302 LEU A CA 1
ATOM 2340 C C . LEU A 1 302 ? 4.290 14.110 -24.750 1.00 92.88 302 LEU A C 1
ATOM 2342 O O . LEU A 1 302 ? 3.566 15.004 -25.189 1.00 92.88 302 LEU A O 1
ATOM 2346 N N . HIS A 1 303 ? 5.397 13.701 -25.364 1.00 93.38 303 HIS A N 1
ATOM 2347 C CA . HIS A 1 303 ? 5.881 14.193 -26.654 1.00 93.38 303 HIS A CA 1
ATOM 2348 C C . HIS A 1 303 ? 5.625 13.128 -27.728 1.00 93.38 303 HIS A C 1
ATOM 2350 O O . HIS A 1 303 ? 6.384 12.163 -27.818 1.00 93.38 303 HIS A O 1
ATOM 2356 N N . PRO A 1 304 ? 4.535 13.224 -28.511 1.00 93.75 304 PRO A N 1
ATOM 2357 C CA . PRO A 1 304 ? 4.218 12.196 -29.487 1.00 93.75 304 PRO A CA 1
ATOM 2358 C C . PRO A 1 304 ? 5.091 12.350 -30.735 1.00 93.75 304 PRO A C 1
ATOM 2360 O O . PRO A 1 304 ? 5.040 13.382 -31.406 1.00 93.75 304 PRO A O 1
ATOM 2363 N N . GLN A 1 305 ? 5.851 11.305 -31.056 1.00 93.69 305 GLN A N 1
ATOM 2364 C CA . GLN A 1 305 ? 6.765 11.243 -32.192 1.00 93.69 305 GLN A CA 1
ATOM 2365 C C . GLN A 1 305 ? 6.267 10.202 -33.203 1.00 93.69 305 GLN A C 1
ATOM 2367 O O . GLN A 1 305 ? 6.394 8.997 -32.958 1.00 93.69 305 GLN A O 1
ATOM 2372 N N . PRO A 1 306 ? 5.690 10.628 -34.337 1.00 92.56 306 PRO A N 1
ATOM 2373 C CA . PRO A 1 306 ? 5.296 9.697 -35.379 1.00 92.56 306 PRO A CA 1
ATOM 2374 C C . PRO A 1 306 ? 6.489 9.131 -36.141 1.00 92.56 306 PRO A C 1
ATOM 2376 O O . PRO A 1 306 ? 7.476 9.830 -36.392 1.00 92.56 306 PRO A O 1
ATOM 2379 N N . CYS A 1 307 ? 6.385 7.840 -36.445 1.00 91.38 307 CYS A N 1
ATOM 2380 C CA . CYS A 1 307 ? 7.437 7.032 -37.038 1.00 91.38 307 CYS A CA 1
ATOM 2381 C C . CYS A 1 307 ? 6.821 6.076 -38.072 1.00 91.38 307 CYS A C 1
ATOM 2383 O O . CYS A 1 307 ? 6.074 5.163 -37.708 1.00 91.38 307 CYS A O 1
ATOM 2385 N N . ALA A 1 308 ? 7.157 6.251 -39.348 1.00 89.56 308 ALA A N 1
ATOM 2386 C CA . ALA A 1 308 ? 6.763 5.325 -40.404 1.00 89.56 308 ALA A CA 1
ATOM 2387 C C . ALA A 1 308 ? 7.685 4.099 -40.381 1.00 89.56 308 ALA A C 1
ATOM 2389 O O . ALA A 1 308 ? 8.902 4.233 -40.510 1.00 89.56 308 ALA A O 1
ATOM 2390 N N . VAL A 1 309 ? 7.121 2.901 -40.212 1.00 88.31 309 VAL A N 1
ATOM 2391 C CA . VAL A 1 309 ? 7.895 1.653 -40.167 1.00 88.31 309 VAL A CA 1
ATOM 2392 C C . VAL A 1 309 ? 8.118 1.126 -41.585 1.00 88.31 309 VAL A C 1
ATOM 2394 O O . VAL A 1 309 ? 7.166 0.745 -42.267 1.00 88.31 309 VAL A O 1
ATOM 2397 N N . HIS A 1 310 ? 9.378 1.084 -42.026 1.00 84.69 310 HIS A N 1
ATOM 2398 C CA . HIS A 1 310 ? 9.763 0.592 -43.354 1.00 84.69 310 HIS A CA 1
ATOM 2399 C C . HIS A 1 310 ? 10.037 -0.906 -43.357 1.00 84.69 310 HIS A C 1
ATOM 2401 O O . HIS A 1 310 ? 9.565 -1.628 -44.234 1.00 84.69 310 HIS A O 1
ATOM 2407 N N . THR A 1 311 ? 10.777 -1.374 -42.358 1.00 81.38 311 THR A N 1
ATOM 2408 C CA . THR A 1 311 ? 11.064 -2.788 -42.155 1.00 81.38 311 THR A CA 1
ATOM 2409 C C . THR A 1 311 ? 10.610 -3.177 -40.758 1.00 81.38 311 THR A C 1
ATOM 2411 O O . THR A 1 311 ? 10.832 -2.477 -39.771 1.00 81.38 311 THR A O 1
ATOM 2414 N N . TRP A 1 312 ? 9.924 -4.310 -40.681 1.00 79.50 312 TRP A N 1
ATOM 2415 C CA . TRP A 1 312 ? 9.553 -4.931 -39.422 1.00 79.50 312 TRP A CA 1
ATOM 2416 C C . TRP A 1 312 ? 9.839 -6.421 -39.559 1.00 79.50 312 TRP A C 1
ATOM 2418 O O . TRP A 1 312 ? 9.297 -7.047 -40.480 1.00 79.50 312 TRP A O 1
ATOM 2428 N N . PRO A 1 313 ? 10.680 -7.009 -38.700 1.00 71.12 313 PRO A N 1
ATOM 2429 C CA . PRO A 1 313 ? 10.963 -8.429 -38.785 1.00 71.12 313 PRO A CA 1
ATOM 2430 C C . PRO A 1 313 ? 9.665 -9.215 -38.576 1.00 71.12 313 PRO A C 1
ATOM 2432 O O . PRO A 1 313 ? 8.882 -8.911 -37.677 1.00 71.12 313 PRO A O 1
ATOM 2435 N N . ARG A 1 314 ? 9.432 -10.259 -39.385 1.00 57.88 314 ARG A N 1
ATOM 2436 C CA . ARG A 1 314 ? 8.365 -11.252 -39.154 1.00 57.88 314 ARG A CA 1
ATOM 2437 C C . ARG A 1 314 ? 8.710 -12.128 -37.936 1.00 57.88 314 ARG A C 1
ATOM 2439 O O . ARG A 1 314 ? 8.792 -13.344 -38.040 1.00 57.88 314 ARG A O 1
ATOM 2446 N N . ARG A 1 315 ? 8.966 -11.523 -36.777 1.00 50.62 315 ARG A N 1
ATOM 2447 C CA . ARG A 1 315 ? 8.836 -12.221 -35.499 1.00 50.62 315 ARG A CA 1
ATOM 2448 C C . ARG A 1 315 ? 7.350 -12.197 -35.185 1.00 50.62 315 ARG A C 1
ATOM 2450 O O . ARG A 1 315 ? 6.777 -11.115 -35.087 1.00 50.62 315 ARG A O 1
ATOM 2457 N N . ALA A 1 316 ? 6.722 -13.365 -35.135 1.00 39.97 316 ALA A N 1
ATOM 2458 C CA . ALA A 1 316 ? 5.364 -13.491 -34.634 1.00 39.97 316 ALA A CA 1
ATOM 2459 C C . ALA A 1 316 ? 5.326 -12.867 -33.229 1.00 39.97 316 ALA A C 1
ATOM 2461 O O . ALA A 1 316 ? 5.983 -13.372 -32.327 1.00 39.97 316 ALA A O 1
ATOM 2462 N N . GLU A 1 317 ? 4.681 -11.703 -33.129 1.00 52.69 317 GLU A N 1
ATOM 2463 C CA . GLU A 1 317 ? 4.106 -11.098 -31.924 1.00 52.69 317 GLU A CA 1
ATOM 2464 C C . GLU A 1 317 ? 4.864 -11.413 -30.622 1.00 52.69 317 GLU A C 1
ATOM 2466 O O . GLU A 1 317 ? 4.485 -12.305 -29.864 1.00 52.69 317 GLU A O 1
ATOM 2471 N N . GLU A 1 318 ? 5.954 -10.677 -30.349 1.00 61.31 318 GLU A N 1
ATOM 2472 C CA . GLU A 1 318 ? 6.596 -10.736 -29.028 1.00 61.31 318 GLU A CA 1
ATOM 2473 C C . GLU A 1 318 ? 5.532 -10.501 -27.936 1.00 61.31 318 GLU A C 1
ATOM 2475 O O . GLU A 1 318 ? 4.748 -9.548 -28.052 1.00 61.31 318 GLU A O 1
ATOM 2480 N N . PRO A 1 319 ? 5.491 -11.324 -26.867 1.00 67.81 319 PRO A N 1
ATOM 2481 C CA . PRO A 1 319 ? 4.529 -11.148 -25.789 1.00 67.81 319 PRO A CA 1
ATOM 2482 C C . PRO A 1 319 ? 4.542 -9.711 -25.254 1.00 67.81 319 PRO A C 1
ATOM 2484 O O . PRO A 1 319 ? 5.570 -9.209 -24.805 1.00 67.81 319 PRO A O 1
ATOM 2487 N N . GLY A 1 320 ? 3.385 -9.047 -25.298 1.00 81.50 320 GLY A N 1
ATOM 2488 C CA . GLY A 1 320 ? 3.236 -7.664 -24.840 1.00 81.50 320 GLY A CA 1
ATOM 2489 C C . GLY A 1 320 ? 3.355 -6.594 -25.928 1.00 81.50 320 GLY A C 1
ATOM 2490 O O . GLY A 1 320 ? 3.245 -5.418 -25.590 1.00 81.50 320 GLY A O 1
ATOM 2491 N N . LEU A 1 321 ? 3.506 -6.962 -27.203 1.00 87.44 321 LEU A N 1
ATOM 2492 C CA . LEU A 1 321 ? 3.348 -6.059 -28.346 1.00 87.44 321 LEU A CA 1
ATOM 2493 C C . LEU A 1 321 ? 2.083 -6.404 -29.141 1.00 87.44 321 LEU A C 1
ATOM 2495 O O . LEU A 1 321 ? 1.755 -7.573 -29.318 1.00 87.44 321 LEU A O 1
ATOM 2499 N N . LEU A 1 322 ? 1.375 -5.384 -29.623 1.00 87.94 322 LEU A N 1
ATOM 2500 C CA . LEU A 1 322 ? 0.151 -5.534 -30.409 1.00 87.94 322 LEU A CA 1
ATOM 2501 C C . LEU A 1 322 ? 0.131 -4.511 -31.543 1.00 87.94 322 LEU A C 1
ATOM 2503 O O . LEU A 1 322 ? 0.134 -3.309 -31.291 1.00 87.94 322 LEU A O 1
ATOM 2507 N N . TRP A 1 323 ? 0.055 -4.981 -32.786 1.00 87.50 323 TRP A N 1
ATOM 2508 C CA . TRP A 1 323 ? -0.342 -4.133 -33.907 1.00 87.50 323 TRP A CA 1
ATOM 2509 C C . TRP A 1 323 ? -1.862 -4.026 -33.907 1.00 87.50 323 TRP A C 1
ATOM 2511 O O . TRP A 1 323 ? -2.553 -5.035 -34.011 1.00 87.50 323 TRP A O 1
ATOM 2521 N N . LEU A 1 324 ? -2.383 -2.813 -33.728 1.00 87.50 324 LEU A N 1
ATOM 2522 C CA . LEU A 1 324 ? -3.821 -2.570 -33.691 1.00 87.50 324 LEU A CA 1
ATOM 2523 C C . LEU A 1 324 ? -4.232 -1.684 -34.871 1.00 87.50 324 LEU A C 1
ATOM 2525 O O . LEU A 1 324 ? -3.656 -0.600 -35.029 1.00 87.50 324 LEU A O 1
ATOM 2529 N N . PRO A 1 325 ? -5.248 -2.067 -35.668 1.00 87.56 325 PRO A N 1
ATOM 2530 C CA . PRO A 1 325 ? -5.796 -1.198 -36.700 1.00 87.56 325 PRO A CA 1
ATOM 2531 C C . PRO A 1 325 ? -6.196 0.160 -36.121 1.00 87.56 325 PRO A C 1
ATOM 2533 O O . PRO A 1 325 ? -6.874 0.238 -35.095 1.00 87.56 325 PRO A O 1
ATOM 2536 N N . LEU A 1 326 ? -5.826 1.255 -36.793 1.00 81.19 326 LEU A N 1
ATOM 2537 C CA . LEU A 1 326 ? -6.097 2.617 -36.307 1.00 81.19 326 LEU A CA 1
ATOM 2538 C C . LEU A 1 326 ? -7.591 2.872 -36.028 1.00 81.19 326 LEU A C 1
ATOM 2540 O O . LEU A 1 326 ? -7.934 3.644 -35.131 1.00 81.19 326 LEU A O 1
ATOM 2544 N N . ALA A 1 327 ? -8.481 2.199 -36.764 1.00 81.12 327 ALA A N 1
ATOM 2545 C CA . ALA A 1 327 ? -9.928 2.264 -36.565 1.00 81.12 327 ALA A CA 1
ATOM 2546 C C . ALA A 1 327 ? -10.388 1.675 -35.214 1.00 81.12 327 ALA A C 1
ATOM 2548 O O . ALA A 1 327 ? -11.394 2.119 -34.662 1.00 81.12 327 ALA A O 1
ATOM 2549 N N . GLU A 1 328 ? -9.637 0.725 -34.653 1.00 83.50 328 GLU A N 1
ATOM 2550 C CA . GLU A 1 328 ? -9.974 -0.007 -33.425 1.00 83.50 328 GLU A CA 1
ATOM 2551 C C . GLU A 1 328 ? -9.343 0.608 -32.165 1.00 83.50 328 GLU A C 1
ATOM 2553 O O . GLU A 1 328 ? -9.781 0.343 -31.042 1.00 83.50 328 GLU A O 1
ATOM 2558 N N . VAL A 1 329 ? -8.374 1.516 -32.327 1.00 79.88 329 VAL A N 1
ATOM 2559 C CA . VAL A 1 329 ? -7.670 2.211 -31.228 1.00 79.88 329 VAL A CA 1
ATOM 2560 C C . VAL A 1 329 ? -8.640 2.907 -30.267 1.00 79.88 329 VAL A C 1
ATOM 2562 O O . VAL A 1 329 ? -8.414 2.936 -29.056 1.00 79.88 329 VAL A O 1
ATOM 2565 N N . ALA A 1 330 ? -9.758 3.437 -30.770 1.00 73.56 330 ALA A N 1
ATOM 2566 C CA . ALA A 1 330 ? -10.776 4.071 -29.931 1.00 73.56 330 ALA A CA 1
ATOM 2567 C C . ALA A 1 330 ? -11.476 3.084 -28.970 1.00 73.56 330 ALA A C 1
ATOM 2569 O O . ALA A 1 330 ? -11.921 3.496 -27.894 1.00 73.56 330 ALA A O 1
ATOM 2570 N N . GLY A 1 331 ? -11.563 1.800 -29.332 1.00 73.69 331 GLY A N 1
ATOM 2571 C CA . GLY A 1 331 ? -12.137 0.734 -28.506 1.00 73.69 331 GLY A CA 1
ATOM 2572 C C . GLY A 1 331 ? -11.166 0.202 -27.450 1.00 73.69 331 GLY A C 1
ATOM 2573 O O . GLY A 1 331 ? -11.587 -0.130 -26.344 1.00 73.69 331 GLY A O 1
ATOM 2574 N N . ALA A 1 332 ? -9.863 0.222 -27.733 1.00 81.31 332 ALA A N 1
ATOM 2575 C CA . ALA A 1 332 ? -8.845 -0.384 -26.881 1.00 81.31 332 ALA A CA 1
ATOM 2576 C C . ALA A 1 332 ? -8.742 0.217 -25.461 1.00 81.31 332 ALA A C 1
ATOM 2578 O O . ALA A 1 332 ? -9.072 1.385 -25.187 1.00 81.31 332 ALA A O 1
ATOM 2579 N N . ALA A 1 333 ? -8.232 -0.603 -24.536 1.00 85.44 333 ALA A N 1
ATOM 2580 C CA . ALA A 1 333 ? -7.946 -0.245 -23.149 1.00 85.44 333 ALA A CA 1
ATOM 2581 C C . ALA A 1 333 ? -6.686 0.639 -23.048 1.00 85.44 333 ALA A C 1
ATOM 2583 O O . ALA A 1 333 ? -5.626 0.189 -22.619 1.00 85.44 333 ALA A O 1
ATOM 2584 N N . LEU A 1 334 ? -6.814 1.905 -23.459 1.00 86.81 334 LEU A N 1
ATOM 2585 C CA . LEU A 1 334 ? -5.717 2.876 -23.525 1.00 86.81 334 LEU A CA 1
ATOM 2586 C C . LEU A 1 334 ? -5.776 3.935 -22.405 1.00 86.81 334 LEU A C 1
ATOM 2588 O O . LEU A 1 334 ? -6.862 4.268 -21.902 1.00 86.81 334 LEU A O 1
ATOM 2592 N N . PRO A 1 335 ? -4.629 4.545 -22.048 1.00 87.12 335 PRO A N 1
ATOM 2593 C CA . PRO A 1 335 ? -4.565 5.754 -21.241 1.00 87.12 335 PRO A CA 1
ATOM 2594 C C . PRO A 1 335 ? -5.438 6.882 -21.790 1.00 87.12 335 PRO A C 1
ATOM 2596 O O . PRO A 1 335 ? -5.464 7.146 -22.990 1.00 87.12 335 PRO A O 1
ATOM 2599 N N . ALA A 1 336 ? -6.096 7.622 -20.894 1.00 84.31 336 ALA A N 1
ATOM 2600 C CA . ALA A 1 336 ? -6.929 8.766 -21.264 1.00 84.31 336 ALA A CA 1
ATOM 2601 C C . ALA A 1 336 ? -6.231 9.819 -22.159 1.00 84.31 336 ALA A C 1
ATOM 2603 O O . ALA A 1 336 ? -6.881 10.251 -23.113 1.00 84.31 336 ALA A O 1
ATOM 2604 N N . PRO A 1 337 ? -4.966 10.241 -21.919 1.00 86.62 337 PRO A N 1
ATOM 2605 C CA . PRO A 1 337 ? -4.318 11.234 -22.785 1.00 86.62 337 PRO A CA 1
ATOM 2606 C C . PRO A 1 337 ? -4.059 10.727 -24.209 1.00 86.62 337 PRO A C 1
ATOM 2608 O O . PRO A 1 337 ? -4.103 11.523 -25.139 1.00 86.62 337 PRO A O 1
ATOM 2611 N N . ILE A 1 338 ? -3.863 9.419 -24.398 1.00 87.38 338 ILE A N 1
ATOM 2612 C CA . ILE A 1 338 ? -3.687 8.805 -25.722 1.00 87.38 338 ILE A CA 1
ATOM 2613 C C . ILE A 1 338 ? -5.059 8.619 -26.382 1.00 87.38 338 ILE A C 1
ATOM 2615 O O . ILE A 1 338 ? -5.310 9.127 -27.472 1.00 87.38 338 ILE A O 1
ATOM 2619 N N . LYS A 1 339 ? -6.000 7.997 -25.661 1.00 81.94 339 LYS A N 1
ATOM 2620 C CA . LYS A 1 339 ? -7.352 7.669 -26.141 1.00 81.94 339 LYS A CA 1
ATOM 2621 C C . LYS A 1 339 ? -8.181 8.889 -26.541 1.00 81.94 339 LYS A C 1
ATOM 2623 O O . LYS A 1 339 ? -9.032 8.799 -27.417 1.00 81.94 339 LYS A O 1
ATOM 2628 N N . ARG A 1 340 ? -7.990 10.035 -25.879 1.00 77.50 340 ARG A N 1
ATOM 2629 C CA . ARG A 1 340 ? -8.764 11.262 -26.147 1.00 77.50 340 ARG A CA 1
ATOM 2630 C C . ARG A 1 340 ? -8.104 12.179 -27.176 1.00 77.50 340 ARG A C 1
ATOM 2632 O O . ARG A 1 340 ? -8.740 13.139 -27.616 1.00 77.50 340 ARG A O 1
ATOM 2639 N N . ASN A 1 341 ? -6.859 11.916 -27.575 1.00 80.81 341 ASN A N 1
ATOM 2640 C CA . ASN A 1 341 ? -6.157 12.791 -28.501 1.00 80.81 341 ASN A CA 1
ATOM 2641 C C . ASN A 1 341 ? -6.510 12.454 -29.955 1.00 80.81 341 ASN A C 1
ATOM 2643 O O . ASN A 1 341 ? -5.991 11.518 -30.558 1.00 80.81 341 ASN A O 1
ATOM 2647 N N . ARG A 1 342 ? -7.373 13.280 -30.552 1.00 73.44 342 ARG A N 1
ATOM 2648 C CA . ARG A 1 342 ? -7.816 13.111 -31.943 1.00 73.44 342 ARG A CA 1
ATOM 2649 C C . ARG A 1 342 ? -6.684 13.167 -32.971 1.00 73.44 342 ARG A C 1
ATOM 2651 O O . ARG A 1 342 ? -6.892 12.663 -34.062 1.00 73.44 342 ARG A O 1
ATOM 2658 N N . ARG A 1 343 ? -5.536 13.786 -32.672 1.00 75.75 343 ARG A N 1
ATOM 2659 C CA . ARG A 1 343 ? -4.396 13.855 -33.605 1.00 75.75 343 ARG A CA 1
ATOM 2660 C C . ARG A 1 343 ? -3.630 12.539 -33.645 1.00 75.75 343 ARG A C 1
ATOM 2662 O O . ARG A 1 343 ? -3.271 12.116 -34.733 1.00 75.75 343 ARG A O 1
ATOM 2669 N N . ILE A 1 344 ? -3.503 11.861 -32.501 1.00 75.56 344 ILE A N 1
ATOM 2670 C CA . ILE A 1 344 ? -3.018 10.473 -32.441 1.00 75.56 344 ILE A CA 1
ATOM 2671 C C . ILE A 1 344 ? -3.979 9.558 -33.219 1.00 75.56 344 ILE A C 1
ATOM 2673 O O . ILE A 1 344 ? -3.550 8.791 -34.069 1.00 75.56 344 ILE A O 1
ATOM 2677 N N . LEU A 1 345 ? -5.293 9.707 -33.012 1.00 68.19 345 LEU A N 1
ATOM 2678 C CA . LEU A 1 345 ? -6.310 8.861 -33.660 1.00 68.19 345 LEU A CA 1
ATOM 2679 C C . LEU A 1 345 ? -6.565 9.156 -35.152 1.00 68.19 345 LEU A C 1
ATOM 2681 O O . LEU A 1 345 ? -7.229 8.373 -35.823 1.00 68.19 345 LEU A O 1
ATOM 2685 N N . ARG A 1 346 ? -6.134 10.312 -35.675 1.00 66.31 346 ARG A N 1
ATOM 2686 C CA . ARG A 1 346 ? -6.417 10.760 -37.058 1.00 66.31 346 ARG A CA 1
ATOM 2687 C C . ARG A 1 346 ? -5.161 11.051 -37.867 1.00 66.31 346 ARG A C 1
ATOM 2689 O O . ARG A 1 346 ? -5.272 11.677 -38.920 1.00 66.31 346 ARG A O 1
ATOM 2696 N N . PHE A 1 347 ? -3.999 10.625 -37.385 1.00 60.84 347 PHE A N 1
ATOM 2697 C CA . PHE A 1 347 ? -2.696 10.956 -37.953 1.00 60.84 347 PHE A CA 1
ATOM 2698 C C . PHE A 1 347 ? -2.638 10.753 -39.485 1.00 60.84 347 PHE A C 1
ATOM 2700 O O . PHE A 1 347 ? -2.181 11.637 -40.207 1.00 60.84 347 PHE A O 1
ATOM 2707 N N . ARG A 1 348 ? -3.296 9.713 -40.017 1.00 55.59 348 ARG A N 1
ATOM 2708 C CA . ARG A 1 348 ? -3.366 9.451 -41.464 1.00 55.59 348 ARG A CA 1
ATOM 2709 C C . ARG A 1 348 ? -4.359 10.259 -42.304 1.00 55.59 348 ARG A C 1
ATOM 2711 O O . ARG A 1 348 ? -4.230 10.275 -43.526 1.00 55.59 348 ARG A O 1
ATOM 2718 N N . ARG A 1 349 ? -5.336 10.970 -41.727 1.00 46.88 349 ARG A N 1
ATOM 2719 C CA . ARG A 1 349 ? -6.323 11.711 -42.550 1.00 46.88 349 ARG A CA 1
ATOM 2720 C C . ARG A 1 349 ? -5.753 12.998 -43.165 1.00 46.88 349 ARG A C 1
ATOM 2722 O O . ARG A 1 349 ? -6.383 13.572 -44.040 1.00 46.88 349 ARG A O 1
ATOM 2729 N N . SER A 1 350 ? -4.561 13.429 -42.741 1.00 43.84 350 SER A N 1
ATOM 2730 C CA . SER A 1 350 ? -3.894 14.649 -43.224 1.00 43.84 350 SER A CA 1
ATOM 2731 C C . SER A 1 350 ? -2.950 14.427 -44.420 1.00 43.84 350 SER A C 1
ATOM 2733 O O . SER A 1 350 ? -2.398 15.406 -44.927 1.00 43.84 350 SER A O 1
ATOM 2735 N N . MET A 1 351 ? -2.722 13.183 -44.862 1.00 43.25 351 MET A N 1
ATOM 2736 C CA . MET A 1 351 ? -1.616 12.865 -45.783 1.00 43.25 351 MET A CA 1
ATOM 2737 C C . MET A 1 351 ? -2.031 12.655 -47.255 1.00 43.25 351 MET A C 1
ATOM 2739 O O . MET A 1 351 ? -1.162 12.623 -48.120 1.00 43.25 351 MET A O 1
ATOM 2743 N N . MET A 1 352 ? -3.331 12.604 -47.585 1.00 34.69 352 MET A N 1
ATOM 2744 C CA . MET A 1 352 ? -3.785 12.618 -48.994 1.00 34.69 352 MET A CA 1
ATOM 2745 C C . MET A 1 352 ? -3.975 14.025 -49.580 1.00 34.69 352 MET A C 1
ATOM 2747 O O . MET A 1 352 ? -3.872 14.188 -50.790 1.00 34.69 352 MET A O 1
ATOM 2751 N N . GLU A 1 353 ? -4.191 15.059 -48.761 1.00 41.00 353 GLU A N 1
ATOM 2752 C CA . GLU A 1 353 ? -4.490 16.409 -49.278 1.00 41.00 353 GLU A CA 1
ATOM 2753 C C . GLU A 1 353 ? -3.262 17.321 -49.411 1.00 41.00 353 GLU A C 1
ATOM 2755 O O . GLU A 1 353 ? -3.311 18.335 -50.100 1.00 41.00 353 GLU A O 1
ATOM 2760 N N . ARG A 1 354 ? -2.117 16.966 -48.815 1.00 44.28 354 ARG A N 1
ATOM 2761 C CA . ARG A 1 354 ? -0.940 17.856 -48.766 1.00 44.28 354 ARG A CA 1
ATOM 2762 C C . ARG A 1 354 ? 0.047 17.718 -49.928 1.00 44.28 354 ARG A C 1
ATOM 2764 O O . ARG A 1 354 ? 1.078 18.379 -49.920 1.00 44.28 354 ARG A O 1
ATOM 2771 N N . ARG A 1 355 ? -0.268 16.925 -50.961 1.00 43.03 355 ARG A N 1
ATOM 2772 C CA . ARG A 1 355 ? 0.522 16.871 -52.213 1.00 43.03 355 ARG A CA 1
ATOM 2773 C C . ARG A 1 355 ? 0.087 17.880 -53.283 1.00 43.03 355 ARG A C 1
ATOM 2775 O O . ARG A 1 355 ? 0.617 17.862 -54.388 1.00 43.03 355 ARG A O 1
ATOM 2782 N N . ARG A 1 356 ? -0.818 18.805 -52.960 1.00 38.53 356 ARG A N 1
ATOM 2783 C CA . ARG A 1 356 ? -1.123 19.971 -53.798 1.00 38.53 356 ARG A CA 1
ATOM 2784 C C . ARG A 1 356 ? -1.099 21.234 -52.949 1.00 38.53 356 ARG A C 1
ATOM 2786 O O . ARG A 1 356 ? -2.145 21.641 -52.476 1.00 38.53 356 ARG A O 1
ATOM 2793 N N . PHE A 1 357 ? 0.082 21.810 -52.734 1.00 34.97 357 PHE A N 1
ATOM 2794 C CA . PHE A 1 357 ? 0.312 23.260 -52.807 1.00 34.97 357 PHE A CA 1
ATOM 2795 C C . PHE A 1 357 ? 1.785 23.562 -52.494 1.00 34.97 357 PHE A C 1
ATOM 2797 O O . PHE A 1 357 ? 2.235 23.455 -51.357 1.00 34.97 357 PHE A O 1
ATOM 2804 N N . VAL A 1 358 ? 2.533 23.928 -53.533 1.00 42.56 358 VAL A N 1
ATOM 2805 C CA . VAL A 1 358 ? 3.787 24.684 -53.429 1.00 42.56 358 VAL A CA 1
ATOM 2806 C C . VAL A 1 358 ? 3.402 26.163 -53.499 1.00 42.56 358 VAL A C 1
ATOM 2808 O O . VAL A 1 358 ? 2.641 26.529 -54.392 1.00 42.56 358 VAL A O 1
ATOM 2811 N N . GLY A 1 359 ? 3.914 27.007 -52.595 1.00 30.66 359 GLY A N 1
ATOM 2812 C CA . GLY A 1 359 ? 3.746 28.463 -52.706 1.00 30.66 359 GLY A CA 1
ATOM 2813 C C . GLY A 1 359 ? 4.047 29.278 -51.440 1.00 30.66 359 GLY A C 1
ATOM 2814 O O . GLY A 1 359 ? 3.134 29.559 -50.684 1.00 30.66 359 GLY A O 1
ATOM 2815 N N . VAL A 1 360 ? 5.330 29.619 -51.253 1.00 33.69 360 VAL A N 1
ATOM 2816 C CA . VAL A 1 360 ? 5.934 30.927 -50.871 1.00 33.69 360 VAL A CA 1
ATOM 2817 C C . VAL A 1 360 ? 5.362 31.809 -49.723 1.00 33.69 360 VAL A C 1
ATOM 2819 O O . VAL A 1 360 ? 4.168 32.051 -49.624 1.00 33.69 360 VAL A O 1
ATOM 2822 N N . ALA A 1 361 ? 6.327 32.434 -49.013 1.00 31.81 361 ALA A N 1
ATOM 2823 C CA . ALA A 1 361 ? 6.315 33.622 -48.124 1.00 31.81 361 ALA A CA 1
ATOM 2824 C C . ALA A 1 361 ? 5.936 33.374 -46.648 1.00 31.81 361 ALA A C 1
ATOM 2826 O O . ALA A 1 361 ? 4.900 32.791 -46.373 1.00 31.81 361 ALA A O 1
ATOM 2827 N N . ALA A 1 362 ? 6.702 33.707 -45.598 1.00 31.44 362 ALA A N 1
ATOM 2828 C CA . ALA A 1 362 ? 7.718 34.718 -45.242 1.00 31.44 362 ALA A CA 1
ATOM 2829 C C . ALA A 1 362 ? 7.214 35.513 -44.014 1.00 31.44 362 ALA A C 1
ATOM 2831 O O . ALA A 1 362 ? 6.091 36.001 -44.006 1.00 31.44 362 ALA A O 1
ATOM 2832 N N . CYS A 1 363 ? 8.106 35.655 -43.026 1.00 31.27 363 CYS A N 1
ATOM 2833 C CA . CYS A 1 363 ? 8.142 36.650 -41.945 1.00 31.27 363 CYS A CA 1
ATOM 2834 C C . CYS A 1 363 ? 6.984 36.726 -40.930 1.00 31.27 363 CYS A C 1
ATOM 2836 O O . CYS A 1 363 ? 5.937 37.286 -41.221 1.00 31.27 363 CYS A O 1
ATOM 2838 N N . ALA A 1 364 ? 7.270 36.361 -39.669 1.00 28.66 364 ALA A N 1
ATOM 2839 C CA . ALA A 1 364 ? 6.873 37.164 -38.502 1.00 28.66 364 ALA A CA 1
ATOM 2840 C C . ALA A 1 364 ? 7.560 36.711 -37.191 1.00 28.66 364 ALA A C 1
ATOM 2842 O O . ALA A 1 364 ? 7.288 35.633 -36.672 1.00 28.66 364 ALA A O 1
ATOM 2843 N N . LEU A 1 365 ? 8.358 37.638 -36.643 1.00 30.19 365 LEU A N 1
ATOM 2844 C CA . LEU A 1 365 ? 8.498 37.982 -35.217 1.00 30.19 365 LEU A CA 1
ATOM 2845 C C . LEU A 1 365 ? 9.330 37.061 -34.304 1.00 30.19 365 LEU A C 1
ATOM 2847 O O . LEU A 1 365 ? 8.839 36.155 -33.636 1.00 30.19 365 LEU A O 1
ATOM 2851 N N . LEU A 1 366 ? 10.604 37.444 -34.179 1.00 35.22 366 LEU A N 1
ATOM 2852 C CA . LEU A 1 366 ? 11.424 37.232 -32.989 1.00 35.22 366 LEU A CA 1
ATOM 2853 C C . LEU A 1 366 ? 10.914 38.138 -31.854 1.00 35.22 366 LEU A C 1
ATOM 2855 O O . LEU A 1 366 ? 10.920 39.360 -31.990 1.00 35.22 366 LEU A O 1
ATOM 2859 N N . ALA A 1 367 ? 10.538 37.546 -30.723 1.00 30.08 367 ALA A N 1
ATOM 2860 C CA . ALA A 1 367 ? 10.474 38.228 -29.433 1.00 30.08 367 ALA A CA 1
ATOM 2861 C C . ALA A 1 367 ? 11.196 37.354 -28.390 1.00 30.08 367 ALA A C 1
ATOM 2863 O O . ALA A 1 367 ? 10.958 36.144 -28.355 1.00 30.08 367 ALA A O 1
ATOM 2864 N N . PRO A 1 368 ? 12.089 37.915 -27.558 1.00 36.53 368 PRO A N 1
ATOM 2865 C CA . PRO A 1 368 ? 12.820 37.137 -26.569 1.00 36.53 368 PRO A CA 1
ATOM 2866 C C . PRO A 1 368 ? 11.906 36.811 -25.384 1.00 36.53 368 PRO A C 1
ATOM 2868 O O . PRO A 1 368 ? 11.396 37.705 -24.708 1.00 36.53 368 PRO A O 1
ATOM 2871 N N . TRP A 1 369 ? 11.710 35.520 -25.110 1.00 34.00 369 TRP A N 1
ATOM 2872 C CA . TRP A 1 369 ? 11.123 35.090 -23.847 1.00 34.00 369 TRP A CA 1
ATOM 2873 C C . TRP A 1 369 ? 12.129 35.310 -22.721 1.00 34.00 369 TRP A C 1
ATOM 2875 O O . TRP A 1 369 ? 13.250 34.802 -22.741 1.00 34.00 369 TRP A O 1
ATOM 2885 N N . SER A 1 370 ? 11.698 36.110 -21.752 1.00 33.19 370 SER A N 1
ATOM 2886 C CA . SER A 1 370 ? 12.393 36.415 -20.514 1.00 33.19 370 SER A CA 1
ATOM 2887 C C . SER A 1 370 ? 12.783 35.141 -19.767 1.00 33.19 370 SER A C 1
ATOM 2889 O O . SER A 1 370 ? 12.011 34.185 -19.688 1.00 33.19 370 SER A O 1
ATOM 2891 N N . ALA A 1 371 ? 13.980 35.170 -19.184 1.00 36.88 371 ALA A N 1
ATOM 2892 C CA . ALA A 1 371 ? 14.488 34.167 -18.268 1.00 36.88 371 ALA A CA 1
ATOM 2893 C C . ALA A 1 371 ? 13.471 33.899 -17.146 1.00 36.88 371 ALA A C 1
ATOM 2895 O O . ALA A 1 371 ? 13.311 34.694 -16.219 1.00 36.88 371 ALA A O 1
ATOM 2896 N N . ALA A 1 372 ? 12.788 32.758 -17.228 1.00 32.91 372 ALA A N 1
ATOM 2897 C CA . ALA A 1 372 ? 12.153 32.160 -16.072 1.00 32.91 372 ALA A CA 1
ATOM 2898 C C . ALA A 1 372 ? 13.274 31.754 -15.112 1.00 32.91 372 ALA A C 1
ATOM 2900 O O . ALA A 1 372 ? 14.160 30.974 -15.461 1.00 32.91 372 ALA A O 1
ATOM 2901 N N . SER A 1 373 ? 13.238 32.331 -13.917 1.00 34.59 373 SER A N 1
ATOM 2902 C CA . SER A 1 373 ? 14.076 31.994 -12.774 1.00 34.59 373 SER A CA 1
ATOM 2903 C C . SER A 1 373 ? 14.259 30.478 -12.651 1.00 34.59 373 SER A C 1
ATOM 2905 O O . SER A 1 373 ? 13.325 29.759 -12.289 1.00 34.59 373 SER A O 1
ATOM 2907 N N . ALA A 1 374 ? 15.466 29.999 -12.946 1.00 33.00 374 ALA A N 1
ATOM 2908 C CA . ALA A 1 374 ? 15.887 28.639 -12.661 1.00 33.00 374 ALA A CA 1
ATOM 2909 C C . ALA A 1 374 ? 15.991 28.476 -11.138 1.00 33.00 374 ALA A C 1
ATOM 2911 O O . ALA A 1 374 ? 17.022 28.763 -10.536 1.00 33.00 374 ALA A O 1
ATOM 2912 N N . GLN A 1 375 ? 14.900 28.056 -10.499 1.00 33.84 375 GLN A N 1
ATOM 2913 C CA . GLN A 1 375 ? 14.972 27.510 -9.148 1.00 33.84 375 GLN A CA 1
ATOM 2914 C C . GLN A 1 375 ? 15.526 26.080 -9.233 1.00 33.84 375 GLN A C 1
ATOM 2916 O O . GLN A 1 375 ? 15.171 25.336 -10.155 1.00 33.84 375 GLN A O 1
ATOM 2921 N N . PRO A 1 376 ? 16.441 25.691 -8.330 1.00 32.25 376 PRO A N 1
ATOM 2922 C CA . PRO A 1 376 ? 17.164 24.434 -8.437 1.00 32.25 376 PRO A CA 1
ATOM 2923 C C . PRO A 1 376 ? 16.185 23.259 -8.371 1.00 32.25 376 PRO A C 1
ATOM 2925 O O . PRO A 1 376 ? 15.552 23.022 -7.344 1.00 32.25 376 PRO A O 1
ATOM 2928 N N . LYS A 1 377 ? 16.077 22.507 -9.477 1.00 43.22 377 LYS A N 1
ATOM 2929 C CA . LYS A 1 377 ? 15.444 21.182 -9.508 1.00 43.22 377 LYS A CA 1
ATOM 2930 C C . LYS A 1 377 ? 16.042 20.363 -8.367 1.00 43.22 377 LYS A C 1
ATOM 2932 O O . LYS A 1 377 ? 17.223 20.020 -8.417 1.00 43.22 377 LYS A O 1
ATOM 2937 N N . GLN A 1 378 ? 15.246 20.048 -7.349 1.00 50.84 378 GLN A N 1
ATOM 2938 C CA . GLN A 1 378 ? 15.660 19.115 -6.310 1.00 50.84 378 GLN A CA 1
ATOM 2939 C C . GLN A 1 378 ? 15.992 17.784 -7.001 1.00 50.84 378 GLN A C 1
ATOM 2941 O O . GLN A 1 378 ? 15.121 17.149 -7.597 1.00 50.84 378 GLN A O 1
ATOM 2946 N N . LYS A 1 379 ? 17.279 17.423 -7.031 1.00 72.31 379 LYS A N 1
ATOM 2947 C CA . LYS A 1 379 ? 17.773 16.233 -7.730 1.00 72.31 379 LYS A CA 1
ATOM 2948 C C . LYS A 1 379 ? 17.107 15.005 -7.109 1.00 72.31 379 LYS A C 1
ATOM 2950 O O . LYS A 1 379 ? 17.319 14.732 -5.930 1.00 72.31 379 LYS A O 1
ATOM 2955 N N . ILE A 1 380 ? 16.294 14.294 -7.893 1.00 80.94 380 ILE A N 1
ATOM 2956 C CA . ILE A 1 380 ? 15.696 13.023 -7.469 1.00 80.94 380 ILE A CA 1
ATOM 2957 C C . ILE A 1 380 ? 16.845 12.051 -7.237 1.00 80.94 380 ILE A C 1
ATOM 2959 O O . ILE A 1 380 ? 17.608 11.758 -8.163 1.00 80.94 380 ILE A O 1
ATOM 2963 N N . ARG A 1 381 ? 16.981 11.595 -5.994 1.00 88.12 381 ARG A N 1
ATOM 2964 C CA . ARG A 1 381 ? 18.054 10.688 -5.606 1.00 88.12 381 ARG A CA 1
ATOM 2965 C C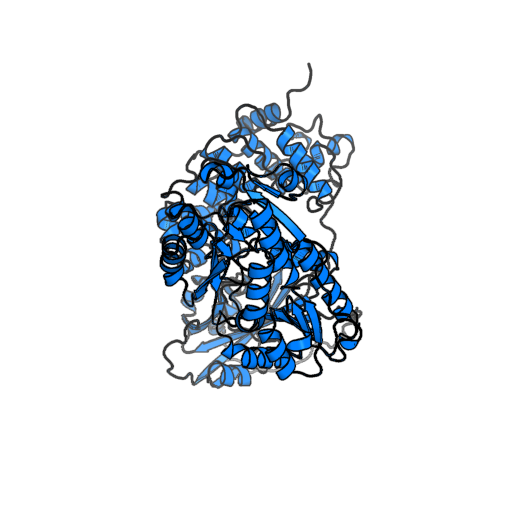 . ARG A 1 381 ? 17.717 9.282 -6.057 1.00 88.12 381 ARG A C 1
ATOM 2967 O O . ARG A 1 381 ? 16.563 8.871 -5.952 1.00 88.12 381 ARG A O 1
ATOM 2974 N N . GLN A 1 382 ? 18.689 8.563 -6.598 1.00 91.19 382 GLN A N 1
ATOM 2975 C CA . GLN A 1 382 ? 18.462 7.219 -7.132 1.00 91.19 382 GLN A CA 1
ATOM 2976 C C . GLN A 1 382 ? 19.146 6.196 -6.243 1.00 91.19 382 GLN A C 1
ATOM 2978 O O . GLN A 1 382 ? 20.350 6.278 -6.028 1.00 91.19 382 GLN A O 1
ATOM 2983 N N . ILE A 1 383 ? 18.394 5.219 -5.757 1.00 93.00 383 ILE A N 1
ATOM 2984 C CA . ILE A 1 383 ? 18.935 4.076 -5.026 1.00 93.00 383 ILE A CA 1
ATOM 2985 C C . ILE A 1 383 ? 18.547 2.789 -5.744 1.00 93.00 383 ILE A C 1
ATOM 2987 O O . ILE A 1 383 ? 17.568 2.740 -6.489 1.00 93.00 383 ILE A O 1
ATOM 2991 N N . ALA A 1 384 ? 19.329 1.746 -5.531 1.00 91.88 384 ALA A N 1
ATOM 2992 C CA . ALA A 1 384 ? 19.051 0.408 -6.014 1.00 91.88 384 ALA A CA 1
ATOM 2993 C C . ALA A 1 384 ? 18.752 -0.518 -4.837 1.00 91.88 384 ALA A C 1
ATOM 2995 O O . ALA A 1 384 ? 19.250 -0.293 -3.737 1.00 91.88 384 ALA A O 1
ATOM 2996 N N . TRP A 1 385 ? 17.958 -1.553 -5.077 1.00 91.88 385 TRP A N 1
ATOM 2997 C CA . TRP A 1 385 ? 17.605 -2.568 -4.094 1.00 91.88 385 TRP A CA 1
ATOM 2998 C C . TRP A 1 385 ? 17.745 -3.950 -4.731 1.00 91.88 385 TRP A C 1
ATOM 3000 O O . TRP A 1 385 ? 17.081 -4.245 -5.728 1.00 91.88 385 TRP A O 1
ATOM 3010 N N . LEU A 1 386 ? 18.630 -4.779 -4.186 1.00 88.56 386 LEU A N 1
ATOM 3011 C CA . LEU A 1 386 ? 18.899 -6.134 -4.658 1.00 88.56 386 LEU A CA 1
ATOM 3012 C C . LEU A 1 386 ? 18.420 -7.137 -3.613 1.00 88.56 386 LEU A C 1
ATOM 3014 O O . LEU A 1 386 ? 18.939 -7.167 -2.497 1.00 88.56 386 LEU A O 1
ATOM 3018 N N . THR A 1 387 ? 17.456 -7.967 -3.989 1.00 82.31 387 THR A N 1
ATOM 3019 C CA . THR A 1 387 ? 16.850 -8.949 -3.087 1.00 82.31 387 THR A CA 1
ATOM 3020 C C . THR A 1 387 ? 16.895 -10.356 -3.694 1.00 82.31 387 THR A C 1
ATOM 3022 O O . THR A 1 387 ? 16.688 -10.520 -4.905 1.00 82.31 387 THR A O 1
ATOM 3025 N N . PRO A 1 388 ? 17.219 -11.386 -2.890 1.00 69.94 388 PRO A N 1
ATOM 3026 C CA . PRO A 1 388 ? 17.288 -12.763 -3.357 1.00 69.94 388 PRO A CA 1
ATOM 3027 C C . PRO A 1 388 ? 15.905 -13.384 -3.588 1.00 69.94 388 PRO A C 1
ATOM 3029 O O . PRO A 1 388 ? 15.802 -14.357 -4.329 1.00 69.94 388 PRO A O 1
ATOM 3032 N N . THR A 1 389 ? 14.836 -12.848 -3.001 1.00 63.94 389 THR A N 1
ATOM 3033 C CA . THR A 1 389 ? 13.481 -13.420 -3.046 1.00 63.94 389 THR A CA 1
ATOM 3034 C C . THR A 1 389 ? 12.534 -12.585 -3.915 1.00 63.94 389 THR A C 1
ATOM 3036 O O . THR A 1 389 ? 12.903 -11.534 -4.433 1.00 63.94 389 THR A O 1
ATOM 3039 N N . ASP A 1 390 ? 11.326 -13.097 -4.164 1.00 56.00 390 ASP A N 1
ATOM 3040 C CA . ASP A 1 390 ? 10.250 -12.344 -4.820 1.00 56.00 390 ASP A CA 1
ATOM 3041 C C . ASP A 1 390 ? 9.730 -11.206 -3.921 1.00 56.00 390 ASP A C 1
ATOM 3043 O O . ASP A 1 390 ? 9.866 -11.282 -2.699 1.00 56.00 390 ASP A O 1
ATOM 3047 N N . PRO A 1 391 ? 9.095 -10.156 -4.479 1.00 56.44 391 PRO A N 1
ATOM 3048 C CA . PRO A 1 391 ? 8.527 -9.079 -3.671 1.00 56.44 391 PRO A CA 1
ATOM 3049 C C . PRO A 1 391 ? 7.493 -9.603 -2.657 1.00 56.44 391 PRO A C 1
ATOM 3051 O O . PRO A 1 391 ? 6.490 -10.203 -3.049 1.00 56.44 391 PRO A O 1
ATOM 3054 N N . SER A 1 392 ? 7.683 -9.305 -1.364 1.00 41.19 392 SER A N 1
ATOM 3055 C CA . SER A 1 392 ? 6.654 -9.529 -0.335 1.00 41.19 392 SER A CA 1
ATOM 3056 C C . SER A 1 392 ? 5.364 -8.738 -0.639 1.00 41.19 392 SER A C 1
ATOM 3058 O O . SER A 1 392 ? 5.414 -7.650 -1.232 1.00 41.19 392 SER A O 1
ATOM 3060 N N . PRO A 1 393 ? 4.176 -9.259 -0.266 1.00 33.84 393 PRO A N 1
ATOM 3061 C CA . PRO A 1 393 ? 2.893 -8.682 -0.655 1.00 33.84 393 PRO A CA 1
ATOM 3062 C C . PRO A 1 393 ? 2.618 -7.244 -0.134 1.00 33.84 393 PRO A C 1
ATOM 3064 O O . PRO A 1 393 ? 3.220 -6.755 0.821 1.00 33.84 393 PRO A O 1
ATOM 3067 N N . PRO A 1 394 ? 1.662 -6.510 -0.751 1.00 41.59 394 PRO A N 1
ATOM 3068 C CA . PRO A 1 394 ? 1.583 -5.040 -0.688 1.00 41.59 394 PRO A CA 1
ATOM 3069 C C . PRO A 1 394 ? 1.029 -4.403 0.607 1.00 41.59 394 PRO A C 1
ATOM 3071 O O . PRO A 1 394 ? 0.806 -3.187 0.630 1.00 41.59 394 PRO A O 1
ATOM 3074 N N . ALA A 1 395 ? 0.714 -5.176 1.649 1.00 31.61 395 ALA A N 1
ATOM 3075 C CA . ALA A 1 395 ? 0.141 -4.636 2.889 1.00 31.61 395 ALA A CA 1
ATOM 3076 C C . ALA A 1 395 ? 1.228 -4.095 3.838 1.00 31.61 395 ALA A C 1
ATOM 3078 O O . ALA A 1 395 ? 1.061 -3.010 4.403 1.00 31.61 395 ALA A O 1
ATOM 3079 N N . GLU A 1 396 ? 2.369 -4.782 3.920 1.00 37.62 396 GLU A N 1
ATOM 3080 C CA . GLU A 1 396 ? 3.538 -4.387 4.719 1.00 37.62 396 GLU A CA 1
ATOM 3081 C C . GLU A 1 396 ? 4.372 -3.292 4.054 1.00 37.62 396 GLU A C 1
ATOM 3083 O O . GLU A 1 396 ? 4.868 -2.403 4.743 1.00 37.62 396 GLU A O 1
ATOM 3088 N N . THR A 1 397 ? 4.429 -3.247 2.717 1.00 56.75 397 THR A N 1
ATOM 3089 C CA . THR A 1 397 ? 5.213 -2.237 1.974 1.00 56.75 397 THR A CA 1
ATOM 3090 C C . THR A 1 397 ? 4.858 -0.796 2.353 1.00 56.75 397 THR A C 1
ATOM 3092 O O . THR A 1 397 ? 5.739 0.053 2.435 1.00 56.75 397 THR A O 1
ATOM 3095 N N . ARG A 1 398 ? 3.598 -0.471 2.678 1.00 54.66 398 ARG A N 1
ATOM 3096 C CA . ARG A 1 398 ? 3.259 0.897 3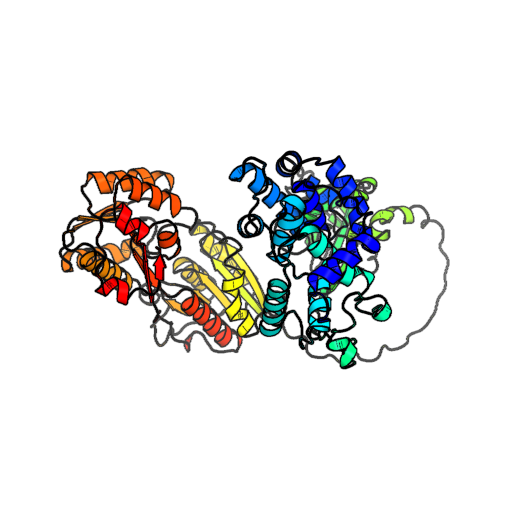.128 1.00 54.66 398 ARG A CA 1
ATOM 3097 C C . ARG A 1 398 ? 3.823 1.259 4.504 1.00 54.66 398 ARG A C 1
ATOM 3099 O O . ARG A 1 398 ? 4.119 2.435 4.710 1.00 54.66 398 ARG A O 1
ATOM 3106 N N . LYS A 1 399 ? 3.928 0.295 5.424 1.00 64.88 399 LYS A N 1
ATOM 3107 C CA . LYS A 1 399 ? 4.518 0.498 6.758 1.00 64.88 399 LYS A CA 1
ATOM 3108 C C . LYS A 1 399 ? 6.041 0.460 6.688 1.00 64.88 399 LYS A C 1
ATOM 3110 O O . LYS A 1 399 ? 6.675 1.297 7.314 1.00 64.88 399 LYS A O 1
ATOM 3115 N N . PHE A 1 400 ? 6.596 -0.426 5.863 1.00 75.06 400 PHE A N 1
ATOM 3116 C CA . PHE A 1 400 ? 8.032 -0.530 5.622 1.00 75.06 400 PHE A CA 1
ATOM 3117 C C . PHE A 1 400 ? 8.635 0.807 5.179 1.00 75.06 400 PHE A C 1
ATOM 3119 O O . PHE A 1 400 ? 9.604 1.269 5.763 1.00 75.06 400 PHE A O 1
ATOM 3126 N N . TRP A 1 401 ? 8.005 1.504 4.224 1.00 81.88 401 TRP A N 1
ATOM 3127 C CA . TRP A 1 401 ? 8.478 2.815 3.753 1.00 81.88 401 TRP A CA 1
ATOM 3128 C C . TRP A 1 401 ? 8.119 3.993 4.673 1.00 81.88 401 TRP A C 1
ATOM 3130 O O . TRP A 1 401 ? 8.467 5.133 4.362 1.00 81.88 401 TRP A O 1
ATOM 3140 N N . LEU A 1 402 ? 7.400 3.778 5.781 1.00 81.88 402 LEU A N 1
ATOM 3141 C CA . LEU A 1 402 ? 6.981 4.871 6.663 1.00 81.88 402 LEU A CA 1
ATOM 3142 C C . LEU A 1 402 ? 8.179 5.626 7.271 1.00 81.88 402 LEU A C 1
ATOM 3144 O O . LEU A 1 402 ? 8.187 6.852 7.139 1.00 81.88 402 LEU A O 1
ATOM 3148 N N . PRO A 1 403 ? 9.222 4.965 7.817 1.00 85.94 403 PRO A N 1
ATOM 3149 C CA . PRO A 1 403 ? 10.395 5.662 8.345 1.00 85.94 403 PRO A CA 1
ATOM 3150 C C . PRO A 1 403 ? 11.130 6.480 7.276 1.00 85.94 403 PRO A C 1
ATOM 3152 O O . PRO A 1 403 ? 11.561 7.599 7.544 1.00 85.94 403 PRO A O 1
ATOM 3155 N N . ALA A 1 404 ? 11.214 5.979 6.036 1.00 85.62 404 ALA A N 1
ATOM 3156 C CA . ALA A 1 404 ? 11.781 6.733 4.915 1.00 85.62 404 ALA A CA 1
ATOM 3157 C C . ALA A 1 404 ? 11.028 8.054 4.701 1.00 85.62 404 ALA A C 1
ATOM 3159 O O . ALA A 1 404 ? 11.635 9.120 4.599 1.00 85.62 404 ALA A O 1
ATOM 3160 N N . ARG A 1 405 ? 9.690 7.993 4.712 1.00 83.81 405 ARG A N 1
ATOM 3161 C CA . ARG A 1 405 ? 8.818 9.163 4.538 1.00 83.81 405 ARG A CA 1
ATOM 3162 C C . ARG A 1 405 ? 8.918 10.146 5.697 1.00 83.81 405 ARG A C 1
ATOM 3164 O O . ARG A 1 405 ? 8.859 11.349 5.454 1.00 83.81 405 ARG A O 1
ATOM 3171 N N . GLU A 1 406 ? 9.061 9.658 6.925 1.00 87.19 406 GLU A N 1
ATOM 3172 C CA . GLU A 1 406 ? 9.278 10.484 8.122 1.00 87.19 406 GLU A CA 1
ATOM 3173 C C . GLU A 1 406 ? 10.619 11.227 8.068 1.00 87.19 406 GLU A C 1
ATOM 3175 O O . GLU A 1 406 ? 10.694 12.386 8.470 1.00 87.19 406 GLU A O 1
ATOM 3180 N N . LEU A 1 407 ? 11.646 10.610 7.476 1.00 87.31 407 LEU A N 1
ATOM 3181 C CA . LEU A 1 407 ? 12.943 11.233 7.181 1.00 87.31 407 LEU A CA 1
ATOM 3182 C C . LEU A 1 407 ? 12.909 12.157 5.946 1.00 87.31 407 LEU A C 1
ATOM 3184 O O . LEU A 1 407 ? 13.906 12.799 5.609 1.00 87.31 407 LEU A O 1
ATOM 3188 N N . GLY A 1 408 ? 11.754 12.259 5.282 1.00 84.94 408 GLY A N 1
ATOM 3189 C CA . GLY A 1 408 ? 11.528 13.112 4.118 1.00 84.94 408 GLY A CA 1
ATOM 3190 C C . GLY A 1 408 ? 11.836 12.456 2.772 1.00 84.94 408 GLY A C 1
ATOM 3191 O O . GLY A 1 408 ? 11.736 13.139 1.756 1.00 84.94 408 GLY A O 1
ATOM 3192 N N . TRP A 1 409 ? 12.169 11.163 2.728 1.00 83.25 409 TRP A N 1
ATOM 3193 C CA . TRP A 1 409 ? 12.376 10.400 1.494 1.00 83.25 409 TRP A CA 1
ATOM 3194 C C . TRP A 1 409 ? 11.069 9.766 1.019 1.00 83.25 409 TRP A C 1
ATOM 3196 O O . TRP A 1 409 ? 10.467 8.934 1.696 1.00 83.25 409 TRP A O 1
ATOM 3206 N N . ILE A 1 410 ? 10.603 10.161 -0.161 1.00 76.94 410 ILE A N 1
ATOM 3207 C CA . ILE A 1 410 ? 9.321 9.732 -0.712 1.00 76.94 410 ILE A CA 1
ATOM 3208 C C . ILE A 1 410 ? 9.546 9.240 -2.141 1.00 76.94 410 ILE A C 1
ATOM 3210 O O . ILE A 1 410 ? 9.920 10.008 -3.036 1.00 76.94 410 ILE A O 1
ATOM 3214 N N . GLU A 1 411 ? 9.292 7.947 -2.349 1.00 71.06 411 GLU A N 1
ATOM 3215 C CA . GLU A 1 411 ? 9.411 7.308 -3.656 1.00 71.06 411 GLU A CA 1
ATOM 3216 C C . GLU A 1 411 ? 8.524 8.011 -4.698 1.00 71.06 411 GLU A C 1
ATOM 3218 O O . GLU A 1 411 ? 7.328 8.237 -4.496 1.00 71.06 411 GLU A O 1
ATOM 3223 N N . GLY A 1 412 ? 9.130 8.384 -5.825 1.00 60.06 412 GLY A N 1
ATOM 3224 C CA . GLY A 1 412 ? 8.479 9.101 -6.916 1.00 60.06 412 GLY A CA 1
ATOM 3225 C C . GLY A 1 412 ? 8.328 10.616 -6.714 1.00 60.06 412 GLY A C 1
ATOM 3226 O O . GLY A 1 412 ? 7.918 11.278 -7.674 1.00 60.06 412 GLY A O 1
ATOM 3227 N N . GLU A 1 413 ? 8.663 11.163 -5.537 1.00 69.88 413 GLU A N 1
ATOM 3228 C CA . GLU A 1 413 ? 8.785 12.612 -5.291 1.00 69.88 413 GLU A CA 1
ATOM 3229 C C . GLU A 1 413 ? 10.262 13.045 -5.320 1.00 69.88 413 GLU A C 1
ATOM 3231 O O . GLU A 1 413 ? 10.652 13.801 -6.206 1.00 69.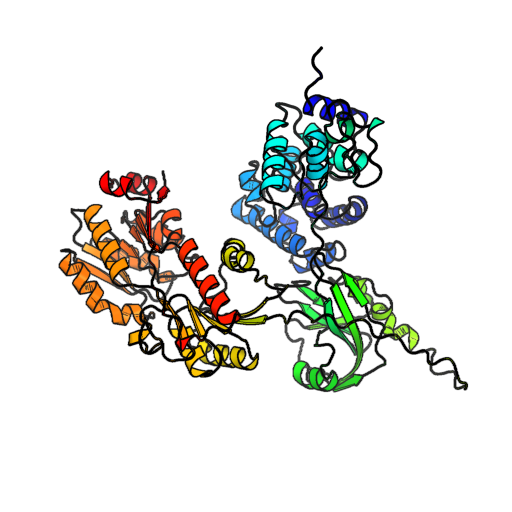88 413 GLU A O 1
ATOM 3236 N N . ASN A 1 414 ? 11.094 12.542 -4.399 1.00 75.94 414 ASN A N 1
ATOM 3237 C CA . ASN A 1 414 ? 12.518 12.905 -4.280 1.00 75.94 414 ASN A CA 1
ATOM 3238 C C . ASN A 1 414 ? 13.477 11.703 -4.185 1.00 75.94 414 ASN A C 1
ATOM 3240 O O . ASN A 1 414 ? 14.692 11.894 -4.128 1.00 75.94 414 ASN A O 1
ATOM 3244 N N . LEU A 1 415 ? 12.935 10.486 -4.214 1.00 80.31 415 LEU A N 1
ATOM 3245 C CA . LEU A 1 415 ? 13.670 9.228 -4.233 1.00 80.31 415 LEU A CA 1
ATOM 3246 C C . LEU A 1 415 ? 13.143 8.355 -5.383 1.00 80.31 415 LEU A C 1
ATOM 3248 O O . LEU A 1 415 ? 11.933 8.256 -5.584 1.00 80.31 415 LEU A O 1
ATOM 3252 N N . LEU A 1 416 ? 14.031 7.723 -6.142 1.00 80.62 416 LEU A N 1
ATOM 3253 C CA . LEU A 1 416 ? 13.714 6.695 -7.132 1.00 80.62 416 LEU A CA 1
ATOM 3254 C C . LEU A 1 416 ? 14.420 5.403 -6.728 1.00 80.62 416 LEU A C 1
ATOM 3256 O O . LEU A 1 416 ? 15.609 5.437 -6.418 1.00 80.62 416 LEU A O 1
ATOM 3260 N N . ILE A 1 417 ? 13.694 4.286 -6.743 1.00 84.31 417 ILE A N 1
ATOM 3261 C CA . ILE A 1 417 ? 14.193 2.996 -6.267 1.00 84.31 417 ILE A CA 1
ATOM 3262 C C . ILE A 1 417 ? 14.177 1.995 -7.419 1.00 84.31 417 ILE A C 1
ATOM 3264 O O . ILE A 1 417 ? 13.138 1.741 -8.028 1.00 84.31 417 ILE A O 1
ATOM 3268 N N . HIS A 1 418 ? 15.343 1.436 -7.728 1.00 82.50 418 HIS A N 1
ATOM 3269 C CA . HIS A 1 418 ? 15.514 0.421 -8.764 1.00 82.50 418 HIS A CA 1
ATOM 3270 C C . HIS A 1 418 ? 15.612 -0.958 -8.126 1.00 82.50 418 HIS A C 1
ATOM 3272 O O . HIS A 1 418 ? 16.636 -1.287 -7.535 1.00 82.50 418 HIS A O 1
ATOM 3278 N N . PHE A 1 419 ? 14.573 -1.774 -8.264 1.00 81.00 419 PHE A N 1
ATOM 3279 C CA . PHE A 1 419 ? 14.571 -3.128 -7.714 1.00 81.00 419 PHE A CA 1
ATOM 3280 C C . PHE A 1 419 ? 15.134 -4.160 -8.691 1.00 81.00 419 PHE A C 1
ATOM 3282 O O . PHE A 1 419 ? 14.900 -4.085 -9.904 1.00 81.00 419 PHE A O 1
ATOM 3289 N N . ARG A 1 420 ? 15.817 -5.166 -8.147 1.00 81.50 420 ARG A N 1
ATOM 3290 C CA . ARG A 1 420 ? 16.079 -6.454 -8.793 1.00 81.50 420 ARG A CA 1
ATOM 3291 C C . ARG A 1 420 ? 15.800 -7.585 -7.816 1.00 81.50 420 ARG A C 1
ATOM 3293 O O . ARG A 1 420 ? 16.224 -7.526 -6.665 1.00 81.50 420 ARG A O 1
ATOM 3300 N N . TYR A 1 421 ? 15.118 -8.603 -8.323 1.00 78.12 421 TYR A N 1
ATOM 3301 C CA . TYR A 1 421 ? 14.699 -9.783 -7.580 1.00 78.12 421 TYR A CA 1
ATOM 3302 C C . TYR A 1 421 ? 15.355 -11.001 -8.215 1.00 78.12 421 TYR A C 1
ATOM 3304 O O . TYR A 1 421 ? 15.265 -11.179 -9.432 1.00 78.12 421 TYR A O 1
ATOM 3312 N N . ALA A 1 422 ? 16.011 -11.828 -7.409 1.00 69.81 422 ALA A N 1
ATOM 3313 C CA . ALA A 1 422 ? 16.547 -13.098 -7.885 1.00 69.81 422 ALA A CA 1
ATOM 3314 C C . ALA A 1 422 ? 15.484 -14.213 -7.884 1.00 69.81 422 ALA A C 1
ATOM 3316 O O . ALA A 1 422 ? 15.689 -15.252 -8.511 1.00 69.81 422 ALA A O 1
ATOM 3317 N N . SER A 1 423 ? 14.329 -13.998 -7.238 1.00 70.38 423 SER A N 1
ATOM 3318 C CA . SER A 1 423 ? 13.217 -14.964 -7.182 1.00 70.38 423 SER A CA 1
ATOM 3319 C C . SER A 1 423 ? 13.667 -16.355 -6.707 1.00 70.38 423 SER A C 1
ATOM 3321 O O . SER A 1 423 ? 13.304 -17.376 -7.287 1.00 70.38 423 SER A O 1
ATOM 3323 N N . GLY A 1 424 ? 14.537 -16.395 -5.696 1.00 59.59 424 GLY A N 1
ATOM 3324 C CA . GLY A 1 424 ? 15.131 -17.609 -5.130 1.00 59.59 424 GLY A CA 1
ATOM 3325 C C . GLY A 1 424 ? 16.307 -18.198 -5.919 1.00 59.59 424 GLY A C 1
ATOM 3326 O O . GLY A 1 424 ? 16.887 -19.178 -5.467 1.00 59.59 424 GLY A O 1
ATOM 3327 N N . ARG A 1 425 ? 16.682 -17.621 -7.068 1.00 66.31 425 ARG A N 1
ATOM 3328 C CA . ARG A 1 425 ? 17.789 -18.081 -7.928 1.00 66.31 425 ARG A CA 1
ATOM 3329 C C . ARG A 1 425 ? 19.061 -17.284 -7.661 1.00 66.31 425 ARG A C 1
ATOM 3331 O O . ARG A 1 425 ? 19.353 -16.296 -8.339 1.00 66.31 425 ARG A O 1
ATOM 3338 N N . PHE A 1 426 ? 19.795 -17.681 -6.627 1.00 73.69 426 PHE A N 1
ATOM 3339 C CA . PHE A 1 426 ? 20.975 -16.971 -6.121 1.00 73.69 426 PHE A CA 1
ATOM 3340 C C . PHE A 1 426 ? 22.079 -16.794 -7.176 1.00 73.69 426 PHE A C 1
ATOM 3342 O O . PHE A 1 426 ? 22.795 -15.794 -7.160 1.00 73.69 426 PHE A O 1
ATOM 3349 N N . GLU A 1 427 ? 22.173 -17.698 -8.149 1.00 75.50 427 GLU A N 1
ATOM 3350 C CA . GLU A 1 427 ? 23.094 -17.622 -9.283 1.00 75.50 427 GLU A CA 1
ATOM 3351 C C . GLU A 1 427 ? 22.880 -16.383 -10.172 1.00 75.50 427 GLU A C 1
ATOM 3353 O O . GLU A 1 427 ? 23.802 -15.957 -10.868 1.00 75.50 427 GLU A O 1
ATOM 3358 N N . LEU A 1 428 ? 21.693 -15.763 -10.130 1.00 79.50 428 LEU A N 1
ATOM 3359 C CA . LEU A 1 428 ? 21.390 -14.539 -10.877 1.00 79.50 428 LEU A CA 1
ATOM 3360 C C . LEU A 1 428 ? 21.915 -13.270 -10.189 1.00 79.50 428 LEU A C 1
ATOM 3362 O O . LEU A 1 428 ? 22.050 -12.234 -10.847 1.00 79.50 428 LEU A O 1
ATOM 3366 N N . LEU A 1 429 ? 22.228 -13.324 -8.888 1.00 83.31 429 LEU A N 1
ATOM 3367 C CA . LEU A 1 429 ? 22.605 -12.150 -8.092 1.00 83.31 429 LEU A CA 1
ATOM 3368 C C . LEU A 1 429 ? 23.788 -11.359 -8.683 1.00 83.31 429 LEU A C 1
ATOM 3370 O O . LEU A 1 429 ? 23.673 -10.133 -8.750 1.00 83.31 429 LEU A O 1
ATOM 3374 N N . PRO A 1 430 ? 24.885 -11.978 -9.177 1.00 92.50 430 PRO A N 1
ATOM 3375 C CA . PRO A 1 430 ? 25.984 -11.231 -9.794 1.00 92.50 430 PRO A CA 1
ATOM 3376 C C . PRO A 1 430 ? 25.564 -10.439 -11.041 1.00 92.50 430 PRO A C 1
ATOM 3378 O O . PRO A 1 430 ? 25.964 -9.285 -11.200 1.00 92.50 430 PRO A O 1
ATOM 3381 N N . GLY A 1 431 ? 24.734 -11.023 -11.913 1.00 84.00 431 GLY A N 1
ATOM 3382 C CA . GLY A 1 431 ? 24.237 -10.349 -13.118 1.00 84.00 431 GLY A CA 1
ATOM 3383 C C . GLY A 1 431 ? 23.307 -9.182 -12.781 1.00 84.00 431 GLY A C 1
ATOM 3384 O O . GLY A 1 431 ? 23.483 -8.072 -13.286 1.00 84.00 431 GLY A O 1
ATOM 3385 N N . LEU A 1 432 ? 22.383 -9.401 -11.844 1.00 84.75 432 LEU A N 1
ATOM 3386 C CA . LEU A 1 432 ? 21.459 -8.375 -11.355 1.00 84.75 432 LEU A CA 1
ATOM 3387 C C . LEU A 1 432 ? 22.198 -7.220 -10.660 1.00 84.75 432 LEU A C 1
ATOM 3389 O O . LEU A 1 432 ? 21.856 -6.054 -10.864 1.00 84.75 432 LEU A O 1
ATOM 3393 N N . ALA A 1 433 ? 23.246 -7.518 -9.889 1.00 93.38 433 ALA A N 1
ATOM 3394 C CA . ALA A 1 433 ? 24.107 -6.505 -9.287 1.00 93.38 433 ALA A CA 1
ATOM 3395 C C . ALA A 1 433 ? 24.798 -5.640 -10.354 1.00 93.38 433 ALA A C 1
ATOM 3397 O O . ALA A 1 433 ? 24.800 -4.413 -10.246 1.00 93.38 433 ALA A O 1
ATOM 3398 N N . GLN A 1 434 ? 25.328 -6.247 -11.421 1.00 94.25 434 GLN A N 1
ATOM 3399 C CA . GLN A 1 434 ? 25.932 -5.502 -12.531 1.00 94.25 434 GLN A CA 1
ATOM 3400 C C . GLN A 1 434 ? 24.922 -4.609 -13.257 1.00 94.25 434 GLN A C 1
ATOM 3402 O O . GLN A 1 434 ? 25.258 -3.481 -13.621 1.00 94.25 434 GLN A O 1
ATOM 3407 N N . GLU A 1 435 ? 23.690 -5.076 -13.475 1.00 85.88 435 GLU A N 1
ATOM 3408 C CA . GLU A 1 435 ? 22.626 -4.236 -14.036 1.00 85.88 435 GLU A CA 1
ATOM 3409 C C . GLU A 1 435 ? 22.360 -3.005 -13.168 1.00 85.88 435 GLU A C 1
ATOM 3411 O O . GLU A 1 435 ? 22.285 -1.892 -13.690 1.00 85.88 435 GLU A O 1
ATOM 3416 N N . LEU A 1 436 ? 22.265 -3.189 -11.848 1.00 85.94 436 LEU A N 1
ATOM 3417 C CA . LEU A 1 436 ? 22.051 -2.091 -10.908 1.00 85.94 436 LEU A CA 1
ATOM 3418 C C . LEU A 1 436 ? 23.215 -1.098 -10.925 1.00 85.94 436 LEU A C 1
ATOM 3420 O O . LEU A 1 436 ? 22.976 0.104 -10.963 1.00 85.94 436 LEU A O 1
ATOM 3424 N N . VAL A 1 437 ? 24.465 -1.565 -10.987 1.00 95.88 437 VAL A N 1
ATOM 3425 C CA . VAL A 1 437 ? 25.645 -0.688 -11.100 1.00 95.88 437 VAL A CA 1
ATOM 3426 C C . VAL A 1 437 ? 25.601 0.163 -12.377 1.00 95.88 437 VAL A C 1
ATOM 3428 O O . VAL A 1 437 ? 25.928 1.352 -12.329 1.00 95.88 437 VAL A O 1
ATOM 3431 N N . ARG A 1 438 ? 25.138 -0.384 -13.513 1.00 92.38 438 ARG A N 1
ATOM 3432 C CA . ARG A 1 438 ? 25.013 0.367 -14.785 1.00 92.38 438 ARG A CA 1
ATOM 3433 C C . ARG A 1 438 ? 24.021 1.528 -14.706 1.00 92.38 438 ARG A C 1
ATOM 3435 O O . ARG A 1 438 ? 24.190 2.503 -15.436 1.00 92.38 438 ARG A O 1
ATOM 3442 N N . LEU A 1 439 ? 23.032 1.456 -13.811 1.00 81.25 439 LEU A N 1
ATOM 3443 C CA . LEU A 1 439 ? 22.085 2.549 -13.551 1.00 81.25 439 LEU A CA 1
ATOM 3444 C C . LEU A 1 439 ? 22.719 3.717 -12.780 1.00 81.25 439 LEU A C 1
ATOM 3446 O O . LEU A 1 439 ? 22.098 4.770 -12.659 1.00 81.25 439 LEU A O 1
ATOM 3450 N N . LYS A 1 440 ? 23.954 3.549 -12.283 1.00 93.50 440 LYS A N 1
ATOM 3451 C CA . LYS A 1 440 ? 24.698 4.528 -11.476 1.00 93.50 440 LYS A CA 1
ATOM 3452 C C . LYS A 1 440 ? 23.893 5.046 -10.267 1.00 93.50 440 LYS A C 1
ATOM 3454 O O . LYS A 1 440 ? 23.772 6.264 -10.100 1.00 93.50 440 LYS A O 1
ATOM 3459 N N . PRO A 1 441 ? 23.324 4.154 -9.431 1.00 95.38 441 PRO A N 1
ATOM 3460 C CA . PRO A 1 441 ? 22.637 4.558 -8.216 1.00 95.38 441 PRO A CA 1
ATOM 3461 C C . PRO A 1 441 ? 23.625 5.169 -7.222 1.00 95.38 441 PRO A C 1
ATOM 3463 O O . PRO A 1 441 ? 24.830 4.927 -7.261 1.00 95.38 441 PRO A O 1
ATOM 3466 N N . GLU A 1 442 ? 23.090 5.954 -6.301 1.00 96.69 442 GLU A N 1
ATOM 3467 C CA . GLU A 1 442 ? 23.853 6.617 -5.248 1.00 96.69 442 GLU A CA 1
ATOM 3468 C C . GLU A 1 442 ? 24.102 5.683 -4.060 1.00 96.69 442 GLU A C 1
ATOM 3470 O O . GLU A 1 442 ? 25.071 5.871 -3.333 1.00 96.69 442 GLU A O 1
ATOM 3475 N N . ILE A 1 443 ? 23.236 4.679 -3.878 1.00 97.44 443 ILE A N 1
ATOM 3476 C CA . ILE A 1 443 ? 23.347 3.608 -2.881 1.00 97.44 443 ILE A CA 1
ATOM 3477 C C . ILE A 1 443 ? 22.758 2.326 -3.478 1.00 97.44 443 ILE A C 1
ATOM 3479 O O . ILE A 1 443 ? 21.736 2.384 -4.165 1.00 97.44 443 ILE A O 1
ATOM 3483 N N . ILE A 1 444 ? 23.357 1.175 -3.177 1.00 97.62 444 ILE A N 1
ATOM 3484 C CA . ILE A 1 444 ? 22.752 -0.147 -3.369 1.00 97.62 444 ILE A CA 1
ATOM 3485 C C . ILE A 1 444 ? 22.374 -0.702 -1.994 1.00 97.62 444 ILE A C 1
ATOM 3487 O O . ILE A 1 444 ? 23.235 -0.893 -1.140 1.00 97.62 444 ILE A O 1
ATOM 3491 N N . VAL A 1 445 ? 21.091 -0.959 -1.773 1.00 96.25 445 VAL A N 1
ATOM 3492 C CA . VAL A 1 445 ? 20.603 -1.716 -0.620 1.00 96.25 445 VAL A CA 1
ATOM 3493 C C . VAL A 1 445 ? 20.533 -3.189 -1.009 1.00 96.25 445 VAL A C 1
ATOM 3495 O O . VAL A 1 445 ? 20.089 -3.510 -2.111 1.00 96.25 445 VAL A O 1
ATOM 3498 N N . THR A 1 446 ? 20.993 -4.088 -0.146 1.00 93.88 446 THR A N 1
ATOM 3499 C CA . THR A 1 446 ? 21.003 -5.534 -0.424 1.00 93.88 446 THR A CA 1
ATOM 3500 C C . THR A 1 446 ? 20.411 -6.315 0.735 1.00 93.88 446 THR A C 1
ATOM 3502 O O . THR A 1 446 ? 20.781 -6.036 1.869 1.00 93.88 446 THR A O 1
ATOM 3505 N N . GLU A 1 447 ? 19.594 -7.326 0.472 1.00 87.50 447 GLU A N 1
ATOM 3506 C CA . GLU A 1 447 ? 19.057 -8.211 1.516 1.00 87.50 447 GLU A CA 1
ATOM 3507 C C . GLU A 1 447 ? 19.901 -9.485 1.659 1.00 87.50 447 GLU A C 1
ATOM 3509 O O . GLU A 1 447 ? 20.044 -10.258 0.709 1.00 87.50 447 GLU A O 1
ATOM 3514 N N . GLY A 1 448 ? 20.445 -9.715 2.856 1.00 81.88 448 GLY A N 1
ATOM 3515 C CA . GLY A 1 448 ? 21.241 -10.901 3.177 1.00 81.88 448 GLY A CA 1
ATOM 3516 C C . GLY A 1 448 ? 22.659 -10.921 2.587 1.00 81.88 448 GLY A C 1
ATOM 3517 O O . GLY A 1 448 ? 23.048 -10.096 1.761 1.00 81.88 448 GLY A O 1
ATOM 3518 N N . THR A 1 449 ? 23.459 -11.896 3.028 1.00 84.00 449 THR A N 1
ATOM 3519 C CA . THR A 1 449 ? 24.902 -11.973 2.740 1.00 84.00 449 THR A CA 1
ATOM 3520 C C . THR A 1 449 ? 25.227 -12.146 1.252 1.00 84.00 449 THR A C 1
ATOM 3522 O O . THR A 1 449 ? 26.113 -11.457 0.744 1.00 84.00 449 THR A O 1
ATOM 3525 N N . ASP A 1 450 ? 24.522 -13.024 0.536 1.00 84.88 450 ASP A N 1
ATOM 3526 C CA . ASP A 1 450 ? 24.850 -13.351 -0.861 1.00 84.88 450 ASP A CA 1
ATOM 3527 C C . ASP A 1 450 ? 24.583 -12.181 -1.816 1.00 84.88 450 ASP A C 1
ATOM 3529 O O . ASP A 1 450 ? 25.398 -11.887 -2.695 1.00 84.88 450 ASP A O 1
ATOM 3533 N N . ALA A 1 451 ? 23.484 -11.447 -1.609 1.00 89.06 451 ALA A N 1
ATOM 3534 C CA . ALA A 1 451 ? 23.192 -10.241 -2.380 1.00 89.06 451 ALA A CA 1
ATOM 3535 C C . ALA A 1 451 ? 24.246 -9.151 -2.126 1.00 89.06 451 ALA A C 1
ATOM 3537 O O . ALA A 1 451 ? 24.676 -8.475 -3.065 1.00 89.06 451 ALA A O 1
ATOM 3538 N N . THR A 1 452 ? 24.718 -9.005 -0.881 1.00 94.50 452 THR A N 1
ATOM 3539 C CA . THR A 1 452 ? 25.797 -8.061 -0.560 1.00 94.50 452 THR A CA 1
ATOM 3540 C C . THR A 1 452 ? 27.120 -8.463 -1.202 1.00 94.50 452 THR A C 1
ATOM 3542 O O . THR A 1 452 ? 27.808 -7.598 -1.742 1.00 94.50 452 THR A O 1
ATOM 3545 N N . LEU A 1 453 ? 27.476 -9.753 -1.196 1.00 93.56 453 LEU A N 1
ATOM 3546 C CA . LEU A 1 453 ? 28.681 -10.251 -1.869 1.00 93.56 453 LEU A CA 1
ATOM 3547 C C . LEU A 1 453 ? 28.627 -9.978 -3.376 1.00 93.56 453 LEU A C 1
ATOM 3549 O O . LEU A 1 453 ? 29.602 -9.480 -3.942 1.00 93.56 453 LEU A O 1
ATOM 3553 N N . ALA A 1 454 ? 27.479 -10.224 -4.012 1.00 94.50 454 ALA A N 1
ATOM 3554 C CA . ALA A 1 454 ? 27.273 -9.928 -5.427 1.00 94.50 454 ALA A CA 1
ATOM 3555 C C . ALA A 1 454 ? 27.422 -8.428 -5.737 1.00 94.50 454 ALA A C 1
ATOM 3557 O O . ALA A 1 454 ? 28.137 -8.056 -6.669 1.00 94.50 454 ALA A O 1
ATOM 3558 N N . ALA A 1 455 ? 26.810 -7.552 -4.932 1.00 97.19 455 ALA A N 1
ATOM 3559 C CA . ALA A 1 455 ? 26.950 -6.104 -5.085 1.00 97.19 455 ALA A CA 1
ATOM 3560 C C . ALA A 1 455 ? 28.395 -5.629 -4.853 1.00 97.19 455 ALA A C 1
ATOM 3562 O O . ALA A 1 455 ? 28.910 -4.835 -5.640 1.00 97.19 455 ALA A O 1
ATOM 3563 N N . LYS A 1 456 ? 29.076 -6.155 -3.827 1.00 96.00 456 LYS A N 1
ATOM 3564 C CA . LYS A 1 456 ? 30.481 -5.846 -3.519 1.00 96.00 456 LYS A CA 1
ATOM 3565 C C . LYS A 1 456 ? 31.418 -6.279 -4.648 1.00 96.00 456 LYS A C 1
ATOM 3567 O O . LYS A 1 456 ? 32.348 -5.551 -4.981 1.00 96.00 456 LYS A O 1
ATOM 3572 N N . GLY A 1 457 ? 31.152 -7.428 -5.271 1.00 95.88 457 GLY A N 1
ATOM 3573 C CA . GLY A 1 457 ? 31.878 -7.886 -6.457 1.00 95.88 457 GLY A CA 1
ATOM 3574 C C . GLY A 1 457 ? 31.625 -7.020 -7.697 1.00 95.88 457 GLY A C 1
ATOM 3575 O O . GLY A 1 457 ? 32.512 -6.877 -8.534 1.00 95.88 457 GLY A O 1
ATOM 3576 N N . ALA A 1 458 ? 30.441 -6.411 -7.814 1.00 97.12 458 ALA A N 1
ATOM 3577 C CA . ALA A 1 458 ? 30.071 -5.570 -8.952 1.00 97.12 458 ALA A CA 1
ATOM 3578 C C . ALA A 1 458 ? 30.576 -4.117 -8.849 1.00 97.12 458 ALA A C 1
ATOM 3580 O O . ALA A 1 458 ? 30.687 -3.438 -9.871 1.00 97.12 458 ALA A O 1
ATOM 3581 N N . THR A 1 459 ? 30.863 -3.608 -7.643 1.00 96.88 459 THR A N 1
ATOM 3582 C CA . THR A 1 459 ? 31.318 -2.222 -7.443 1.00 96.88 459 THR A CA 1
ATOM 3583 C C . THR A 1 459 ? 32.137 -2.023 -6.164 1.00 96.88 459 THR A C 1
ATOM 3585 O O . THR A 1 459 ? 31.698 -2.346 -5.062 1.00 96.88 459 THR A O 1
ATOM 3588 N N . GLY A 1 460 ? 33.287 -1.350 -6.300 1.00 94.94 460 GLY A N 1
ATOM 3589 C CA . GLY A 1 460 ? 34.098 -0.861 -5.174 1.00 94.94 460 GLY A CA 1
ATOM 3590 C C . GLY A 1 460 ? 33.862 0.607 -4.790 1.00 94.94 460 GLY A C 1
ATOM 3591 O O . GLY A 1 460 ? 34.493 1.093 -3.856 1.00 94.94 460 GLY A O 1
ATOM 3592 N N . SER A 1 461 ? 33.001 1.339 -5.511 1.00 94.94 461 SER A N 1
ATOM 3593 C CA . SER A 1 461 ? 32.827 2.793 -5.337 1.00 94.94 461 SER A CA 1
ATOM 3594 C C . SER A 1 461 ? 31.426 3.211 -4.892 1.00 94.94 461 SER A C 1
ATOM 3596 O O . SER A 1 461 ? 31.301 4.108 -4.061 1.00 94.94 461 SER A O 1
ATOM 3598 N N . ILE A 1 462 ? 30.371 2.576 -5.410 1.00 97.88 462 ILE A N 1
ATOM 3599 C CA . ILE A 1 462 ? 28.990 2.865 -4.996 1.00 97.88 462 ILE A CA 1
ATOM 3600 C C . ILE A 1 462 ? 28.774 2.362 -3.558 1.00 97.88 462 ILE A C 1
ATOM 3602 O O . ILE A 1 462 ? 29.065 1.194 -3.300 1.00 97.88 462 ILE A O 1
ATOM 3606 N N . PRO A 1 463 ? 28.268 3.192 -2.628 1.00 98.25 463 PRO A N 1
ATOM 3607 C CA . PRO A 1 463 ? 27.874 2.766 -1.287 1.00 98.25 463 PRO A CA 1
ATOM 3608 C C . PRO A 1 463 ? 26.922 1.566 -1.283 1.00 98.25 463 PRO A C 1
ATOM 3610 O O . PRO A 1 463 ? 25.921 1.566 -2.001 1.00 98.25 463 PRO A O 1
ATOM 3613 N N . ILE A 1 464 ? 27.196 0.579 -0.433 1.00 98.31 464 ILE A N 1
ATOM 3614 C CA . ILE A 1 464 ? 26.356 -0.601 -0.222 1.00 98.31 464 ILE A CA 1
ATOM 3615 C C . ILE A 1 464 ? 25.876 -0.609 1.229 1.00 98.31 464 ILE A C 1
ATOM 3617 O O . ILE A 1 464 ? 26.687 -0.524 2.154 1.00 98.31 464 ILE A O 1
ATOM 3621 N N . ILE A 1 465 ? 24.562 -0.716 1.417 1.00 97.62 465 ILE A N 1
ATOM 3622 C CA . ILE A 1 465 ? 23.925 -0.902 2.722 1.00 97.62 465 ILE A CA 1
ATOM 3623 C C . ILE A 1 465 ? 23.275 -2.280 2.737 1.00 97.62 465 ILE A C 1
ATOM 3625 O O . ILE A 1 465 ? 22.289 -2.500 2.038 1.00 97.62 465 ILE A O 1
ATOM 3629 N N . PHE A 1 466 ? 23.809 -3.214 3.518 1.00 94.44 466 PHE A N 1
ATOM 3630 C CA . PHE A 1 466 ? 23.166 -4.514 3.671 1.00 94.44 466 PHE A CA 1
ATOM 3631 C C . PHE A 1 466 ? 22.093 -4.488 4.756 1.00 94.44 466 PHE A C 1
ATOM 3633 O O . PHE A 1 466 ? 22.282 -3.904 5.824 1.00 94.44 466 PHE A O 1
ATOM 3640 N N . ASP A 1 467 ? 20.979 -5.147 4.478 1.00 90.31 467 ASP A N 1
ATOM 3641 C CA . ASP A 1 467 ? 19.935 -5.457 5.432 1.00 90.31 467 ASP A CA 1
ATOM 3642 C C . ASP A 1 467 ? 20.006 -6.945 5.771 1.00 90.31 467 ASP A C 1
ATOM 3644 O O . ASP A 1 467 ? 19.717 -7.823 4.958 1.00 90.31 467 ASP A O 1
ATOM 3648 N N . GLY A 1 468 ? 20.489 -7.213 6.974 1.00 80.12 468 GLY A N 1
ATOM 3649 C CA . GLY A 1 468 ? 20.490 -8.523 7.582 1.00 80.12 468 GLY A CA 1
ATOM 3650 C C . GLY A 1 468 ? 21.532 -9.518 7.087 1.00 80.12 468 GLY A C 1
ATOM 3651 O O . GLY A 1 468 ? 21.235 -10.684 6.840 1.00 80.12 468 GLY A O 1
ATOM 3652 N N . ALA A 1 469 ? 22.794 -9.093 7.010 1.00 82.25 469 ALA A N 1
ATOM 3653 C CA . ALA A 1 469 ? 23.898 -10.042 6.867 1.00 82.25 469 ALA A CA 1
ATOM 3654 C C . ALA A 1 469 ? 24.138 -10.789 8.192 1.00 82.25 469 ALA A C 1
ATOM 3656 O O . ALA A 1 469 ? 24.282 -10.165 9.250 1.00 82.25 469 ALA A O 1
ATOM 3657 N N . ALA A 1 470 ? 24.209 -12.119 8.129 1.00 73.31 470 ALA A N 1
ATOM 3658 C CA . ALA A 1 470 ? 24.303 -12.962 9.321 1.00 73.31 470 ALA A CA 1
ATOM 3659 C C . ALA A 1 470 ? 25.688 -12.892 9.994 1.00 73.31 470 ALA A C 1
ATOM 3661 O O . ALA A 1 470 ? 25.787 -12.700 11.200 1.00 73.31 470 ALA A O 1
ATOM 3662 N N . ASP A 1 471 ? 26.763 -12.960 9.205 1.00 75.06 471 ASP A N 1
ATOM 3663 C CA . ASP A 1 471 ? 28.139 -12.775 9.685 1.00 75.06 471 ASP A CA 1
ATOM 3664 C C . ASP A 1 471 ? 28.920 -11.872 8.719 1.00 75.06 471 ASP A C 1
ATOM 3666 O O . ASP A 1 471 ? 29.613 -12.361 7.822 1.00 75.06 471 ASP A O 1
ATOM 3670 N N . PRO A 1 472 ? 28.792 -10.541 8.831 1.00 85.19 472 PRO A N 1
ATOM 3671 C CA . PRO A 1 472 ? 29.410 -9.619 7.884 1.00 85.19 472 PRO A CA 1
ATOM 3672 C C . PRO A 1 472 ? 30.944 -9.572 7.991 1.00 85.19 472 PRO A C 1
ATOM 3674 O O . PRO A 1 472 ? 31.593 -9.163 7.029 1.00 85.19 472 PRO A O 1
ATOM 3677 N N . VAL A 1 473 ? 31.539 -10.000 9.112 1.00 87.38 473 VAL A N 1
ATOM 3678 C CA . VAL A 1 473 ? 33.003 -10.042 9.270 1.00 87.38 473 VAL A CA 1
ATOM 3679 C C . VAL A 1 473 ? 33.558 -11.338 8.684 1.00 87.38 473 VAL A C 1
ATOM 3681 O O . VAL A 1 473 ? 34.410 -11.286 7.800 1.00 87.38 473 VAL A O 1
ATOM 3684 N N . GLY A 1 474 ? 33.049 -12.500 9.101 1.00 80.75 474 GLY A N 1
ATOM 3685 C CA . GLY A 1 474 ? 33.549 -13.793 8.625 1.00 80.75 474 GLY A CA 1
ATOM 3686 C C . GLY A 1 474 ? 33.198 -14.095 7.166 1.00 80.75 474 GLY A C 1
ATOM 3687 O O . GLY A 1 474 ? 33.938 -14.810 6.493 1.00 80.75 474 GLY A O 1
ATOM 3688 N N . SER A 1 475 ? 32.135 -13.492 6.619 1.00 81.00 475 SER A N 1
ATOM 3689 C CA . SER A 1 475 ? 31.869 -13.509 5.167 1.00 81.00 475 SER A CA 1
ATOM 3690 C C . SER A 1 475 ? 32.729 -12.521 4.369 1.00 81.00 475 SER A C 1
ATOM 3692 O O . SER A 1 475 ? 32.653 -12.493 3.141 1.00 81.00 475 SER A O 1
ATOM 3694 N N . GLY A 1 476 ? 33.545 -11.703 5.039 1.00 88.25 476 GLY A N 1
ATOM 3695 C CA . GLY A 1 476 ? 34.409 -10.719 4.398 1.00 88.25 476 GLY A CA 1
ATOM 3696 C C . GLY A 1 476 ? 33.656 -9.537 3.789 1.00 88.25 476 GLY A C 1
ATOM 3697 O O . GLY A 1 476 ? 34.215 -8.850 2.931 1.00 88.25 476 GLY A O 1
ATOM 3698 N N . LEU A 1 477 ? 32.408 -9.264 4.192 1.00 91.06 477 LEU A N 1
ATOM 3699 C CA . LEU A 1 477 ? 31.677 -8.067 3.759 1.00 91.06 477 LEU A CA 1
ATOM 3700 C C . LEU A 1 477 ? 32.333 -6.798 4.306 1.00 91.06 477 LEU A C 1
ATOM 3702 O O . LEU A 1 477 ? 32.541 -5.850 3.544 1.00 91.06 477 LEU A O 1
ATOM 3706 N N . VAL A 1 478 ? 32.740 -6.817 5.577 1.00 93.06 478 VAL A N 1
ATOM 3707 C CA . VAL A 1 478 ? 33.378 -5.696 6.282 1.00 93.06 478 VAL A CA 1
ATOM 3708 C C . VAL A 1 478 ? 34.614 -6.156 7.059 1.00 93.06 478 VAL A C 1
ATOM 3710 O O . VAL A 1 478 ? 34.688 -7.305 7.478 1.00 93.06 478 VAL A O 1
ATOM 3713 N N . ALA A 1 479 ? 35.581 -5.260 7.284 1.00 91.31 479 ALA A N 1
ATOM 3714 C CA . ALA A 1 479 ? 36.787 -5.589 8.055 1.00 91.31 479 ALA A CA 1
ATOM 3715 C C . ALA A 1 479 ? 36.507 -5.752 9.560 1.00 91.31 479 ALA A C 1
ATOM 3717 O O . ALA A 1 479 ? 37.110 -6.582 10.233 1.00 91.31 479 ALA A O 1
ATOM 3718 N N . SER A 1 480 ? 35.593 -4.943 10.098 1.00 92.69 480 SER A N 1
ATOM 3719 C CA . SER A 1 480 ? 35.107 -5.036 11.475 1.00 92.69 480 SER A CA 1
ATOM 3720 C C . SER A 1 480 ? 33.724 -4.395 11.582 1.00 92.69 480 SER A C 1
ATOM 3722 O O . SER A 1 480 ? 33.354 -3.577 10.737 1.00 92.69 480 SER A O 1
ATOM 3724 N N . LEU A 1 481 ? 32.975 -4.711 12.640 1.00 89.31 481 LEU A N 1
ATOM 3725 C CA . LEU A 1 481 ? 31.669 -4.088 12.874 1.00 89.31 481 LEU A CA 1
ATOM 3726 C C . LEU A 1 481 ? 31.794 -2.590 13.186 1.00 89.31 481 LEU A C 1
ATOM 3728 O O . LEU A 1 481 ? 31.042 -1.787 12.653 1.00 89.31 481 LEU A O 1
ATOM 3732 N N . ALA A 1 482 ? 32.765 -2.192 14.012 1.00 90.44 482 ALA A N 1
ATOM 3733 C CA . ALA A 1 482 ? 32.925 -0.794 14.417 1.00 90.44 482 ALA A CA 1
ATOM 3734 C C . ALA A 1 482 ? 33.471 0.102 13.293 1.00 90.44 482 ALA A C 1
ATOM 3736 O O . ALA A 1 482 ? 33.165 1.292 13.245 1.00 90.44 482 ALA A O 1
ATOM 3737 N N . ARG A 1 483 ? 34.305 -0.459 12.410 1.00 91.12 483 ARG A N 1
ATOM 3738 C CA . ARG A 1 483 ? 34.932 0.239 11.280 1.00 91.12 483 ARG A CA 1
ATOM 3739 C C . ARG A 1 483 ? 34.935 -0.680 10.060 1.00 91.12 483 ARG A C 1
ATOM 3741 O O . ARG A 1 483 ? 35.856 -1.493 9.923 1.00 91.12 483 ARG A O 1
ATOM 3748 N N . PRO A 1 484 ? 33.928 -0.575 9.177 1.00 92.00 484 PRO A N 1
ATOM 3749 C CA . PRO A 1 484 ? 33.821 -1.469 8.031 1.00 92.00 484 PRO A CA 1
ATOM 3750 C C . PRO A 1 484 ? 34.971 -1.372 7.031 1.00 92.00 484 PRO A C 1
ATOM 3752 O O . PRO A 1 484 ? 35.303 -2.368 6.386 1.00 92.00 484 PRO A O 1
ATOM 3755 N N . GLY A 1 485 ? 35.575 -0.184 6.904 1.00 85.69 485 GLY A N 1
ATOM 3756 C CA . GLY A 1 485 ? 36.789 0.042 6.112 1.00 85.69 485 GLY A CA 1
ATOM 3757 C C . GLY A 1 485 ? 36.612 -0.025 4.589 1.00 85.69 485 GLY A C 1
ATOM 3758 O O . GLY A 1 485 ? 37.606 -0.046 3.872 1.00 85.69 485 GLY A O 1
ATOM 3759 N N . SER A 1 486 ? 35.378 -0.065 4.075 1.00 91.44 486 SER A N 1
ATOM 3760 C CA . SER A 1 486 ? 35.078 -0.143 2.635 1.00 91.44 486 SER A CA 1
ATOM 3761 C C . SER A 1 486 ? 33.819 0.657 2.266 1.00 91.44 486 SER A C 1
ATOM 3763 O O . SER A 1 486 ? 33.248 1.350 3.106 1.00 91.44 486 SER A O 1
ATOM 3765 N N . ASN A 1 487 ? 33.353 0.559 1.017 1.00 96.12 487 ASN A N 1
ATOM 3766 C CA . ASN A 1 487 ? 32.066 1.114 0.581 1.00 96.12 487 ASN A CA 1
ATOM 3767 C C . ASN A 1 487 ? 30.844 0.354 1.140 1.00 96.12 487 ASN A C 1
ATOM 3769 O O . ASN A 1 487 ? 29.726 0.675 0.749 1.00 96.12 487 ASN A O 1
ATOM 3773 N N . VAL A 1 488 ? 31.031 -0.619 2.038 1.00 97.25 488 VAL A N 1
ATOM 3774 C CA . VAL A 1 488 ? 29.975 -1.484 2.584 1.00 97.25 488 VAL A CA 1
ATOM 3775 C C . VAL A 1 488 ? 29.751 -1.204 4.072 1.00 97.25 488 VAL A C 1
ATOM 3777 O O . VAL A 1 488 ? 30.699 -1.196 4.851 1.00 97.25 488 VAL A O 1
ATOM 3780 N N . THR A 1 489 ? 28.495 -1.016 4.472 1.00 97.06 489 THR A N 1
ATOM 3781 C CA . THR A 1 489 ? 28.022 -0.994 5.870 1.00 97.06 489 THR A CA 1
ATOM 3782 C C . THR A 1 489 ? 26.620 -1.613 5.927 1.00 97.06 489 THR A C 1
ATOM 3784 O O . THR A 1 489 ? 26.103 -2.029 4.891 1.00 97.06 489 THR A O 1
ATOM 3787 N N . GLY A 1 490 ? 25.979 -1.704 7.090 1.00 94.38 490 GLY A N 1
ATOM 3788 C CA . GLY A 1 490 ? 24.623 -2.245 7.147 1.00 94.38 490 GLY A CA 1
ATOM 3789 C C . GLY A 1 490 ? 24.137 -2.655 8.523 1.00 94.38 490 GLY A C 1
ATOM 3790 O O . GLY A 1 490 ? 24.719 -2.305 9.550 1.00 94.38 490 GLY A O 1
ATOM 3791 N N . LEU A 1 491 ? 23.046 -3.414 8.513 1.00 90.75 491 LEU A N 1
ATOM 3792 C CA . LEU A 1 491 ? 22.469 -4.056 9.682 1.00 90.75 491 LEU A CA 1
ATOM 3793 C C . LEU A 1 491 ? 22.831 -5.536 9.682 1.00 90.75 491 LEU A C 1
ATOM 3795 O O . LEU A 1 491 ? 22.551 -6.252 8.722 1.00 90.75 491 LEU A O 1
ATOM 3799 N N . SER A 1 492 ? 23.443 -6.012 10.759 1.00 84.62 492 SER A N 1
ATOM 3800 C CA . SER A 1 492 ? 23.685 -7.443 10.937 1.00 84.62 492 SER A CA 1
ATOM 3801 C C . SER A 1 492 ? 22.482 -8.099 11.609 1.00 84.62 492 SER A C 1
ATOM 3803 O O . SER A 1 492 ? 21.878 -7.510 12.502 1.00 84.62 492 SER A O 1
ATOM 3805 N N . LEU A 1 493 ? 22.148 -9.324 11.208 1.00 71.25 493 LEU A N 1
ATOM 3806 C CA . LEU A 1 493 ? 21.249 -10.193 11.968 1.00 71.25 493 LEU A CA 1
ATOM 3807 C C . LEU A 1 493 ? 22.117 -11.034 12.900 1.00 71.25 493 LEU A C 1
ATOM 3809 O O . LEU A 1 493 ? 22.671 -12.048 12.494 1.00 71.25 493 LEU A O 1
ATOM 3813 N N . VAL A 1 494 ? 22.285 -10.598 14.143 1.00 60.44 494 VAL A N 1
ATOM 3814 C CA . VAL A 1 494 ? 22.988 -11.391 15.162 1.00 60.44 494 VAL A CA 1
ATOM 3815 C C . VAL A 1 494 ? 22.207 -12.691 15.408 1.00 60.44 494 VAL A C 1
ATOM 3817 O O . VAL A 1 494 ? 21.036 -12.646 15.796 1.00 60.44 494 VAL A O 1
ATOM 3820 N N . SER A 1 495 ? 22.822 -13.844 15.121 1.00 60.78 495 SER A N 1
ATOM 3821 C CA . SER A 1 495 ? 22.101 -15.114 14.917 1.00 60.78 495 SER A CA 1
ATOM 3822 C C . SER A 1 495 ? 22.725 -16.389 15.539 1.00 60.78 495 SER A C 1
ATOM 3824 O O . SER A 1 495 ? 22.339 -17.483 15.135 1.00 60.78 495 SER A O 1
ATOM 3826 N N . PRO A 1 496 ? 23.643 -16.320 16.516 1.00 62.75 496 PRO A N 1
ATOM 3827 C CA . PRO A 1 496 ? 23.763 -17.407 17.516 1.00 62.75 496 PRO A CA 1
ATOM 3828 C C . PRO A 1 496 ? 23.019 -17.129 18.830 1.00 62.75 496 PRO A C 1
ATOM 3830 O O . PRO A 1 496 ? 22.398 -18.017 19.414 1.00 62.75 496 PRO A O 1
ATOM 3833 N N . GLU A 1 497 ? 23.024 -15.882 19.295 1.00 69.81 497 GLU A N 1
ATOM 3834 C CA . GLU A 1 497 ? 22.482 -15.488 20.598 1.00 69.81 497 GLU A CA 1
ATOM 3835 C C . GLU A 1 497 ? 20.953 -15.552 20.623 1.00 69.81 497 GLU A C 1
ATOM 3837 O O . GLU A 1 497 ? 20.355 -15.928 21.633 1.00 69.81 497 GLU A O 1
ATOM 3842 N N . THR A 1 498 ? 20.303 -15.224 19.503 1.00 76.62 498 THR A N 1
ATOM 3843 C CA . THR A 1 498 ? 18.845 -15.331 19.351 1.00 76.62 498 THR A CA 1
ATOM 3844 C C . THR A 1 498 ? 18.386 -16.785 19.294 1.00 76.62 498 THR A C 1
ATOM 3846 O O . THR A 1 498 ? 17.377 -17.124 19.914 1.00 76.62 498 THR A O 1
ATOM 3849 N N . ASP A 1 499 ? 19.148 -17.658 18.633 1.00 76.88 499 ASP A N 1
ATOM 3850 C CA . ASP A 1 499 ? 18.892 -19.101 18.603 1.00 76.88 499 ASP A CA 1
ATOM 3851 C C . ASP A 1 499 ? 19.101 -19.725 19.987 1.00 76.88 499 ASP A C 1
ATOM 3853 O O . ASP A 1 499 ? 18.200 -20.382 20.513 1.00 76.88 499 ASP A O 1
ATOM 3857 N N . ALA A 1 500 ? 20.208 -19.405 20.662 1.00 82.94 500 ALA A N 1
ATOM 3858 C CA . ALA A 1 500 ? 20.437 -19.808 22.048 1.00 82.94 500 ALA A CA 1
ATOM 3859 C C . ALA A 1 500 ? 19.319 -19.317 22.981 1.00 82.94 500 ALA A C 1
ATOM 3861 O O . ALA A 1 500 ? 18.858 -20.052 23.861 1.00 82.94 500 ALA A O 1
ATOM 3862 N N . LYS A 1 501 ? 18.824 -18.090 22.769 1.00 89.00 501 LYS A N 1
ATOM 3863 C CA . LYS A 1 501 ? 17.716 -17.545 23.553 1.00 89.00 501 LYS A CA 1
ATOM 3864 C C . LYS A 1 501 ? 16.403 -18.285 23.298 1.00 89.00 501 LYS A C 1
ATOM 3866 O O . LYS A 1 501 ? 15.699 -18.559 24.269 1.00 89.00 501 LYS A O 1
ATOM 3871 N N . ARG A 1 502 ? 16.088 -18.664 22.053 1.00 89.81 502 ARG A N 1
ATOM 3872 C CA . ARG A 1 502 ? 14.923 -19.511 21.722 1.00 89.81 502 ARG A CA 1
ATOM 3873 C C . ARG A 1 502 ? 14.994 -20.858 22.430 1.00 89.81 502 ARG A C 1
ATOM 3875 O O . ARG A 1 502 ? 14.007 -21.269 23.031 1.00 89.81 502 ARG A O 1
ATOM 3882 N N . LEU A 1 503 ? 16.159 -21.503 22.438 1.00 91.00 503 LEU A N 1
ATOM 3883 C CA . LEU A 1 503 ? 16.358 -22.776 23.137 1.00 91.00 503 LEU A CA 1
ATOM 3884 C C . LEU A 1 503 ? 16.251 -22.632 24.661 1.00 91.00 503 LEU A C 1
ATOM 3886 O O . LEU A 1 503 ? 15.648 -23.472 25.327 1.00 91.00 503 LEU A O 1
ATOM 3890 N N . SER A 1 504 ? 16.763 -21.536 25.223 1.00 91.50 504 SER A N 1
ATOM 3891 C CA . SER A 1 504 ? 16.584 -21.210 26.642 1.00 91.50 504 SER A CA 1
ATOM 3892 C C . SER A 1 504 ? 15.106 -20.998 27.001 1.00 91.50 504 SER A C 1
ATOM 3894 O O . SER A 1 504 ? 14.643 -21.517 28.017 1.00 91.50 504 SER A O 1
ATOM 3896 N N . LEU A 1 505 ? 14.345 -20.292 26.158 1.00 93.69 505 LEU A N 1
ATOM 3897 C CA . LEU A 1 505 ? 12.904 -20.081 26.340 1.00 93.69 505 LEU A CA 1
ATOM 3898 C C . LEU A 1 505 ? 12.109 -21.383 26.184 1.00 93.69 505 LEU A C 1
ATOM 3900 O O . LEU A 1 505 ? 11.211 -21.643 26.979 1.00 93.69 505 LEU A O 1
ATOM 3904 N N . LEU A 1 506 ? 12.472 -22.224 25.211 1.00 93.62 506 LEU A N 1
ATOM 3905 C CA . LEU A 1 506 ? 11.926 -23.570 25.042 1.00 93.62 506 LEU A CA 1
ATOM 3906 C C . LEU A 1 506 ? 12.124 -24.399 26.315 1.00 93.62 506 LEU A C 1
ATOM 3908 O O . LEU A 1 506 ? 11.195 -25.066 26.758 1.00 93.62 506 LEU A O 1
ATOM 3912 N N . ARG A 1 507 ? 13.314 -24.337 26.924 1.00 92.44 507 ARG A N 1
ATOM 3913 C CA . ARG A 1 507 ? 13.634 -25.059 28.162 1.00 92.44 507 ARG A CA 1
ATOM 3914 C C . ARG A 1 507 ? 12.825 -24.557 29.361 1.00 92.44 507 ARG A C 1
ATOM 3916 O O . ARG A 1 507 ? 12.392 -25.372 30.171 1.00 92.44 507 ARG A O 1
ATOM 3923 N N . GLU A 1 508 ? 12.608 -23.244 29.471 1.00 92.75 508 GLU A N 1
ATOM 3924 C CA . GLU A 1 508 ? 11.741 -22.646 30.501 1.00 92.75 508 GLU A CA 1
ATOM 3925 C C . GLU A 1 508 ? 10.273 -23.066 30.306 1.00 92.75 508 GLU A C 1
ATOM 3927 O O . GLU A 1 508 ? 9.572 -23.351 31.275 1.00 92.75 508 GLU A O 1
ATOM 3932 N N . LEU A 1 509 ? 9.822 -23.147 29.052 1.00 92.88 509 LEU A N 1
ATOM 3933 C CA . LEU A 1 509 ? 8.453 -23.509 28.691 1.00 92.88 509 LEU A CA 1
ATOM 3934 C C . LEU A 1 509 ? 8.174 -25.014 28.827 1.00 92.88 509 LEU A C 1
ATOM 3936 O O . LEU A 1 509 ? 7.091 -25.406 29.253 1.00 92.88 509 LEU A O 1
ATOM 3940 N N . LEU A 1 510 ? 9.148 -25.853 28.470 1.00 93.12 510 LEU A N 1
ATOM 3941 C CA . LEU A 1 510 ? 9.064 -27.313 28.457 1.00 93.12 510 LEU A CA 1
ATOM 3942 C C . LEU A 1 510 ? 10.244 -27.925 29.241 1.00 93.12 510 LEU A C 1
ATOM 3944 O O . LEU A 1 510 ? 11.137 -28.546 28.656 1.00 93.12 510 LEU A O 1
ATOM 3948 N N . PRO A 1 511 ? 10.249 -27.828 30.585 1.00 91.31 511 PRO A N 1
ATOM 3949 C CA . PRO A 1 511 ? 11.351 -28.303 31.428 1.00 91.31 511 PRO A CA 1
ATOM 3950 C C . PRO A 1 511 ? 11.500 -29.836 31.457 1.00 91.31 511 PRO A C 1
ATOM 3952 O O . PRO A 1 511 ? 12.471 -30.356 32.007 1.00 91.31 511 PRO A O 1
ATOM 3955 N N . GLY A 1 512 ? 10.585 -30.592 30.848 1.00 90.56 512 GLY A N 1
ATOM 3956 C CA . GLY A 1 512 ? 10.723 -32.038 30.631 1.00 90.56 512 GLY A CA 1
ATOM 3957 C C . GLY A 1 512 ? 11.252 -32.425 29.244 1.00 90.56 512 GLY A C 1
ATOM 3958 O O . GLY A 1 512 ? 11.567 -33.592 29.022 1.00 90.56 512 GLY A O 1
ATOM 3959 N N . ALA A 1 513 ? 11.344 -31.480 28.303 1.00 93.12 513 ALA A N 1
ATOM 3960 C CA . ALA A 1 513 ? 11.764 -31.780 26.939 1.00 93.12 513 ALA A CA 1
ATOM 3961 C C . ALA A 1 513 ? 13.279 -32.022 26.861 1.00 93.12 513 ALA A C 1
ATOM 3963 O O . ALA A 1 513 ? 14.069 -31.279 27.446 1.00 93.12 513 ALA A O 1
ATOM 3964 N N . GLN A 1 514 ? 13.654 -33.066 26.125 1.00 93.81 514 GLN A N 1
ATOM 3965 C CA . GLN A 1 514 ? 15.023 -33.497 25.850 1.00 93.81 514 GLN A CA 1
ATOM 3966 C C . GLN A 1 514 ? 15.275 -33.600 24.343 1.00 93.81 514 GLN A C 1
ATOM 3968 O O . GLN A 1 514 ? 16.286 -33.101 23.873 1.00 93.81 514 GLN A O 1
ATOM 3973 N N . ARG A 1 515 ? 14.373 -34.214 23.568 1.00 96.69 515 ARG A N 1
ATOM 3974 C CA . ARG A 1 515 ? 14.509 -34.387 22.114 1.00 96.69 515 ARG A CA 1
ATOM 3975 C C . ARG A 1 515 ? 13.781 -33.278 21.374 1.00 96.69 515 ARG A C 1
ATOM 3977 O O . ARG A 1 515 ? 12.556 -33.197 21.451 1.00 96.69 515 ARG A O 1
ATOM 3984 N N . ILE A 1 516 ? 14.517 -32.449 20.646 1.00 96.69 516 ILE A N 1
ATOM 3985 C CA . ILE A 1 516 ? 13.967 -31.275 19.961 1.00 96.69 516 ILE A CA 1
ATOM 3986 C C . ILE A 1 516 ? 14.184 -31.426 18.462 1.00 96.69 516 ILE A C 1
ATOM 3988 O O . ILE A 1 516 ? 15.311 -31.629 18.029 1.00 96.69 516 ILE A O 1
ATOM 3992 N N . GLY A 1 517 ? 13.119 -31.349 17.673 1.00 94.44 517 GLY A N 1
ATOM 3993 C CA . GLY A 1 517 ? 13.227 -31.304 16.221 1.00 94.44 517 GLY A CA 1
ATOM 3994 C C . GLY A 1 517 ? 13.667 -29.931 15.744 1.00 94.44 517 GLY A C 1
ATOM 3995 O O . GLY A 1 517 ? 13.214 -28.924 16.281 1.00 94.44 517 GLY A O 1
ATOM 3996 N N . GLU A 1 518 ? 14.488 -29.886 14.705 1.00 90.12 518 GLU A N 1
ATOM 3997 C CA . GLU A 1 518 ? 14.797 -28.656 13.981 1.00 90.12 518 GLU A CA 1
ATOM 3998 C C . GLU A 1 518 ? 14.850 -28.959 12.483 1.00 90.12 518 GLU A C 1
ATOM 4000 O O . GLU A 1 518 ? 15.490 -29.922 12.050 1.00 90.12 518 GLU A O 1
ATOM 4005 N N . LEU A 1 519 ? 14.138 -28.148 11.699 1.00 84.62 519 LEU A N 1
ATOM 4006 C CA . LEU A 1 519 ? 14.181 -28.225 10.241 1.00 84.62 519 LEU A CA 1
ATOM 4007 C C . LEU A 1 519 ? 15.349 -27.381 9.738 1.00 84.62 519 LEU A C 1
ATOM 4009 O O . LEU A 1 519 ? 15.507 -26.242 10.167 1.00 84.62 519 LEU A O 1
ATOM 4013 N N . ILE A 1 520 ? 16.133 -27.923 8.813 1.00 78.50 520 ILE A N 1
ATOM 4014 C CA . ILE A 1 520 ? 17.304 -27.258 8.237 1.00 78.50 520 ILE A CA 1
ATOM 4015 C C . ILE A 1 520 ? 17.094 -27.100 6.740 1.00 78.50 520 ILE A C 1
ATOM 4017 O O . ILE A 1 520 ? 16.778 -28.067 6.057 1.00 78.50 520 ILE A O 1
ATOM 4021 N N . ASN A 1 521 ? 17.328 -25.900 6.213 1.00 74.88 521 ASN A N 1
ATOM 4022 C CA . ASN A 1 521 ? 17.457 -25.705 4.777 1.00 74.88 521 ASN A CA 1
ATOM 4023 C C . ASN A 1 521 ? 18.929 -25.916 4.391 1.00 74.88 521 ASN A C 1
ATOM 4025 O O . ASN A 1 521 ? 19.754 -25.043 4.691 1.00 74.88 521 ASN A O 1
ATOM 4029 N N . PRO A 1 522 ? 19.281 -27.039 3.737 1.00 73.62 522 PRO A N 1
ATOM 4030 C CA . PRO A 1 522 ? 20.665 -27.331 3.394 1.00 73.62 522 PRO A CA 1
ATOM 4031 C C . PRO A 1 522 ? 21.232 -26.331 2.383 1.00 73.62 522 PRO A C 1
ATOM 4033 O O . PRO A 1 522 ? 22.444 -26.164 2.337 1.00 73.62 522 PRO A O 1
ATOM 4036 N N . GLU A 1 523 ? 20.403 -25.610 1.625 1.00 69.69 523 GLU A N 1
ATOM 4037 C CA . GLU A 1 523 ? 20.873 -24.595 0.675 1.00 69.69 523 GLU A CA 1
ATOM 4038 C C . GLU A 1 523 ? 21.349 -23.308 1.368 1.00 69.69 523 GLU A C 1
ATOM 4040 O O . GLU A 1 523 ? 22.136 -22.549 0.800 1.00 69.69 523 GLU A O 1
ATOM 4045 N N . ASN A 1 524 ? 20.962 -23.072 2.629 1.00 66.31 524 ASN A N 1
ATOM 4046 C CA . ASN A 1 524 ? 21.411 -21.897 3.368 1.00 66.31 524 ASN A CA 1
ATOM 4047 C C . ASN A 1 524 ? 22.831 -22.093 3.927 1.00 66.31 524 ASN A C 1
ATOM 4049 O O . ASN A 1 524 ? 23.071 -22.763 4.936 1.00 66.31 524 ASN A O 1
ATOM 4053 N N . THR A 1 525 ? 23.799 -21.442 3.284 1.00 66.88 525 THR A N 1
ATOM 4054 C CA . THR A 1 525 ? 25.222 -21.507 3.643 1.00 66.88 525 THR A CA 1
ATOM 4055 C C . THR A 1 525 ? 25.515 -21.021 5.069 1.00 66.88 525 THR A C 1
ATOM 4057 O O . THR A 1 525 ? 26.446 -21.528 5.696 1.00 66.88 525 THR A O 1
ATOM 4060 N N . PHE A 1 526 ? 24.733 -20.086 5.619 1.00 67.94 526 PHE A N 1
ATOM 4061 C CA . PHE A 1 526 ? 24.906 -19.631 7.002 1.00 67.94 526 PHE A CA 1
ATOM 4062 C C . PHE A 1 526 ? 24.501 -20.707 8.018 1.00 67.94 526 PHE A C 1
ATOM 4064 O O . PHE A 1 526 ? 25.226 -20.949 8.984 1.00 67.94 526 PHE A O 1
ATOM 4071 N N . ILE A 1 527 ? 23.385 -21.401 7.784 1.00 71.69 527 ILE A N 1
ATOM 4072 C CA . ILE A 1 527 ? 22.940 -22.492 8.662 1.00 71.69 527 ILE A CA 1
ATOM 4073 C C . ILE A 1 527 ? 23.945 -23.631 8.636 1.00 71.69 527 ILE A C 1
ATOM 4075 O O . ILE A 1 527 ? 24.396 -24.061 9.693 1.00 71.69 527 ILE A O 1
ATOM 4079 N N . ARG A 1 528 ? 24.406 -24.024 7.441 1.00 74.12 528 ARG A N 1
ATOM 4080 C CA . ARG A 1 528 ? 25.468 -25.031 7.300 1.00 74.12 528 ARG A CA 1
ATOM 4081 C C . ARG A 1 528 ? 26.716 -24.675 8.110 1.00 74.12 528 ARG A C 1
ATOM 4083 O O . ARG A 1 528 ? 27.258 -25.530 8.803 1.00 74.12 528 ARG A O 1
ATOM 4090 N N . LYS A 1 529 ? 27.161 -23.414 8.056 1.00 73.88 529 LYS A N 1
ATOM 4091 C CA . LYS A 1 529 ? 28.350 -22.946 8.790 1.00 73.88 529 LYS A CA 1
ATOM 4092 C C . LYS A 1 529 ? 28.130 -22.845 10.303 1.00 73.88 529 LYS A C 1
ATOM 4094 O O . LYS A 1 529 ? 29.053 -23.137 11.0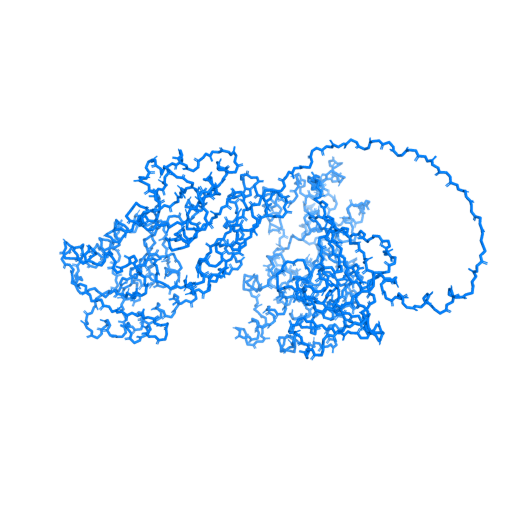56 1.00 73.88 529 LYS A O 1
ATOM 4099 N N . SER A 1 530 ? 26.931 -22.463 10.748 1.00 75.00 530 SER A N 1
ATOM 4100 C CA . SER A 1 530 ? 26.592 -22.308 12.175 1.00 75.00 530 SER A CA 1
ATOM 4101 C C . SER A 1 530 ? 26.135 -23.607 12.854 1.00 75.00 530 SER A C 1
ATOM 4103 O O . SER A 1 530 ? 25.970 -23.641 14.072 1.00 75.00 530 SER A O 1
ATOM 4105 N N . GLN A 1 531 ? 25.973 -24.701 12.103 1.00 80.88 531 GLN A N 1
ATOM 4106 C CA . GLN A 1 531 ? 25.364 -25.939 12.592 1.00 80.88 531 GLN A CA 1
ATOM 4107 C C . GLN A 1 531 ? 26.094 -26.565 13.787 1.00 80.88 531 GLN A C 1
ATOM 4109 O O . GLN A 1 531 ? 25.466 -26.933 14.779 1.00 80.88 531 GLN A O 1
ATOM 4114 N N . ALA A 1 532 ? 27.424 -26.666 13.718 1.00 84.25 532 ALA A N 1
ATOM 4115 C CA . ALA A 1 532 ? 28.221 -27.272 14.785 1.00 84.25 532 ALA A CA 1
ATOM 4116 C C . ALA A 1 532 ? 28.180 -26.451 16.085 1.00 84.25 532 ALA A C 1
ATOM 4118 O O . ALA A 1 532 ? 28.239 -27.009 17.180 1.00 84.25 532 ALA A O 1
ATOM 4119 N N . GLU A 1 533 ? 28.083 -25.126 15.975 1.00 83.25 533 GLU A N 1
ATOM 4120 C CA . GLU A 1 533 ? 27.918 -24.232 17.121 1.00 83.25 533 GLU A CA 1
ATOM 4121 C C . GLU A 1 533 ? 26.515 -24.362 17.719 1.00 83.25 533 GLU A C 1
ATOM 4123 O O . GLU A 1 533 ? 26.384 -24.551 18.928 1.00 83.25 533 GLU A O 1
ATOM 4128 N N . ASN A 1 534 ? 25.479 -24.372 16.876 1.00 85.44 534 ASN A N 1
ATOM 4129 C CA . ASN A 1 534 ? 24.098 -24.586 17.304 1.00 85.44 534 ASN A CA 1
ATOM 4130 C C . ASN A 1 534 ? 23.949 -25.921 18.053 1.00 85.44 534 ASN A C 1
ATOM 4132 O O . ASN A 1 534 ? 23.391 -25.971 19.148 1.00 85.44 534 ASN A O 1
ATOM 4136 N N . GLU A 1 535 ? 24.538 -27.003 17.535 1.00 89.75 535 GLU A N 1
ATOM 4137 C CA . GLU A 1 535 ? 24.518 -28.308 18.198 1.00 89.75 535 GLU A CA 1
ATOM 4138 C C . GLU A 1 535 ? 25.188 -28.278 19.586 1.00 89.75 535 GLU A C 1
ATOM 4140 O O . GLU A 1 535 ? 24.685 -28.892 20.532 1.00 89.75 535 GLU A O 1
ATOM 4145 N N . ARG A 1 536 ? 26.286 -27.525 19.759 1.00 89.12 536 ARG A N 1
ATOM 4146 C CA . ARG A 1 536 ? 26.897 -27.318 21.087 1.00 89.12 536 ARG A CA 1
ATOM 4147 C C . ARG A 1 536 ? 25.950 -26.581 22.030 1.00 89.12 536 ARG A C 1
ATOM 4149 O O . ARG A 1 536 ? 25.872 -26.957 23.198 1.00 89.12 536 ARG A O 1
ATOM 4156 N N . THR A 1 537 ? 25.207 -25.595 21.535 1.00 89.62 537 THR A N 1
ATOM 4157 C CA . THR A 1 537 ? 24.195 -24.870 22.315 1.00 89.62 537 THR A CA 1
ATOM 4158 C C . THR A 1 537 ? 23.087 -25.803 22.800 1.00 89.62 537 THR A C 1
ATOM 4160 O O . THR A 1 537 ? 22.796 -25.809 23.998 1.00 89.62 537 THR A O 1
ATOM 4163 N N . TYR A 1 538 ? 22.540 -26.665 21.934 1.00 92.44 538 TYR A N 1
ATOM 4164 C CA . TYR A 1 538 ? 21.582 -27.701 22.348 1.00 92.44 538 TYR A CA 1
ATOM 4165 C C . TYR A 1 538 ? 22.145 -28.577 23.471 1.00 92.44 538 TYR A C 1
ATOM 4167 O O . TYR A 1 538 ? 21.524 -28.704 24.529 1.00 92.44 538 TYR A O 1
ATOM 4175 N N . ARG A 1 539 ? 23.354 -29.122 23.279 1.00 91.31 539 ARG A N 1
ATOM 4176 C CA . ARG A 1 539 ? 24.004 -29.990 24.274 1.00 91.31 539 ARG A CA 1
ATOM 4177 C C . ARG A 1 539 ? 24.245 -29.267 25.603 1.00 91.31 539 ARG A C 1
ATOM 4179 O O . ARG A 1 539 ? 24.018 -29.857 26.654 1.00 91.31 539 ARG A O 1
ATOM 4186 N N . SER A 1 540 ? 24.640 -27.991 25.571 1.00 90.69 540 SER A N 1
ATOM 4187 C CA . SER A 1 540 ? 24.862 -27.172 26.776 1.00 90.69 540 SER A CA 1
ATOM 4188 C C . SER A 1 540 ? 23.591 -26.959 27.609 1.00 90.69 540 SER A C 1
ATOM 4190 O O . SER A 1 540 ? 23.666 -26.791 28.823 1.00 90.69 540 SER A O 1
ATOM 4192 N N . LEU A 1 541 ? 22.420 -27.023 26.967 1.00 90.50 541 LEU A N 1
ATOM 4193 C CA . LEU A 1 541 ? 21.106 -26.917 27.602 1.00 90.50 541 LEU A CA 1
ATOM 4194 C C . LEU A 1 541 ? 20.507 -28.287 27.970 1.00 90.50 541 LEU A C 1
ATOM 4196 O O . LEU A 1 541 ? 19.360 -28.355 28.417 1.00 90.50 541 LEU A O 1
ATOM 4200 N N . GLY A 1 542 ? 21.262 -29.378 27.783 1.00 90.81 542 GLY A N 1
ATOM 4201 C CA . GLY A 1 542 ? 20.799 -30.746 28.025 1.00 90.81 542 GLY A CA 1
ATOM 4202 C C . GLY A 1 542 ? 19.779 -31.240 26.994 1.00 90.81 542 GLY A C 1
ATOM 4203 O O . GLY A 1 542 ? 18.994 -32.140 27.290 1.00 90.81 542 GLY A O 1
ATOM 4204 N N . LEU A 1 543 ? 19.761 -30.639 25.802 1.00 94.88 543 LEU A N 1
ATOM 4205 C CA . LEU A 1 543 ? 18.858 -30.979 24.709 1.00 94.88 543 LEU A CA 1
ATOM 4206 C C . LEU A 1 543 ? 19.588 -31.823 23.651 1.00 94.88 543 LEU A C 1
ATOM 4208 O O . LEU A 1 543 ? 20.770 -31.632 23.370 1.00 94.88 543 LEU A O 1
ATOM 4212 N N . SER A 1 544 ? 18.860 -32.752 23.043 1.00 95.62 544 SER A N 1
ATOM 4213 C CA . SER A 1 544 ? 19.293 -33.621 21.949 1.00 95.62 544 SER A CA 1
ATOM 4214 C C . SER A 1 544 ? 18.558 -33.216 20.668 1.00 95.62 544 SER A C 1
ATOM 4216 O O . SER A 1 544 ? 17.353 -33.478 20.559 1.00 95.62 544 SER A O 1
ATOM 4218 N N . PRO A 1 545 ? 19.230 -32.558 19.710 1.00 94.25 545 PRO A N 1
ATOM 4219 C CA . PRO A 1 545 ? 18.575 -32.105 18.496 1.00 94.25 545 PRO A CA 1
ATOM 4220 C C . PRO A 1 545 ? 18.325 -33.262 17.518 1.00 94.25 545 PRO A C 1
ATOM 4222 O O . PRO A 1 545 ? 19.130 -34.182 17.373 1.00 94.25 545 PRO A O 1
ATOM 4225 N N . ILE A 1 546 ? 17.195 -33.194 16.821 1.00 94.94 546 ILE A N 1
ATOM 4226 C CA . ILE A 1 546 ? 16.802 -34.046 15.701 1.00 94.94 546 ILE A CA 1
ATOM 4227 C C . ILE A 1 546 ? 16.757 -33.139 14.475 1.00 94.94 546 ILE A C 1
ATOM 4229 O O . ILE A 1 546 ? 15.743 -32.503 14.193 1.00 94.94 546 ILE A O 1
ATOM 4233 N N . PHE A 1 547 ? 17.879 -33.069 13.768 1.00 90.88 547 PHE A N 1
ATOM 4234 C CA . PHE A 1 547 ? 17.984 -32.293 12.542 1.00 90.88 547 PHE A CA 1
ATOM 4235 C C . PHE A 1 547 ? 17.365 -33.059 11.372 1.00 90.88 547 PHE A C 1
ATOM 4237 O O . PHE A 1 547 ? 17.706 -34.225 11.147 1.00 90.88 547 PHE A O 1
ATOM 4244 N N . ILE A 1 548 ? 16.451 -32.409 10.651 1.00 88.56 548 ILE A N 1
ATOM 4245 C CA . ILE A 1 548 ? 15.878 -32.904 9.397 1.00 88.56 548 ILE A CA 1
ATOM 4246 C C . ILE A 1 548 ? 16.116 -31.854 8.318 1.00 88.56 548 ILE A C 1
ATOM 4248 O O . ILE A 1 548 ? 15.667 -30.715 8.442 1.00 88.56 548 ILE A O 1
ATOM 4252 N N . GLU A 1 549 ? 16.827 -32.240 7.265 1.00 86.50 549 GLU A N 1
ATOM 4253 C CA . GLU A 1 549 ? 17.043 -31.384 6.103 1.00 86.50 549 GLU A CA 1
ATOM 4254 C C . GLU A 1 549 ? 15.787 -31.349 5.228 1.00 86.50 549 GLU A C 1
ATOM 4256 O O . GLU A 1 549 ? 15.155 -32.376 4.983 1.00 86.50 549 GLU A O 1
ATOM 4261 N N . VAL A 1 550 ? 15.421 -30.153 4.774 1.00 79.38 550 VAL A N 1
ATOM 4262 C CA . VAL A 1 550 ? 14.267 -29.904 3.912 1.00 79.38 550 VAL A CA 1
ATOM 4263 C C . VAL A 1 550 ? 14.699 -28.941 2.815 1.00 79.38 550 VAL A C 1
ATOM 4265 O O . VAL A 1 550 ? 14.983 -27.774 3.091 1.00 79.38 550 VAL A O 1
ATOM 4268 N N . ALA A 1 551 ? 14.747 -29.420 1.573 1.00 71.44 551 ALA A N 1
ATOM 4269 C CA . ALA A 1 551 ? 15.177 -28.626 0.422 1.00 71.44 551 ALA A CA 1
ATOM 4270 C C . ALA A 1 551 ? 13.980 -28.045 -0.349 1.00 71.44 551 ALA A C 1
ATOM 4272 O O . ALA A 1 551 ? 14.072 -26.954 -0.915 1.00 71.44 551 ALA A O 1
ATOM 4273 N N . ALA A 1 552 ? 12.829 -28.732 -0.342 1.00 69.56 552 ALA A N 1
ATOM 4274 C CA . ALA A 1 552 ? 11.630 -28.316 -1.074 1.00 69.56 552 ALA A CA 1
ATOM 4275 C C . ALA A 1 552 ? 10.366 -28.224 -0.200 1.00 69.56 552 ALA A C 1
ATOM 4277 O O . ALA A 1 552 ? 10.176 -28.946 0.771 1.00 69.56 552 ALA A O 1
ATOM 4278 N N . ALA A 1 553 ? 9.454 -27.311 -0.553 1.00 65.44 553 ALA A N 1
ATOM 4279 C CA . ALA A 1 553 ? 8.284 -27.012 0.286 1.00 65.44 553 ALA A CA 1
ATOM 4280 C C . ALA A 1 553 ? 7.326 -28.202 0.409 1.00 65.44 553 ALA A C 1
ATOM 4282 O O . ALA A 1 553 ? 6.680 -28.372 1.438 1.00 65.44 553 ALA A O 1
ATOM 4283 N N . GLY A 1 554 ? 7.252 -29.027 -0.639 1.00 72.56 554 GLY A N 1
ATOM 4284 C CA . GLY A 1 554 ? 6.451 -30.250 -0.641 1.00 72.56 554 GLY A CA 1
ATOM 4285 C C . GLY A 1 554 ? 6.954 -31.320 0.334 1.00 72.56 554 GLY A C 1
ATOM 4286 O O . GLY A 1 554 ? 6.230 -32.269 0.604 1.00 72.56 554 GLY A O 1
ATOM 4287 N N . GLU A 1 555 ? 8.160 -31.169 0.888 1.00 80.69 555 GLU A N 1
ATOM 4288 C CA . GLU A 1 555 ? 8.760 -32.121 1.830 1.00 80.69 555 GLU A CA 1
ATOM 4289 C C . GLU A 1 555 ? 8.421 -31.793 3.293 1.00 80.69 555 GLU A C 1
ATOM 4291 O O . GLU A 1 555 ? 8.622 -32.631 4.171 1.00 80.69 555 GLU A O 1
ATOM 4296 N N . LEU A 1 556 ? 7.878 -30.600 3.573 1.00 80.50 556 LEU A N 1
ATOM 4297 C CA . LEU A 1 556 ? 7.690 -30.085 4.935 1.00 80.50 556 LEU A CA 1
ATOM 4298 C C . LEU A 1 556 ? 6.774 -30.965 5.793 1.00 80.50 556 LEU A C 1
ATOM 4300 O O . LEU A 1 556 ? 7.101 -31.239 6.946 1.00 80.50 556 LEU A O 1
ATOM 4304 N N . GLU A 1 557 ? 5.647 -31.434 5.251 1.00 84.69 557 GLU A N 1
ATOM 4305 C CA . GLU A 1 557 ? 4.727 -32.290 6.012 1.00 84.69 557 GLU A CA 1
ATOM 4306 C C . GLU A 1 557 ? 5.387 -33.618 6.403 1.00 84.69 557 GLU A C 1
ATOM 4308 O O . GLU A 1 557 ? 5.304 -34.035 7.559 1.00 84.69 557 GLU A O 1
ATOM 4313 N N . ASN A 1 558 ? 6.101 -34.245 5.464 1.00 88.19 558 ASN A N 1
ATOM 4314 C CA . ASN A 1 558 ? 6.812 -35.500 5.704 1.00 88.19 558 ASN A CA 1
ATOM 4315 C C . ASN A 1 558 ? 7.967 -35.309 6.695 1.00 88.19 558 ASN A C 1
ATOM 4317 O O . ASN A 1 558 ? 8.157 -36.140 7.581 1.00 88.19 558 ASN A O 1
ATOM 4321 N N . ALA A 1 559 ? 8.703 -34.201 6.591 1.00 89.31 559 ALA A N 1
ATOM 4322 C CA . ALA A 1 559 ? 9.781 -33.863 7.512 1.00 89.31 559 ALA A CA 1
ATOM 4323 C C . ALA A 1 559 ? 9.273 -33.676 8.951 1.00 89.31 559 ALA A C 1
ATOM 4325 O O . ALA A 1 559 ? 9.865 -34.199 9.894 1.00 89.31 559 ALA A O 1
ATOM 4326 N N . ILE A 1 560 ? 8.144 -32.987 9.136 1.00 90.94 560 ILE A N 1
ATOM 4327 C CA . ILE A 1 560 ? 7.537 -32.782 10.460 1.00 90.94 560 ILE A CA 1
ATOM 4328 C C . ILE A 1 560 ? 6.981 -34.097 11.022 1.00 90.94 560 ILE A C 1
ATOM 4330 O O . ILE A 1 560 ? 7.158 -34.386 12.209 1.00 90.94 560 ILE A O 1
ATOM 4334 N N . ALA A 1 561 ? 6.362 -34.927 10.179 1.00 91.88 561 ALA A N 1
ATOM 4335 C CA . ALA A 1 561 ? 5.930 -36.264 10.574 1.00 91.88 561 ALA A CA 1
ATOM 4336 C C . ALA A 1 561 ? 7.119 -37.132 11.023 1.00 91.88 561 ALA A C 1
ATOM 4338 O O . ALA A 1 561 ? 7.020 -37.851 12.018 1.00 91.88 561 ALA A O 1
ATOM 4339 N N . GLU A 1 562 ? 8.262 -37.027 10.343 1.00 94.06 562 GLU A N 1
ATOM 4340 C CA . GLU A 1 562 ? 9.497 -37.723 10.706 1.00 94.06 562 GLU A CA 1
ATOM 4341 C C . GLU A 1 562 ? 10.074 -37.226 12.040 1.00 94.06 562 GLU A C 1
ATOM 4343 O O . GLU A 1 562 ? 10.450 -38.039 12.889 1.00 94.06 562 GLU A O 1
ATOM 4348 N N . VAL A 1 563 ? 10.076 -35.910 12.282 1.00 94.31 563 VAL A N 1
ATOM 4349 C CA . VAL A 1 563 ? 10.436 -35.325 13.587 1.00 94.31 563 VAL A CA 1
ATOM 4350 C C . VAL A 1 563 ? 9.577 -35.925 14.707 1.00 94.31 563 VAL A C 1
ATOM 4352 O O . VAL A 1 563 ? 10.108 -36.367 15.732 1.00 94.31 563 VAL A O 1
ATOM 4355 N N . ALA A 1 564 ? 8.258 -35.995 14.502 1.00 94.19 564 ALA A N 1
ATOM 4356 C CA . ALA A 1 564 ? 7.332 -36.585 15.464 1.00 94.19 564 ALA A CA 1
ATOM 4357 C C . ALA A 1 564 ? 7.596 -38.087 15.670 1.00 94.19 564 ALA A C 1
ATOM 4359 O O . ALA A 1 564 ? 7.657 -38.558 16.806 1.00 94.19 564 ALA A O 1
ATOM 4360 N N . ARG A 1 565 ? 7.830 -38.842 14.587 1.00 95.62 565 ARG A N 1
ATOM 4361 C CA . ARG A 1 565 ? 8.120 -40.287 14.624 1.00 95.62 565 ARG A CA 1
ATOM 4362 C C . ARG A 1 565 ? 9.412 -40.604 15.379 1.00 95.62 565 ARG A C 1
ATOM 4364 O O . ARG A 1 565 ? 9.478 -41.603 16.093 1.00 95.62 565 ARG A O 1
ATOM 4371 N N . ARG A 1 566 ? 10.423 -39.736 15.274 1.00 96.56 566 ARG A N 1
ATOM 4372 C CA . ARG A 1 566 ? 11.678 -39.819 16.045 1.00 96.56 566 ARG A CA 1
ATOM 4373 C C . ARG A 1 566 ? 11.514 -39.386 17.510 1.00 96.56 566 ARG A C 1
ATOM 4375 O O . ARG A 1 566 ? 12.475 -39.429 18.281 1.00 96.56 566 ARG A O 1
ATOM 4382 N N . GLY A 1 567 ? 10.295 -39.025 17.913 1.00 94.56 567 GLY A N 1
ATOM 4383 C CA . GLY A 1 567 ? 9.909 -38.764 19.293 1.00 94.56 567 GLY A CA 1
ATOM 4384 C C . GLY A 1 567 ? 10.372 -37.408 19.814 1.00 94.56 567 GLY A C 1
ATOM 4385 O O . GLY A 1 567 ? 10.666 -37.289 21.010 1.00 94.56 567 GLY A O 1
ATOM 4386 N N . ALA A 1 568 ? 10.476 -36.413 18.931 1.00 96.75 568 ALA A N 1
ATOM 4387 C CA . ALA A 1 568 ? 10.671 -35.031 19.338 1.00 96.75 568 ALA A CA 1
ATOM 4388 C C . ALA A 1 568 ? 9.495 -34.541 20.195 1.00 96.75 568 ALA A C 1
ATOM 4390 O O . ALA A 1 568 ? 8.344 -34.903 19.967 1.00 96.75 568 ALA A O 1
ATOM 4391 N N . GLN A 1 569 ? 9.798 -33.704 21.181 1.00 96.31 569 GLN A N 1
ATOM 4392 C CA . GLN A 1 569 ? 8.827 -33.136 22.121 1.00 96.31 569 GLN A CA 1
ATOM 4393 C C . GLN A 1 569 ? 8.490 -31.679 21.797 1.00 96.31 569 GLN A C 1
ATOM 4395 O O . GLN A 1 569 ? 7.570 -31.119 22.383 1.00 96.31 569 GLN A O 1
ATOM 4400 N N . ALA A 1 570 ? 9.251 -31.066 20.894 1.00 96.12 570 ALA A N 1
ATOM 4401 C CA . ALA A 1 570 ? 9.009 -29.744 20.343 1.00 96.12 570 ALA A CA 1
ATOM 4402 C C . ALA A 1 570 ? 9.743 -29.601 19.007 1.00 96.12 570 ALA A C 1
ATOM 4404 O O . ALA A 1 570 ? 10.632 -30.398 18.690 1.00 96.12 570 ALA A O 1
ATOM 4405 N N . LEU A 1 571 ? 9.380 -28.569 18.256 1.00 93.50 571 LEU A N 1
ATOM 4406 C CA . LEU A 1 571 ? 9.974 -28.208 16.977 1.00 93.50 571 LEU A CA 1
ATOM 4407 C C . LEU A 1 571 ? 10.491 -26.766 17.032 1.00 93.50 571 LEU A C 1
ATOM 4409 O O . LEU A 1 571 ? 9.750 -25.846 17.373 1.00 93.50 571 LEU A O 1
ATOM 4413 N N . VAL A 1 572 ? 11.754 -26.561 16.679 1.00 89.81 572 VAL A N 1
ATOM 4414 C CA . VAL A 1 572 ? 12.361 -25.236 16.531 1.00 89.81 572 VAL A CA 1
ATOM 4415 C C . VAL A 1 572 ? 12.445 -24.890 15.049 1.00 89.81 572 VAL A C 1
ATOM 4417 O O . VAL A 1 572 ? 12.843 -25.716 14.228 1.00 89.81 572 VAL A O 1
ATOM 4420 N N . ILE A 1 573 ? 12.054 -23.661 14.711 1.00 81.44 573 ILE A N 1
ATOM 4421 C CA . ILE A 1 573 ? 12.153 -23.112 13.355 1.00 81.44 573 ILE A CA 1
ATOM 4422 C C . ILE A 1 573 ? 12.957 -21.813 13.428 1.00 81.44 573 ILE A C 1
ATOM 4424 O O . ILE A 1 573 ? 12.526 -20.834 14.047 1.00 81.44 573 ILE A O 1
ATOM 4428 N N . ARG A 1 574 ? 14.137 -21.813 12.804 1.00 76.19 574 ARG A N 1
ATOM 4429 C CA . ARG A 1 574 ? 15.020 -20.644 12.698 1.00 76.19 574 ARG A CA 1
ATOM 4430 C C . ARG A 1 574 ? 14.454 -19.593 11.731 1.00 76.19 574 ARG A C 1
ATOM 4432 O O . ARG A 1 574 ? 13.614 -19.886 10.887 1.00 76.19 574 ARG A O 1
ATOM 4439 N N . ALA A 1 575 ? 14.875 -18.339 11.907 1.00 60.38 575 ALA A N 1
ATOM 4440 C CA . ALA A 1 575 ? 14.305 -17.155 11.243 1.00 60.38 575 ALA A CA 1
ATOM 4441 C C . ALA A 1 575 ? 14.661 -17.004 9.747 1.00 60.38 575 ALA A C 1
ATOM 4443 O O . ALA A 1 575 ? 14.381 -15.976 9.142 1.00 60.38 575 ALA A O 1
ATOM 4444 N N . ASP A 1 576 ? 15.291 -18.002 9.144 1.00 59.34 576 ASP A N 1
ATOM 4445 C CA . ASP A 1 576 ? 15.775 -18.008 7.762 1.00 59.34 576 ASP A CA 1
ATOM 4446 C C . ASP A 1 576 ? 15.016 -19.013 6.874 1.00 59.34 576 ASP A C 1
ATOM 4448 O O . ASP A 1 576 ? 15.325 -19.217 5.697 1.00 59.34 576 ASP A O 1
ATOM 4452 N N . LEU A 1 577 ? 14.020 -19.667 7.467 1.00 52.09 577 LEU A N 1
ATOM 4453 C CA . LEU A 1 577 ? 13.331 -20.806 6.907 1.00 52.09 577 LEU A CA 1
ATOM 4454 C C . LEU A 1 577 ? 12.003 -20.352 6.295 1.00 52.09 577 LEU A C 1
ATOM 4456 O O . LEU A 1 577 ? 10.973 -20.316 6.961 1.00 52.09 577 LEU A O 1
ATOM 4460 N N . TRP A 1 578 ? 12.050 -20.173 4.972 1.00 54.28 578 TRP A N 1
ATOM 4461 C CA . TRP A 1 578 ? 10.910 -20.136 4.048 1.00 54.28 578 TRP A CA 1
ATOM 4462 C C . TRP A 1 578 ? 10.115 -18.822 4.014 1.00 54.28 578 TRP A C 1
ATOM 4464 O O . TRP A 1 578 ? 10.008 -18.090 4.985 1.00 54.28 578 TRP A O 1
ATOM 4474 N N . SER A 1 579 ? 9.568 -18.508 2.834 1.00 49.94 579 SER A N 1
ATOM 4475 C CA . SER A 1 579 ? 8.740 -17.319 2.630 1.00 49.94 579 SER A CA 1
ATOM 4476 C C . SER A 1 579 ? 7.448 -17.374 3.451 1.00 49.94 579 SER A C 1
ATOM 4478 O O . SER A 1 579 ? 6.908 -18.458 3.685 1.00 49.94 579 SER A O 1
ATOM 4480 N N . VAL A 1 580 ? 6.896 -16.193 3.761 1.00 49.94 580 VAL A N 1
ATOM 4481 C CA . VAL A 1 580 ? 5.610 -15.981 4.462 1.00 49.94 580 VAL A CA 1
ATOM 4482 C C . VAL A 1 580 ? 4.494 -16.915 3.978 1.00 49.94 580 VAL A C 1
ATOM 4484 O O . VAL A 1 580 ? 3.704 -17.426 4.766 1.00 49.94 580 VAL A O 1
ATOM 4487 N N . ALA A 1 581 ? 4.480 -17.233 2.681 1.00 48.69 581 ALA A N 1
ATOM 4488 C CA . ALA A 1 581 ? 3.510 -18.125 2.049 1.00 48.69 581 ALA A CA 1
ATOM 4489 C C . ALA A 1 581 ? 3.508 -19.581 2.570 1.00 48.69 581 ALA A C 1
ATOM 4491 O O . ALA A 1 581 ? 2.635 -20.356 2.182 1.00 48.69 581 ALA A O 1
ATOM 4492 N N . LYS A 1 582 ? 4.481 -19.991 3.395 1.00 65.81 582 LYS A N 1
ATOM 4493 C CA . LYS A 1 582 ? 4.656 -21.387 3.841 1.00 65.81 582 LYS A CA 1
ATOM 4494 C C . LYS A 1 582 ? 4.440 -21.593 5.345 1.00 65.81 582 LYS A C 1
ATOM 4496 O O . LYS A 1 582 ? 4.383 -22.743 5.780 1.00 65.81 582 LYS A O 1
ATOM 4501 N N . HIS A 1 583 ? 4.255 -20.522 6.121 1.00 74.69 583 HIS A N 1
ATOM 4502 C CA . HIS A 1 583 ? 4.087 -20.591 7.579 1.00 74.69 583 HIS A CA 1
ATOM 4503 C C . HIS A 1 583 ? 2.855 -21.414 7.983 1.00 74.69 583 HIS A C 1
ATOM 4505 O O . HIS A 1 583 ? 2.962 -22.304 8.825 1.00 74.69 583 HIS A O 1
ATOM 4511 N N . ASP A 1 584 ? 1.716 -21.209 7.313 1.00 75.44 584 ASP A N 1
ATOM 4512 C CA . ASP A 1 584 ? 0.470 -21.933 7.601 1.00 75.44 584 ASP A CA 1
ATOM 4513 C C . ASP A 1 584 ? 0.600 -23.443 7.384 1.00 75.44 584 ASP A C 1
ATOM 4515 O O . ASP A 1 584 ? 0.057 -24.241 8.147 1.00 75.44 584 ASP A O 1
ATOM 4519 N N . ALA A 1 585 ? 1.320 -23.870 6.344 1.00 77.12 585 ALA A N 1
ATOM 4520 C CA . ALA A 1 585 ? 1.522 -25.290 6.066 1.00 77.12 585 ALA A CA 1
ATOM 4521 C C . ALA A 1 585 ? 2.367 -25.953 7.163 1.00 77.12 585 ALA A C 1
ATOM 4523 O O . ALA A 1 585 ? 1.966 -26.982 7.710 1.00 77.12 585 ALA A O 1
ATOM 4524 N N . VAL A 1 586 ? 3.483 -25.318 7.535 1.00 81.44 586 VAL A N 1
ATOM 4525 C CA . VAL A 1 586 ? 4.364 -25.781 8.616 1.00 81.44 586 VAL A CA 1
ATOM 4526 C C . VAL A 1 586 ? 3.609 -25.846 9.938 1.00 81.44 586 VAL A C 1
ATOM 4528 O O . VAL A 1 586 ? 3.663 -26.859 10.637 1.00 81.44 586 VAL A O 1
ATOM 4531 N N . MET A 1 587 ? 2.852 -24.796 10.259 1.00 87.00 587 MET A N 1
ATOM 4532 C CA . MET A 1 587 ? 2.134 -24.729 11.520 1.00 87.00 587 MET A CA 1
ATOM 4533 C C . MET A 1 587 ? 0.982 -25.729 11.602 1.00 87.00 587 MET A C 1
ATOM 4535 O O . MET A 1 587 ? 0.828 -26.395 12.627 1.00 87.00 587 MET A O 1
ATOM 4539 N N . ARG A 1 588 ? 0.223 -25.924 10.515 1.00 85.44 588 ARG A N 1
ATOM 4540 C CA . ARG A 1 588 ? -0.811 -26.971 10.450 1.00 85.44 588 ARG A CA 1
ATOM 4541 C C . ARG A 1 588 ? -0.222 -28.366 10.637 1.00 85.44 588 ARG A C 1
ATOM 4543 O O . ARG A 1 588 ? -0.789 -29.160 11.385 1.00 85.44 588 ARG A O 1
ATOM 4550 N N . ALA A 1 589 ? 0.909 -28.663 9.999 1.00 87.00 589 ALA A N 1
ATOM 4551 C CA . ALA A 1 589 ? 1.578 -29.952 10.143 1.00 87.00 589 ALA A CA 1
ATOM 4552 C C . ALA A 1 589 ? 2.107 -30.171 11.571 1.00 87.00 589 ALA A C 1
ATOM 4554 O O . ALA A 1 589 ? 1.876 -31.231 12.151 1.00 87.00 589 ALA A O 1
ATOM 4555 N N . ALA A 1 590 ? 2.740 -29.166 12.184 1.00 90.62 590 ALA A N 1
ATOM 4556 C CA . ALA A 1 590 ? 3.223 -29.265 13.562 1.00 90.62 590 ALA A CA 1
ATOM 4557 C C . ALA A 1 590 ? 2.075 -29.500 14.562 1.00 90.62 590 ALA A C 1
ATOM 4559 O O . ALA A 1 590 ? 2.159 -30.397 15.404 1.00 90.62 590 ALA A O 1
ATOM 4560 N N . LEU A 1 591 ? 0.964 -28.766 14.417 1.00 89.62 591 LEU A N 1
ATOM 4561 C CA . LEU A 1 591 ? -0.231 -28.940 15.247 1.00 89.62 591 LEU A CA 1
ATOM 4562 C C . LEU A 1 591 ? -0.883 -30.318 15.056 1.00 89.62 591 LEU A C 1
ATOM 4564 O O . LEU A 1 591 ? -1.300 -30.926 16.039 1.00 89.62 591 LEU A O 1
ATOM 4568 N N . LYS A 1 592 ? -0.920 -30.851 13.825 1.00 91.25 592 LYS A N 1
ATOM 4569 C CA . LYS A 1 592 ? -1.426 -32.207 13.527 1.00 91.25 592 LYS A CA 1
ATOM 4570 C C . LYS A 1 592 ? -0.671 -33.295 14.298 1.00 91.25 592 LYS A C 1
ATOM 4572 O O . LYS A 1 592 ? -1.271 -34.296 14.678 1.00 91.25 592 LYS A O 1
ATOM 4577 N N . HIS A 1 593 ? 0.621 -33.091 14.544 1.00 93.25 593 HIS A N 1
ATOM 4578 C CA . HIS A 1 593 ? 1.470 -34.004 15.311 1.00 93.25 593 HIS A CA 1
ATOM 4579 C C . HIS A 1 593 ? 1.629 -33.605 16.788 1.00 93.25 593 HIS A C 1
ATOM 4581 O O . HIS A 1 593 ? 2.464 -34.180 17.481 1.00 93.25 593 HIS A O 1
ATOM 4587 N N . ALA A 1 594 ? 0.832 -32.643 17.271 1.00 92.81 594 ALA A N 1
ATOM 4588 C CA . ALA A 1 594 ? 0.884 -32.114 18.632 1.00 92.81 594 ALA A CA 1
ATOM 4589 C C . ALA A 1 594 ? 2.291 -31.655 19.064 1.00 92.81 594 ALA A C 1
ATOM 4591 O O . ALA A 1 594 ? 2.662 -31.803 20.225 1.00 92.81 594 ALA A O 1
ATOM 4592 N N . LEU A 1 595 ? 3.075 -31.097 18.133 1.00 94.75 595 LEU A N 1
ATOM 4593 C CA . LEU A 1 595 ? 4.412 -30.573 18.401 1.00 94.75 595 LEU A CA 1
ATOM 4594 C C . LEU A 1 595 ? 4.334 -29.088 18.796 1.00 94.75 595 LEU A C 1
ATOM 4596 O O . LEU A 1 595 ? 3.991 -28.253 17.955 1.00 94.75 595 LEU A O 1
ATOM 4600 N N . PRO A 1 596 ? 4.695 -28.719 20.039 1.00 95.50 596 PRO A N 1
ATOM 4601 C CA . PRO A 1 596 ? 4.947 -27.334 20.417 1.00 95.50 596 PRO A CA 1
ATOM 4602 C C . PRO A 1 596 ? 6.037 -26.713 19.543 1.00 95.50 596 PRO A C 1
ATOM 4604 O O . PRO A 1 596 ? 7.119 -27.287 19.418 1.00 95.50 596 PRO A O 1
ATOM 4607 N N . THR A 1 597 ? 5.786 -25.536 18.969 1.00 93.94 597 THR A N 1
ATOM 4608 C CA . THR A 1 597 ? 6.761 -24.863 18.099 1.00 93.94 597 THR A CA 1
ATOM 4609 C C . THR A 1 597 ? 7.351 -23.605 18.735 1.00 93.94 597 THR A C 1
ATOM 4611 O O . THR A 1 597 ? 6.624 -22.763 19.271 1.00 93.94 597 THR A O 1
ATOM 4614 N N . VAL A 1 598 ? 8.669 -23.444 18.616 1.00 92.44 598 VAL A N 1
ATOM 4615 C CA . VAL A 1 598 ? 9.390 -22.212 18.966 1.00 92.44 598 VAL A CA 1
ATOM 4616 C C . VAL A 1 598 ? 10.018 -21.629 17.707 1.00 92.44 598 VAL A C 1
ATOM 4618 O O . VAL A 1 598 ? 10.778 -22.310 17.022 1.00 92.44 598 VAL A O 1
ATOM 4621 N N . VAL A 1 599 ? 9.678 -20.382 17.384 1.00 87.94 599 VAL A N 1
ATOM 4622 C CA . VAL A 1 599 ? 9.915 -19.815 16.047 1.00 87.94 599 VAL A CA 1
ATOM 4623 C C . VAL A 1 599 ? 10.646 -18.472 16.083 1.00 87.94 599 VAL A C 1
ATOM 4625 O O . VAL A 1 599 ? 10.637 -17.754 17.086 1.00 87.94 599 VAL A O 1
ATOM 4628 N N . GLY A 1 600 ? 11.295 -18.138 14.966 1.00 79.62 600 GLY A N 1
ATOM 4629 C CA . GLY A 1 600 ? 12.050 -16.898 14.778 1.00 79.62 600 GLY A CA 1
ATOM 4630 C C . GLY A 1 600 ? 11.328 -15.758 14.053 1.00 79.62 600 GLY A C 1
ATOM 4631 O O . GLY A 1 600 ? 11.979 -14.765 13.746 1.00 79.62 600 GLY A O 1
ATOM 4632 N N . GLY A 1 601 ? 10.024 -15.866 13.789 1.00 78.00 601 GLY A N 1
ATOM 4633 C CA . GLY A 1 601 ? 9.242 -14.842 13.082 1.00 78.00 601 GLY A CA 1
ATOM 4634 C C . GLY A 1 601 ? 7.878 -14.601 13.723 1.00 78.00 601 GLY A C 1
ATOM 4635 O O . GLY A 1 601 ? 7.315 -15.501 14.358 1.00 78.00 601 GLY A O 1
ATOM 4636 N N . ARG A 1 602 ? 7.347 -13.382 13.583 1.00 80.12 602 ARG A N 1
ATOM 4637 C CA . ARG A 1 602 ? 6.031 -13.016 14.128 1.00 80.12 602 ARG A CA 1
ATOM 4638 C C . ARG A 1 602 ? 4.890 -13.697 13.373 1.00 80.12 602 ARG A C 1
ATOM 4640 O O . ARG A 1 602 ? 3.975 -14.213 14.002 1.00 80.12 602 ARG A O 1
ATOM 4647 N N . ASP A 1 603 ? 5.004 -13.818 12.058 1.00 78.19 603 ASP A N 1
ATOM 4648 C CA . ASP A 1 603 ? 3.991 -14.460 11.213 1.00 78.19 603 ASP A CA 1
ATOM 4649 C C . ASP A 1 603 ? 3.700 -15.915 11.618 1.00 78.19 603 ASP A C 1
ATOM 4651 O O . ASP A 1 603 ? 2.560 -16.369 11.585 1.00 78.19 603 ASP A O 1
ATOM 4655 N N . PHE A 1 604 ? 4.718 -16.657 12.065 1.00 81.75 604 PHE A N 1
ATOM 4656 C CA . PHE A 1 604 ? 4.525 -18.012 12.586 1.00 81.75 604 PHE A CA 1
ATOM 4657 C C . PHE A 1 604 ? 3.717 -18.024 13.893 1.00 81.75 604 PHE A C 1
ATOM 4659 O O . PHE A 1 604 ? 2.965 -18.968 14.130 1.00 81.75 604 PHE A O 1
ATOM 4666 N N . LEU A 1 605 ? 3.852 -16.997 14.744 1.00 88.31 605 LEU A N 1
ATOM 4667 C CA . LEU A 1 605 ? 3.060 -16.852 15.972 1.00 88.31 605 LEU A CA 1
ATOM 4668 C C . LEU A 1 605 ? 1.572 -16.691 15.645 1.00 88.31 605 LEU A C 1
ATOM 4670 O O . LEU A 1 605 ? 0.736 -17.366 16.253 1.00 88.31 605 LEU A O 1
ATOM 4674 N N . GLU A 1 606 ? 1.262 -15.848 14.657 1.00 85.44 606 GLU A N 1
ATOM 4675 C CA . GLU A 1 606 ? -0.097 -15.634 14.149 1.00 85.44 606 GLU A CA 1
ATOM 4676 C C . GLU A 1 606 ? -0.659 -16.906 13.491 1.00 85.44 606 GLU A C 1
ATOM 4678 O O . GLU A 1 606 ? -1.809 -17.270 13.743 1.00 85.44 606 GLU A O 1
ATOM 4683 N N . ALA A 1 607 ? 0.178 -17.648 12.755 1.00 85.25 607 ALA A N 1
ATOM 4684 C CA . ALA A 1 607 ? -0.157 -18.943 12.153 1.00 85.25 607 ALA A CA 1
ATOM 4685 C C . ALA A 1 607 ? -0.306 -20.095 13.174 1.00 85.25 607 ALA A C 1
ATOM 4687 O O . ALA A 1 607 ? -0.620 -21.228 12.802 1.00 85.25 607 ALA A O 1
ATOM 4688 N N . GLY A 1 608 ? -0.113 -19.827 14.470 1.00 89.50 608 GLY A N 1
ATOM 4689 C CA . GLY A 1 608 ? -0.403 -20.766 15.553 1.00 89.50 608 GLY A CA 1
ATOM 4690 C C . GLY A 1 608 ? 0.813 -21.311 16.292 1.00 89.50 608 GLY A C 1
ATOM 4691 O O . GLY A 1 608 ? 0.654 -22.274 17.043 1.00 89.50 608 GLY A O 1
ATOM 4692 N N . ALA A 1 609 ? 2.011 -20.745 16.114 1.00 92.56 609 ALA A N 1
ATOM 4693 C CA . ALA A 1 609 ? 3.178 -21.164 16.885 1.00 92.56 609 ALA A CA 1
ATOM 4694 C C . ALA A 1 609 ? 2.992 -20.905 18.377 1.00 92.56 609 ALA A C 1
ATOM 4696 O O . ALA A 1 609 ? 2.329 -19.948 18.770 1.00 92.56 609 ALA A O 1
ATOM 4697 N N . LEU A 1 610 ? 3.585 -21.754 19.218 1.00 95.31 610 LEU A N 1
ATOM 4698 C CA . LEU A 1 610 ? 3.436 -21.626 20.667 1.00 95.31 610 LEU A CA 1
ATOM 4699 C C . LEU A 1 610 ? 4.189 -20.403 21.211 1.00 95.31 610 LEU A C 1
ATOM 4701 O O . LEU A 1 610 ? 3.652 -19.666 22.041 1.00 95.31 610 LEU A O 1
ATOM 4705 N N . LEU A 1 611 ? 5.425 -20.199 20.754 1.00 94.81 611 LEU A N 1
ATOM 4706 C CA . LEU A 1 611 ? 6.285 -19.104 21.192 1.00 94.81 611 LEU A CA 1
ATOM 4707 C C . LEU A 1 611 ? 7.100 -18.570 20.018 1.00 94.81 611 LEU A C 1
ATOM 4709 O O . LEU A 1 611 ? 7.677 -19.348 19.262 1.00 94.81 611 LEU A O 1
ATOM 4713 N N . SER A 1 612 ? 7.203 -17.249 19.915 1.00 92.31 612 SER A N 1
ATOM 4714 C CA . SER A 1 612 ? 8.097 -16.566 18.982 1.00 92.31 612 SER A CA 1
ATOM 4715 C C . SER A 1 612 ? 9.079 -15.694 19.748 1.00 92.31 612 SER A C 1
ATOM 4717 O O . SER A 1 612 ? 8.704 -15.010 20.699 1.00 92.31 612 SER A O 1
ATOM 4719 N N . TYR A 1 613 ? 10.345 -15.729 19.347 1.00 90.06 613 TYR A N 1
ATOM 4720 C CA . TYR A 1 613 ? 11.342 -14.771 19.809 1.00 90.06 613 TYR A CA 1
ATOM 4721 C C . TYR A 1 613 ? 12.112 -14.258 18.603 1.00 90.06 613 TYR A C 1
ATOM 4723 O O . TYR A 1 613 ? 12.822 -15.018 17.936 1.00 90.06 613 TYR A O 1
ATOM 4731 N N . THR A 1 614 ? 11.943 -12.980 18.289 1.00 83.94 614 THR A N 1
ATOM 4732 C CA . THR A 1 614 ? 12.510 -12.366 17.086 1.00 83.94 614 THR A CA 1
ATOM 4733 C C . THR A 1 614 ? 12.937 -10.928 17.345 1.00 83.94 614 THR A C 1
ATOM 4735 O O . THR A 1 614 ? 12.702 -10.392 18.425 1.00 83.94 614 THR A O 1
ATOM 4738 N N . LEU A 1 615 ? 13.641 -10.319 16.397 1.00 82.69 615 LEU A N 1
ATOM 4739 C CA . LEU A 1 615 ? 13.984 -8.901 16.463 1.00 82.69 615 LEU A CA 1
ATOM 4740 C C . LEU A 1 615 ? 12.725 -8.031 16.362 1.00 82.69 615 LEU A C 1
ATOM 4742 O O . LEU A 1 615 ? 11.716 -8.441 15.796 1.00 82.69 615 LEU A O 1
ATOM 4746 N N . ASP A 1 616 ? 12.777 -6.816 16.902 1.00 84.69 616 ASP A N 1
ATOM 4747 C CA . ASP A 1 616 ? 11.716 -5.837 16.659 1.00 84.69 616 ASP A CA 1
ATOM 4748 C C . ASP A 1 616 ? 11.826 -5.310 15.217 1.00 84.69 616 ASP A C 1
ATOM 4750 O O . ASP A 1 616 ? 12.708 -4.509 14.897 1.00 84.69 616 ASP A O 1
ATOM 4754 N N . GLU A 1 617 ? 10.940 -5.772 14.334 1.00 78.38 617 GLU A N 1
ATOM 4755 C CA . GLU A 1 617 ? 10.966 -5.428 12.905 1.00 78.38 617 GLU A CA 1
ATOM 4756 C C . GLU A 1 617 ? 10.786 -3.928 12.645 1.00 78.38 617 GLU A C 1
ATOM 4758 O O . GLU A 1 617 ? 11.367 -3.382 11.701 1.00 78.38 617 GLU A O 1
ATOM 4763 N N . ALA A 1 618 ? 10.005 -3.235 13.479 1.00 83.12 618 ALA A N 1
ATOM 4764 C CA . ALA A 1 618 ? 9.773 -1.803 13.331 1.00 83.12 618 ALA A CA 1
ATOM 4765 C C . ALA A 1 618 ? 11.024 -1.002 13.716 1.00 83.12 618 ALA A C 1
ATOM 4767 O O . ALA A 1 618 ? 11.396 -0.057 13.013 1.00 83.12 618 ALA A O 1
ATOM 4768 N N . ASP A 1 619 ? 11.699 -1.395 14.800 1.00 87.25 619 ASP A N 1
ATOM 4769 C CA . ASP A 1 619 ? 12.983 -0.819 15.193 1.00 87.25 619 ASP A CA 1
ATOM 4770 C C . ASP A 1 619 ? 14.053 -1.084 14.127 1.00 87.25 619 ASP A C 1
ATOM 4772 O O . ASP A 1 619 ? 14.714 -0.142 13.680 1.00 87.25 619 ASP A O 1
ATOM 4776 N N . HIS A 1 620 ? 14.158 -2.329 13.654 1.00 86.00 620 HIS A N 1
ATOM 4777 C CA . HIS A 1 620 ? 15.104 -2.752 12.619 1.00 86.00 620 HIS A CA 1
ATOM 4778 C C . HIS A 1 620 ? 14.914 -1.976 11.311 1.00 86.00 620 HIS A C 1
ATOM 4780 O O . HIS A 1 620 ? 15.847 -1.328 10.830 1.00 86.00 620 HIS A O 1
ATOM 4786 N N . THR A 1 621 ? 13.679 -1.910 10.807 1.00 87.25 621 THR A N 1
ATOM 4787 C CA . THR A 1 621 ? 13.326 -1.116 9.618 1.00 87.25 621 THR A CA 1
ATOM 4788 C C . THR A 1 621 ? 13.654 0.366 9.820 1.00 87.25 621 THR A C 1
ATOM 4790 O O . THR A 1 621 ? 14.232 1.022 8.950 1.00 87.25 621 THR A O 1
ATOM 4793 N N . GLY A 1 622 ? 13.339 0.921 10.995 1.00 90.06 622 GLY A N 1
ATOM 4794 C CA . GLY A 1 622 ? 13.671 2.304 11.330 1.00 90.06 622 GLY A CA 1
ATOM 4795 C C . GLY A 1 622 ? 15.179 2.580 11.307 1.00 90.06 622 GLY A C 1
ATOM 4796 O O . GLY A 1 622 ? 15.605 3.656 10.881 1.00 90.06 622 GLY A O 1
ATOM 4797 N N . ARG A 1 623 ? 16.007 1.621 11.734 1.00 92.06 623 ARG A N 1
ATOM 4798 C CA . ARG A 1 623 ? 17.474 1.731 11.694 1.00 92.06 623 ARG A CA 1
ATOM 4799 C C . ARG A 1 623 ? 18.016 1.671 10.275 1.00 92.06 623 ARG A C 1
ATOM 4801 O O . ARG A 1 623 ? 18.857 2.505 9.944 1.00 92.06 623 ARG A O 1
ATOM 4808 N N . LEU A 1 624 ? 17.480 0.789 9.431 1.00 93.06 624 LEU A N 1
ATOM 4809 C CA . LEU A 1 624 ? 17.869 0.687 8.022 1.00 93.06 624 LEU A CA 1
ATOM 4810 C C . LEU A 1 624 ? 17.701 2.039 7.325 1.00 93.06 624 LEU A C 1
ATOM 4812 O O . LEU A 1 624 ? 18.638 2.560 6.720 1.00 93.06 624 LEU A O 1
ATOM 4816 N N . PHE A 1 625 ? 16.530 2.661 7.485 1.00 93.75 625 PHE A N 1
ATOM 4817 C CA . PHE A 1 625 ? 16.247 3.950 6.859 1.00 93.75 625 PHE A CA 1
ATOM 4818 C C . PHE A 1 625 ? 17.034 5.117 7.456 1.00 93.75 625 PHE A C 1
ATOM 4820 O O . PHE A 1 625 ? 17.397 6.033 6.720 1.00 93.75 625 PHE A O 1
ATOM 4827 N N . ARG A 1 626 ? 17.368 5.086 8.752 1.00 94.75 626 ARG A N 1
ATOM 4828 C CA . ARG A 1 626 ? 18.294 6.066 9.347 1.00 94.75 626 ARG A CA 1
ATOM 4829 C C . ARG A 1 626 ? 19.710 5.926 8.791 1.00 94.75 626 ARG A C 1
ATOM 4831 O O . ARG A 1 626 ? 20.366 6.939 8.560 1.00 94.75 626 ARG A O 1
ATOM 4838 N N . LEU A 1 627 ? 20.189 4.702 8.573 1.00 94.94 627 LEU A N 1
ATOM 4839 C CA . LEU A 1 627 ? 21.500 4.457 7.972 1.00 94.94 627 LEU A CA 1
ATOM 4840 C C . LEU A 1 627 ? 21.524 4.921 6.509 1.00 94.94 627 LEU A C 1
ATOM 4842 O O . LEU A 1 627 ? 22.435 5.640 6.101 1.00 94.94 627 LEU A O 1
ATOM 4846 N N . LEU A 1 628 ? 20.470 4.599 5.757 1.00 94.69 628 LEU A N 1
ATOM 4847 C CA . LEU A 1 628 ? 20.253 5.072 4.392 1.00 94.69 628 LEU A CA 1
ATOM 4848 C C . LEU A 1 628 ? 20.217 6.604 4.311 1.00 94.69 628 LEU A C 1
ATOM 4850 O O . LEU A 1 628 ? 20.886 7.177 3.455 1.00 94.69 628 LEU A O 1
ATOM 4854 N N . ASP A 1 629 ? 19.506 7.280 5.218 1.00 96.19 629 ASP A N 1
ATOM 4855 C CA . ASP A 1 629 ? 19.460 8.745 5.284 1.00 96.19 629 ASP A CA 1
ATOM 4856 C C . ASP A 1 629 ? 20.845 9.358 5.532 1.00 96.19 629 ASP A C 1
ATOM 4858 O O . ASP A 1 629 ? 21.236 10.280 4.815 1.00 96.19 629 ASP A O 1
ATOM 4862 N N . LYS A 1 630 ? 21.631 8.810 6.471 1.00 96.88 630 LYS A N 1
ATOM 4863 C CA . LYS A 1 630 ? 23.012 9.264 6.724 1.00 96.88 630 LYS A CA 1
ATOM 4864 C C . LYS A 1 630 ? 23.867 9.185 5.457 1.00 96.88 630 LYS A C 1
ATOM 4866 O O . LYS A 1 630 ? 24.547 10.155 5.120 1.00 96.88 630 LYS A O 1
ATOM 4871 N N . VAL A 1 631 ? 23.814 8.061 4.738 1.00 96.12 631 VAL A N 1
ATOM 4872 C CA . VAL A 1 631 ? 24.598 7.867 3.506 1.00 96.12 631 VAL A CA 1
ATOM 4873 C C . VAL A 1 631 ? 24.092 8.772 2.380 1.00 96.12 631 VAL A C 1
ATOM 4875 O O . VAL A 1 631 ? 24.894 9.436 1.725 1.00 96.12 631 VAL A O 1
ATOM 4878 N N . LEU A 1 632 ? 22.772 8.912 2.204 1.00 93.88 632 LEU A N 1
ATOM 4879 C CA . LEU A 1 632 ? 22.199 9.867 1.246 1.00 93.88 632 LEU A CA 1
ATOM 4880 C C . LEU A 1 632 ? 22.565 11.318 1.580 1.00 93.88 632 LEU A C 1
ATOM 4882 O O . LEU A 1 632 ? 22.604 12.154 0.681 1.00 93.88 632 LEU A O 1
ATOM 4886 N N . ARG A 1 633 ? 22.853 11.646 2.841 1.00 94.00 633 ARG A N 1
ATOM 4887 C CA . ARG A 1 633 ? 23.336 12.970 3.265 1.00 94.00 633 ARG A CA 1
ATOM 4888 C C . ARG A 1 633 ? 24.858 13.123 3.207 1.00 94.00 633 ARG A C 1
ATOM 4890 O O . ARG A 1 633 ? 25.360 14.187 3.553 1.00 94.00 633 ARG A O 1
ATOM 4897 N N . GLY A 1 634 ? 25.580 12.118 2.712 1.00 93.19 634 GLY A N 1
ATOM 4898 C CA . GLY A 1 634 ? 27.014 12.193 2.425 1.00 93.19 634 GLY A CA 1
ATOM 4899 C C . GLY A 1 634 ? 27.923 11.515 3.449 1.00 93.19 634 GLY A C 1
ATOM 4900 O O . GLY A 1 634 ? 29.142 11.612 3.314 1.00 93.19 634 GLY A O 1
ATOM 4901 N N . ALA A 1 635 ? 27.377 10.817 4.450 1.00 96.06 635 ALA A N 1
ATOM 4902 C CA . ALA A 1 635 ? 28.196 9.983 5.324 1.00 96.06 635 ALA A CA 1
ATOM 4903 C C . ALA A 1 635 ? 28.801 8.811 4.533 1.00 96.06 635 ALA A C 1
ATOM 4905 O O . ALA A 1 635 ? 28.128 8.179 3.716 1.00 96.06 635 ALA A O 1
ATOM 4906 N N . LYS A 1 636 ? 30.078 8.507 4.777 1.00 95.31 636 LYS A N 1
ATOM 4907 C CA . LYS A 1 636 ? 30.774 7.410 4.100 1.00 95.31 636 LYS A CA 1
ATOM 4908 C C . LYS A 1 636 ? 30.471 6.087 4.809 1.00 95.31 636 LYS A C 1
ATOM 4910 O O . LYS A 1 636 ? 30.654 6.022 6.022 1.00 95.31 636 LYS A O 1
ATOM 4915 N N . PRO A 1 637 ? 30.101 5.013 4.086 1.00 95.75 637 PRO A N 1
ATOM 4916 C CA . PRO A 1 637 ? 29.899 3.688 4.681 1.00 95.75 637 PRO A CA 1
ATOM 4917 C C . PRO A 1 637 ? 31.072 3.199 5.538 1.00 95.75 637 PRO A C 1
ATOM 4919 O O . PRO A 1 637 ? 30.853 2.608 6.587 1.00 95.75 637 PRO A O 1
ATOM 4922 N N . ALA A 1 638 ? 32.308 3.515 5.139 1.00 93.81 638 ALA A N 1
ATOM 4923 C CA . ALA A 1 638 ? 33.521 3.132 5.862 1.00 93.81 638 ALA A CA 1
ATOM 4924 C C . ALA A 1 638 ? 33.585 3.669 7.305 1.00 93.81 638 ALA A C 1
ATOM 4926 O O . ALA A 1 638 ? 34.229 3.043 8.148 1.00 93.81 638 ALA A O 1
ATOM 4927 N N . ASP A 1 639 ? 32.917 4.796 7.569 1.00 93.50 639 ASP A N 1
ATOM 4928 C CA . ASP A 1 639 ? 32.898 5.488 8.863 1.00 93.50 639 ASP A CA 1
ATOM 4929 C C . ASP A 1 639 ? 31.632 5.166 9.679 1.00 93.50 639 ASP A C 1
ATOM 4931 O O . ASP A 1 639 ? 31.498 5.591 10.827 1.00 93.50 639 ASP A O 1
ATOM 4935 N N . LEU A 1 640 ? 30.679 4.436 9.089 1.00 95.81 640 LEU A N 1
ATOM 4936 C CA . LEU A 1 640 ? 29.421 4.065 9.726 1.00 95.81 640 LEU A CA 1
ATOM 4937 C C . LEU A 1 640 ? 29.524 2.634 10.262 1.00 95.81 640 LEU A C 1
ATOM 4939 O O . LEU A 1 640 ? 29.684 1.714 9.459 1.00 95.81 640 LEU A O 1
ATOM 4943 N N . PRO A 1 641 ? 29.413 2.412 11.583 1.00 95.00 641 PRO A N 1
ATOM 4944 C CA . PRO A 1 641 ? 29.502 1.070 12.140 1.00 95.00 641 PRO A CA 1
ATOM 4945 C C . PRO A 1 641 ? 28.353 0.193 11.634 1.00 95.00 641 PRO A C 1
ATOM 4947 O O . PRO A 1 641 ? 27.231 0.666 11.452 1.00 95.00 641 PRO A O 1
ATOM 4950 N N . VAL A 1 642 ? 28.634 -1.097 11.459 1.00 93.88 642 VAL A N 1
ATOM 4951 C CA . VAL A 1 642 ? 27.596 -2.111 11.286 1.00 93.88 642 VAL A CA 1
ATOM 4952 C C . VAL A 1 642 ? 26.770 -2.177 12.560 1.00 93.88 642 VAL A C 1
ATOM 4954 O O . VAL A 1 642 ? 27.288 -2.321 13.669 1.00 93.88 642 VAL A O 1
ATOM 4957 N N . GLU A 1 643 ? 25.465 -2.076 12.385 1.00 91.69 643 GLU A N 1
ATOM 4958 C CA . GLU A 1 643 ? 24.498 -1.961 13.459 1.00 91.69 643 GLU A CA 1
ATOM 4959 C C . GLU A 1 643 ? 23.888 -3.343 13.769 1.00 91.69 643 GLU A C 1
ATOM 4961 O O . GLU A 1 643 ? 23.370 -4.021 12.886 1.00 91.69 643 GLU A O 1
ATOM 4966 N N . GLN A 1 644 ? 23.950 -3.778 15.031 1.00 85.75 644 GLN A N 1
ATOM 4967 C CA . GLN A 1 644 ? 23.355 -5.041 15.505 1.00 85.75 644 GLN A CA 1
ATOM 4968 C C . GLN A 1 644 ? 22.024 -4.793 16.231 1.00 85.75 644 GLN A C 1
ATOM 4970 O O . GLN A 1 644 ? 21.879 -3.712 16.813 1.00 85.75 644 GLN A O 1
ATOM 4975 N N . PRO A 1 645 ? 21.033 -5.708 16.203 1.00 83.12 645 PRO A N 1
ATOM 4976 C CA . PRO A 1 645 ? 19.724 -5.504 16.820 1.00 83.12 645 PRO A CA 1
ATOM 4977 C C . PRO A 1 645 ? 19.855 -5.388 18.338 1.00 83.12 645 PRO A C 1
ATOM 4979 O O . PRO A 1 645 ? 20.568 -6.164 18.968 1.00 83.12 645 PRO A O 1
ATOM 4982 N N . THR A 1 646 ? 19.164 -4.416 18.929 1.00 83.38 646 THR A N 1
ATOM 4983 C CA . THR A 1 646 ? 19.160 -4.195 20.386 1.00 83.38 646 THR A CA 1
ATOM 4984 C C . THR A 1 646 ? 17.791 -4.427 21.016 1.00 83.38 646 THR A C 1
ATOM 4986 O O . THR A 1 646 ? 17.686 -4.503 22.239 1.00 83.38 646 THR A O 1
ATOM 4989 N N . LYS A 1 647 ? 16.745 -4.554 20.192 1.00 87.00 647 LYS A N 1
ATOM 4990 C CA . LYS A 1 647 ? 15.374 -4.828 20.615 1.00 87.00 647 LYS A CA 1
ATOM 4991 C C . LYS A 1 647 ? 14.884 -6.130 20.011 1.00 87.00 647 LYS A C 1
ATOM 4993 O O . LYS A 1 647 ? 15.077 -6.392 18.824 1.00 87.00 647 LYS A O 1
ATOM 4998 N N . PHE A 1 648 ? 14.220 -6.906 20.851 1.00 87.00 648 PHE A N 1
ATOM 4999 C CA . PHE A 1 648 ? 13.651 -8.200 20.523 1.00 87.00 648 PHE A CA 1
ATOM 5000 C C . PHE A 1 648 ? 12.249 -8.270 21.107 1.00 87.00 648 PHE A C 1
ATOM 5002 O O . PHE A 1 648 ? 11.983 -7.628 22.121 1.00 87.00 648 PHE A O 1
ATOM 5009 N N . GLN A 1 649 ? 11.388 -9.056 20.476 1.00 89.56 649 GLN A N 1
ATOM 5010 C CA . GLN A 1 649 ? 10.016 -9.281 20.894 1.00 89.56 649 GLN A CA 1
ATOM 5011 C C . GLN A 1 649 ? 9.821 -10.750 21.261 1.00 89.56 649 GLN A C 1
ATOM 5013 O O . GLN A 1 649 ? 10.198 -11.651 20.506 1.00 89.56 649 GLN A O 1
ATOM 5018 N N . LEU A 1 650 ? 9.229 -10.980 22.431 1.00 93.00 650 LEU A N 1
ATOM 5019 C CA . LEU A 1 650 ? 8.754 -12.277 22.893 1.00 93.00 650 LEU A CA 1
ATOM 5020 C C . LEU A 1 650 ? 7.236 -12.358 22.718 1.00 93.00 650 LEU A C 1
ATOM 5022 O O . LEU A 1 650 ? 6.482 -11.682 23.415 1.00 93.00 650 LEU A O 1
ATOM 5026 N N . GLY A 1 651 ? 6.795 -13.233 21.821 1.00 94.75 651 GLY A N 1
ATOM 5027 C CA . GLY A 1 651 ? 5.388 -13.526 21.586 1.00 94.75 651 GLY A CA 1
ATOM 5028 C C . GLY A 1 651 ? 4.984 -14.899 22.119 1.00 94.75 651 GLY A C 1
ATOM 5029 O O . GLY A 1 651 ? 5.724 -15.871 21.961 1.00 94.75 651 GLY A O 1
ATOM 5030 N N . ILE A 1 652 ? 3.804 -14.997 22.734 1.00 96.06 652 ILE A N 1
ATOM 5031 C CA . ILE A 1 652 ? 3.257 -16.250 23.279 1.00 96.06 652 ILE A CA 1
ATOM 5032 C C . ILE A 1 652 ? 1.821 -16.458 22.798 1.00 96.06 652 ILE A C 1
ATOM 5034 O O . ILE A 1 652 ? 0.987 -15.559 22.893 1.00 96.06 652 ILE A O 1
ATOM 5038 N N . ASN A 1 653 ? 1.500 -17.673 22.350 1.00 96.19 653 ASN A N 1
ATOM 5039 C CA . ASN A 1 653 ? 0.152 -18.042 21.930 1.00 96.19 653 ASN A CA 1
ATOM 5040 C C . ASN A 1 653 ? -0.530 -18.954 22.961 1.00 96.19 653 ASN A C 1
ATOM 5042 O O . ASN A 1 653 ? -0.302 -20.165 23.010 1.00 96.19 653 ASN A O 1
ATOM 5046 N N . LEU A 1 654 ? -1.400 -18.372 23.792 1.00 95.94 654 LEU A N 1
ATOM 5047 C CA . LEU A 1 654 ? -2.129 -19.096 24.836 1.00 95.94 654 LEU A CA 1
ATOM 5048 C C . LEU A 1 654 ? -3.205 -20.030 24.278 1.00 95.94 654 LEU A C 1
ATOM 5050 O O . LEU A 1 654 ? -3.496 -21.057 24.896 1.00 95.94 654 LEU A O 1
ATOM 5054 N N . LYS A 1 655 ? -3.758 -19.726 23.100 1.00 94.56 655 LYS A N 1
ATOM 5055 C CA . LYS A 1 655 ? -4.699 -20.612 22.408 1.00 94.56 655 LYS A CA 1
ATOM 5056 C C . LYS A 1 655 ? -4.007 -21.911 21.994 1.00 94.56 655 LYS A C 1
ATOM 5058 O O . LYS A 1 655 ? -4.525 -22.992 22.276 1.00 94.56 655 LYS A O 1
ATOM 5063 N N . THR A 1 656 ? -2.818 -21.808 21.402 1.00 94.62 656 THR A N 1
ATOM 5064 C CA . THR A 1 656 ? -1.984 -22.970 21.063 1.00 94.62 656 THR A CA 1
ATOM 5065 C C . THR A 1 656 ? -1.532 -23.714 22.315 1.00 94.62 656 THR A C 1
ATOM 5067 O O . THR A 1 656 ? -1.643 -24.936 22.364 1.00 94.62 656 THR A O 1
ATOM 5070 N N . ALA A 1 657 ? -1.092 -22.998 23.355 1.00 95.44 657 ALA A N 1
ATOM 5071 C CA . ALA A 1 657 ? -0.690 -23.614 24.620 1.00 95.44 657 ALA A CA 1
ATOM 5072 C C . ALA A 1 657 ? -1.808 -24.489 25.205 1.00 95.44 657 ALA A C 1
ATOM 5074 O O . ALA A 1 657 ? -1.583 -25.651 25.538 1.00 95.44 657 ALA A O 1
ATOM 5075 N N . LYS A 1 658 ? -3.039 -23.963 25.240 1.00 93.88 658 LYS A N 1
ATOM 5076 C CA . LYS A 1 658 ? -4.223 -24.698 25.697 1.00 93.88 658 LYS A CA 1
ATOM 5077 C C . LYS A 1 658 ? -4.528 -25.912 24.819 1.00 93.88 658 LYS A C 1
ATOM 5079 O O . LYS A 1 658 ? -4.828 -26.972 25.358 1.00 93.88 658 LYS A O 1
ATOM 5084 N N . ALA A 1 659 ? -4.452 -25.769 23.495 1.00 92.88 659 ALA A N 1
ATOM 5085 C CA . ALA A 1 659 ? -4.708 -26.865 22.558 1.00 92.88 659 ALA A CA 1
ATOM 5086 C C . ALA A 1 659 ? -3.693 -28.013 22.695 1.00 92.88 659 ALA A C 1
ATOM 5088 O O . ALA A 1 659 ? -4.061 -29.174 22.545 1.00 92.88 659 ALA A O 1
ATOM 5089 N N . LEU A 1 660 ? -2.439 -27.690 23.021 1.00 93.50 660 LEU A N 1
ATOM 5090 C CA . LEU A 1 660 ? -1.354 -28.656 23.209 1.00 93.50 660 LEU A CA 1
ATOM 5091 C C . LEU A 1 660 ? -1.208 -29.146 24.660 1.00 93.50 660 LEU A C 1
ATOM 5093 O O . LEU A 1 660 ? -0.319 -29.942 24.946 1.00 93.50 660 LEU A O 1
ATOM 5097 N N . GLY A 1 661 ? -2.035 -28.660 25.594 1.00 93.19 661 GLY A N 1
ATOM 5098 C CA . GLY A 1 661 ? -1.914 -28.993 27.018 1.00 93.19 661 GLY A CA 1
ATOM 5099 C C . GLY A 1 661 ? -0.630 -28.469 27.678 1.00 93.19 661 GLY A C 1
ATOM 5100 O O . GLY A 1 661 ? -0.201 -29.001 28.700 1.00 93.19 661 GLY A O 1
ATOM 5101 N N . VAL A 1 662 ? -0.003 -27.434 27.111 1.00 94.38 662 VAL A N 1
ATOM 5102 C CA . VAL A 1 662 ? 1.225 -26.828 27.638 1.00 94.38 662 VAL A CA 1
ATOM 5103 C C . VAL A 1 662 ? 0.871 -25.723 28.630 1.00 94.38 662 VAL A C 1
ATOM 5105 O O . VAL A 1 662 ? 0.216 -24.738 28.288 1.00 94.38 662 VAL A O 1
ATOM 5108 N N . SER A 1 663 ? 1.341 -25.857 29.870 1.00 93.50 663 SER A N 1
ATOM 5109 C CA . SER A 1 663 ? 1.220 -24.802 30.877 1.00 93.50 663 SER A CA 1
ATOM 5110 C C . SER A 1 663 ? 2.305 -23.750 30.669 1.00 93.50 663 SER A C 1
ATOM 5112 O O . SER A 1 663 ? 3.485 -24.045 30.836 1.00 93.50 663 SER A O 1
ATOM 5114 N N . VAL A 1 664 ? 1.917 -22.512 30.357 1.00 95.12 664 VAL A N 1
ATOM 5115 C CA . VAL A 1 664 ? 2.869 -21.401 30.209 1.00 95.12 664 VAL A CA 1
ATOM 5116 C C . VAL A 1 664 ? 3.215 -20.813 31.586 1.00 95.12 664 VAL A C 1
ATOM 5118 O O . VAL A 1 664 ? 2.315 -20.328 32.278 1.00 95.12 664 VAL A O 1
ATOM 5121 N N . PRO A 1 665 ? 4.497 -20.802 31.999 1.00 94.00 665 PRO A N 1
ATOM 5122 C CA . PRO A 1 665 ? 4.934 -20.163 33.236 1.00 94.00 665 PRO A CA 1
ATOM 5123 C C . PRO A 1 665 ? 4.535 -18.686 33.324 1.00 94.00 665 PRO A C 1
ATOM 5125 O O . PRO A 1 665 ? 4.674 -17.920 32.366 1.00 94.00 665 PRO A O 1
ATOM 5128 N N . ARG A 1 666 ? 4.121 -18.243 34.519 1.00 92.38 666 ARG A N 1
ATOM 5129 C CA . ARG A 1 666 ? 3.793 -16.829 34.774 1.00 92.38 666 ARG A CA 1
ATOM 5130 C C . ARG A 1 666 ? 4.989 -15.902 34.519 1.00 92.38 666 ARG A C 1
ATOM 5132 O O . ARG A 1 666 ? 4.783 -14.780 34.072 1.00 92.38 666 ARG A O 1
ATOM 5139 N N . SER A 1 667 ? 6.217 -16.367 34.763 1.00 91.94 667 SER A N 1
ATOM 5140 C CA . SER A 1 667 ? 7.453 -15.625 34.468 1.00 91.94 667 SER A CA 1
ATOM 5141 C C . SER A 1 667 ? 7.574 -15.267 32.986 1.00 91.94 667 SER A C 1
ATOM 5143 O O . SER A 1 667 ? 7.903 -14.127 32.665 1.00 91.94 667 SER A O 1
ATOM 5145 N N . LEU A 1 668 ? 7.262 -16.209 32.090 1.00 92.50 668 LEU A N 1
ATOM 5146 C CA . LEU A 1 668 ? 7.278 -15.988 30.645 1.00 92.50 668 LEU A CA 1
ATOM 5147 C C . LEU A 1 668 ? 6.166 -15.038 30.209 1.00 92.50 668 LEU A C 1
ATOM 5149 O O . LEU A 1 668 ? 6.427 -14.120 29.440 1.00 92.50 668 LEU A O 1
ATOM 5153 N N . LEU A 1 669 ? 4.957 -15.194 30.753 1.00 91.81 669 LEU A N 1
ATOM 5154 C CA . LEU A 1 669 ? 3.837 -14.297 30.450 1.00 91.81 669 LEU A CA 1
ATOM 5155 C C . LEU A 1 669 ? 4.099 -12.844 30.851 1.00 91.81 669 LEU A C 1
ATOM 5157 O O . LEU A 1 669 ? 3.681 -11.937 30.143 1.00 91.81 669 LEU A O 1
ATOM 5161 N N . LEU A 1 670 ? 4.792 -12.617 31.969 1.00 90.38 670 LEU A N 1
ATOM 5162 C CA . LEU A 1 670 ? 5.160 -11.270 32.415 1.00 90.38 670 LEU A CA 1
ATOM 5163 C C . LEU A 1 670 ? 6.253 -10.625 31.551 1.00 90.38 670 LEU A C 1
ATOM 5165 O O . LEU A 1 670 ? 6.399 -9.408 31.578 1.00 90.38 670 LEU A O 1
ATOM 5169 N N . ARG A 1 671 ? 7.026 -11.431 30.816 1.00 92.69 671 ARG A N 1
ATOM 5170 C CA . ARG A 1 671 ? 8.100 -10.988 29.914 1.00 92.69 671 ARG A CA 1
ATOM 5171 C C . ARG A 1 671 ? 7.655 -10.894 28.454 1.00 92.69 671 ARG A C 1
ATOM 5173 O O . ARG A 1 671 ? 8.453 -10.461 27.633 1.00 92.69 671 ARG A O 1
ATOM 5180 N N . ALA A 1 672 ? 6.453 -11.365 28.127 1.00 92.19 672 ALA A N 1
ATOM 5181 C CA . ALA A 1 672 ? 5.953 -11.385 26.762 1.00 92.19 672 ALA A CA 1
ATOM 5182 C C . ALA A 1 672 ? 5.502 -9.986 26.332 1.00 92.19 672 ALA A C 1
ATOM 5184 O O . ALA A 1 672 ? 4.676 -9.360 26.997 1.00 92.19 672 ALA A O 1
ATOM 5185 N N . ASP A 1 673 ? 6.022 -9.532 25.198 1.00 92.25 673 ASP A N 1
ATOM 5186 C CA . ASP A 1 673 ? 5.613 -8.294 24.539 1.00 92.25 673 ASP A CA 1
ATOM 5187 C C . ASP A 1 673 ? 4.259 -8.471 23.835 1.00 92.25 673 ASP A C 1
ATOM 5189 O O . ASP A 1 673 ? 3.457 -7.539 23.757 1.00 92.25 673 ASP A O 1
ATOM 5193 N N . GLU A 1 674 ? 3.979 -9.689 23.359 1.00 91.44 674 GLU A N 1
ATOM 5194 C CA . GLU A 1 674 ? 2.742 -10.046 22.667 1.00 91.44 674 GLU A CA 1
ATOM 5195 C C . GLU A 1 674 ? 2.149 -11.348 23.223 1.00 91.44 674 GLU A C 1
ATOM 5197 O O . GLU A 1 674 ? 2.841 -12.351 23.408 1.00 91.44 674 GLU A O 1
ATOM 5202 N N . VAL A 1 675 ? 0.837 -11.346 23.480 1.00 93.50 675 VAL A N 1
ATOM 5203 C CA . VAL A 1 675 ? 0.102 -12.528 23.949 1.00 93.50 675 VAL A CA 1
ATOM 5204 C C . VAL A 1 675 ? -1.169 -12.713 23.125 1.00 93.50 675 VAL A C 1
ATOM 5206 O O . VAL A 1 675 ? -2.107 -11.923 23.243 1.00 93.50 675 VAL A O 1
ATOM 5209 N N . ILE A 1 676 ? -1.226 -13.791 22.341 1.00 91.75 676 ILE A N 1
ATOM 5210 C CA . ILE A 1 676 ? -2.431 -14.220 21.616 1.00 91.75 676 ILE A CA 1
ATOM 5211 C C . ILE A 1 676 ? -3.291 -15.057 22.568 1.00 91.75 676 ILE A C 1
ATOM 5213 O O . ILE A 1 676 ? -2.779 -15.974 23.213 1.00 91.75 676 ILE A O 1
ATOM 5217 N N . ARG A 1 677 ? -4.584 -14.734 22.682 1.00 89.50 677 ARG A N 1
ATOM 5218 C CA . ARG A 1 677 ? -5.534 -15.374 23.608 1.00 89.50 677 ARG A CA 1
ATOM 5219 C C . ARG A 1 677 ? -6.616 -16.160 22.891 1.00 89.50 677 ARG A C 1
ATOM 5221 O O . ARG A 1 677 ? -7.095 -15.675 21.844 1.00 89.50 677 ARG A O 1
#

Radius of gyration: 30.54 Å; chains: 1; bounding box: 75×78×89 Å

Foldseek 3Di:
DPDDAPLVLLLVCCVPPNDQPQPLPPDLQLFLLLQQLLLPAVADRVLCRVLSVVCCVQQVALQSLLPDDLQVLLLSCFPSDPCLSSVQSNQLSVCCCPVVVRDQDLDLVSNCVRGPQHSQSSCLSNCSNPVDFGFHDDPLLLQVQCQQVVQEEDCVDPVSVVVSRVSRNVRTDPDPRNSSSSSSVRCSVPALDLPPHPLVSRSRNVRGPCNVVVCSNPPHPDDPDDDAAEAEKEFEQEDDPQWGKWFAADCDDDLHRFTEGDIDHPPDDPQVCCCVPFVWGKDWDDKDDWFWDDDPRHIYIYTYIYIYTPDGDPPPDDPGMDTGRLVCLLSGSYHPSCNVDVCSSCVPVPPPPPPDDDDDDDDDDDDDDDDDDPDDDLAQAEEEEEEAADDDDDPCVVLLCPLLVVLVHDDPPRYDYHYDYNNNPLVCLLVSLLVRVVVVHQEYEYEEDSNLVSVVVNDQPRAYEYQEYACCCVSVVAVAQQFRQGSYAYAYEPPPVLLLVLLVLVCLQCVPFAEEEEEDAPPDPVCVVCVVVSCVSCVVSNHDYDYDYDNDLVCLLVSLVVSLVVPGQAYEYEPVDDDLVRLLVNLVSCVVSLHAYEYADPSNVVSQHFKYKYFDVSVSSSVRSVVVSCSVVPDRNRNDGHHYGPGMAIEGEVVSCVSSVGDGDPVSVVVHPYYHD

Sequence (677 aa):
AAPRPFASRLIAWQKERGRHDLPWQHTRDAYRVWLSEIMLQQTQVATVIPYYRRFLAAFPDVASLAAAPVERMLELWSGLGYYRRAHLAHRAAKTIVDEHGGAFPRDVAAIAALPGIGRSTAAAIAAFAFGARGAILDGNVKRVLARHAGIAGFPGDTKVERALWQRAESLLPEDDIETYTQALMDLGATVCLRQSPRCDACPVARDCVARRDGRIGALPAPRPKRELPLRAVSVLLLERHNEVLLEKRPAIGVWAGLWSLPELAPDADVVAHCKARFAADVALESPLPAIEHGFTHFRLTLHPQPCAVHTWPRRAEEPGLLWLPLAEVAGAALPAPIKRNRRILRFRRSMMERRRFVGVAACALLAPWSAASAQPKQKIRQIAWLTPTDPSPPAETRKFWLPARELGWIEGENLLIHFRYASGRFELLPGLAQELVRLKPEIIVTEGTDATLAAKGATGSIPIIFDGAADPVGSGLVASLARPGSNVTGLSLVSPETDAKRLSLLRELLPGAQRIGELINPENTFIRKSQAENERTYRSLGLSPIFIEVAAAGELENAIAEVARRGAQALVIRADLWSVAKHDAVMRAALKHALPTVVGGRDFLEAGALLSYTLDEADHTGRLFRLLDKVLRGAKPADLPVEQPTKFQLGINLKTAKALGVSVPRSLLLRADEVIR

pLDDT: mean 84.95, std 15.14, range [28.66, 98.62]

Secondary structure (DSSP, 8-state):
-PPPPHHHHHHHHHHHHS----TTSS---HHHHHHHHHHHTTS-HHHHHHHHHHHHHH-SSHHHHHHS-HHHHHHHHTTT--THHHHHHHHHHHHHHHHHTTPPP-SHHHHHHSTT--HHHHHHHHHHHH--------HHHHHHHHHHHT--S-TTSHHHHHHHHHHHHHT--SS-HHHHHHHHHHIIIIIS-SSS--GGG-TT-TT-HHHHTT-TTTSSPPPPP-PPPEEEEEEEEEEETTEEEEEEPPSSSTTTT-EE--EE-TTS-HHHHHHHHH--EEEE-PPPPPEEEE-SS-EEEEEEEEEEEEE-------TTEEEEETTTTTTS---HHHHT-HHHHTGGGGSSSTTS-----------PPP----------EEEEEEESSPPPPTTTHHHHTHHHHHTT--BTTTEEEEEEE-TT-GGGHHHHHHHHHHT--SEEEEEHHHHHHHHHHH-SSS-EEEEEES-TTTTTS-S-SS---SSEEEEE---SHHHHHHHHHHHHH-TT--EEEEEE-TT-HHHHHHHHHHHHHHHHTT-EEEEEE--SGGGHHHHHHHHHHTT-SEEEE-TTS--GGGHHHHHHHHHHTT--EEESSHHHHHTT-SEEEEE-HHHHHHHHHHHHHHHHTT--GGGSPPBPP--EEEEEEHHHHHHTTPPPPHHHHHH-SEEE-